Protein 5FFX (pdb70)

Nearest PDB structures (foldseek):
  5ffx-assembly1_A  TM=1.007E+00  e=2.444E-23  Staphylococcus aureus
  5fb2-assembly1_A  TM=9.183E-01  e=3.859E-21  Staphylococcus aureus
  5ffx-assembly2_D  TM=7.724E-01  e=1.873E-21  Staphylococcus aureus
  5f6f-assembly1_B  TM=6.856E-01  e=5.725E-21  Staphylococcus aureus
  4ld5-assembly1_A  TM=6.728E-01  e=1.180E-20  Staphylococcus aureus

B-factor: mean 27.62, std 12.51, range [7.82, 91.88]

Sequence (551 aa):
EFTYSSYLFRMISHEMMKQKADQQKLEQFDITNNEEQKHTLGYLYAHQQQDGLTQNDIAKALQRTGPTVSNLLRRNLERRRKKLIIYRYVVDAQDTRRKNNIIGLTTSGIKLVEAFTSIFDEMEQTLVSQLSEEENEQMMKANLTKKMMLSSLQFTYSYLFRMMISHEMMKQQKADQKLEQFDITNNEQKHTLGYLYAHQQDGLTQNNDIAKALLQRTGPTVSSNLLRNLERKKLIYRYVDAQDTRRRRKNIGLTTSSGIIKLVEAFTSSIFDEEMMEQTLVSQLSEEENEQMKANLTKMLSSLQEFTYSYLFRMMISHEMMKQQKKADQKLEQFDITNNEEQKHTLGYLYAHQQDGLTQNDIAKALQRTGPTVSSNLLRNLERKKLIYRRRYVDAQDTRRKNIIGLTTSGIIKLVEAFTSSSIFDEMMEQTLVSQLSEEENEQQQMKANLTKMLSSLQEFTYSSYLFRMISHEMMKQKADQKLEQFDITNNEEQKHTLGYLYAHQQQDGLTQNDIAKALQRTGPTVSNLLRRNLERKKKLIIYRYVVDAQDTRRKNIIGLTTSGIKLVEAFTSIFFDEMEQTLVSQLSEEENEQMMKANLTKMLSSLQ

Secondary structure (DSSP, 8-state):
---HHHHHHHHHHHHHHHHHHHHHTTT--HHHHHHHHHHHHHGGG---HHHHHHHHT--HHHHHHHHHHHHHTTSEEEEE-TT-TT-EEEEE-HHHHHHHHHTHHHHHHHHHHHHTTS-HHHHHHHHHHHHHHHHHH-/---HHHHHHHHHHHHHHHHHHHHGGGT--HHHHHHHHHHHHHGGG-B-HHHHHHHHT--HHHHHHHHHHHHHTTSEEEEEETTEEEEEEEEE-HHHHHHHHHHHHHHHHHHHHHHTTS-HHHHHHHHHHHHHHHHHT-/---HHHHHHHHHHHHHHHHHHHHHTTT--HHHHHHHHHHHHHGGG-B-HHHHHHHHT--HHHHHHHHHHHHHTTSEEEEEETTEEEEEEEEE-HHHHHHHHHTHHHHHHHHHHHHTTS-HHHHHHHHHHHHHHHHHH-/--HHHHHHHHHHHHHHHHHHHHGGGT--HHHHHHHHHHHHHGGG---HHHHHHHHT--HHHHHHHHHHHHHTTSEEEEEETTEEEEEEEEE-HHHHHHHHHHHHHHHHHHHHHHTTS-HHHHHHHHHHHHHHHHHT-

Solvent-accessible surface area: 32104 Å² total; per-residue (Å²): 194,63,64,0,42,74,0,2,138,48,0,53,94,28,26,54,87,34,34,45,89,35,4,89,145,68,90,0,54,68,60,18,77,110,0,0,26,46,0,104,61,96,45,161,129,19,18,32,61,122,61,0,14,174,47,40,161,115,84,43,92,41,0,26,97,15,0,156,60,0,62,213,79,160,13,3,100,59,95,86,35,84,158,50,101,114,28,118,11,2,2,6,26,98,55,0,56,128,34,18,91,40,12,90,36,11,96,86,84,14,21,106,67,0,40,73,39,22,60,135,116,68,12,110,75,3,33,62,19,0,58,85,0,11,7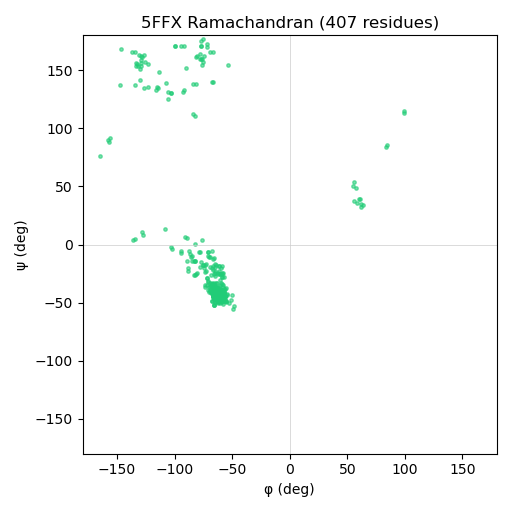1,38,12,137,150,62,0,44,69,0,2,139,38,0,28,109,19,27,106,107,61,22,51,98,72,4,130,115,31,104,14,75,42,21,17,46,112,0,0,25,67,0,94,53,63,45,132,99,24,11,18,61,112,56,0,9,170,41,30,163,119,88,41,105,52,1,26,86,12,0,118,43,0,66,174,86,154,13,3,102,58,98,75,29,83,164,46,104,101,122,117,16,1,1,11,33,93,52,0,51,134,32,5,83,40,6,61,70,43,36,84,109,28,20,111,74,7,41,83,65,12,60,122,57,55,13,103,104,4,26,60,23,0,51,103,0,11,64,39,9,144,142,101,40,0,22,74,0,6,141,36,0,27,104,20,37,101,105,56,28,59,98,51,7,130,117,28,102,15,74,52,24,16,46,90,0,0,26,69,0,93,52,67,46,135,99,16,11,12,52,110,42,0,12,161,48,32,160,118,90,39,107,45,0,27,86,9,4,124,41,0,65,175,84,155,13,3,101,97,98,77,28,85,165,63,101,100,83,95,15,1,1,11,32,93,51,0,53,133,32,6,83,43,7,60,60,39,38,84,102,31,20,113,78,8,43,84,53,12,59,122,72,56,13,108,67,2,56,62,15,0,52,100,1,23,78,29,8,120,184,100,62,0,43,73,1,1,137,47,0,26,88,29,22,138,88,38,18,59,84,35,4,90,136,64,84,0,61,70,37,18,52,89,0,0,26,45,0,105,70,99,43,166,133,20,17,33,61,111,50,0,12,157,48,32,159,118,86,41,94,49,0,49,102,17,0,144,59,0,64,184,81,158,14,3,100,66,95,85,43,110,99,84,82,104,26,121,12,1,0,6,26,99,55,0,54,126,34,20,99,38,7,78,37,4,106,88,82,18,32,60,68,4,52,85,42,21,59,137,118,75,13,110,90,4,47,54,14,0,58,99,0,11,72,41,12,120

Radius of gyration: 39.47 Å; Cα contacts (8 Å, |Δi|>4): 615; chains: 4; bounding box: 68×92×112 Å

CATH classification: 1.10.10.10

InterPro domains:
  IPR000835 MarR-type HTH domain [PF12802] (28-88)
  IPR000835 MarR-type HTH domain [PR00598] (48-64)
  IPR000835 MarR-type HTH domain [PR00598] (65-80)
  IPR000835 MarR-type HTH domain [PR00598] (84-100)
  IPR000835 MarR-type HTH domain [PR00598] (114-134)
  IPR000835 MarR-type HTH domain [PS50995] (2-136)
  IPR000835 MarR-type HTH domain [SM00347] (22-124)
  IPR036388 Winged helix-like DNA-binding domain superfamily [G3DSA:1.10.10.10] (1-139)
  IPR036390 Winged helix DNA-binding domain superfamily [SSF46785] (6-135)

Structure (mmCIF, N/CA/C/O backbone):
data_5FFX
#
_entry.id   5FFX
#
_cell.length_a   32.297
_cell.length_b   96.461
_cell.length_c   109.486
_cell.angle_alpha   90.00
_cell.angle_beta   90.66
_cell.angle_gamma   90.00
#
_symmetry.space_group_name_H-M   'P 1 21 1'
#
loop_
_entity.id
_entity.type
_entity.pdbx_description
1 polymer 'MarR family regulatory protein'
2 non-polymer 'SULFATE ION'
3 non-polymer GLYCEROL
4 water water
#
loop_
_atom_site.group_PDB
_atom_site.id
_atom_site.type_symbol
_atom_site.label_atom_id
_atom_site.label_alt_id
_atom_site.label_comp_id
_atom_site.label_asym_id
_atom_site.label_entity_id
_atom_site.label_seq_id
_atom_site.pdbx_PDB_ins_code
_atom_site.Cartn_x
_atom_site.Cartn_y
_atom_site.Cartn_z
_atom_site.occupancy
_atom_site.B_iso_or_equiv
_atom_site.auth_seq_id
_atom_site.auth_comp_id
_atom_site.auth_asym_id
_atom_site.auth_atom_id
_atom_site.pdbx_PDB_model_num
ATOM 1 N N . GLU A 1 24 ? 45.316 -17.636 104.946 1.00 53.92 2 GLU A N 1
ATOM 2 C CA . GLU A 1 24 ? 45.988 -18.772 105.572 1.00 51.87 2 GLU A CA 1
ATOM 3 C C . GLU A 1 24 ? 45.124 -20.023 105.444 1.00 51.80 2 GLU A C 1
ATOM 4 O O . GLU A 1 24 ? 45.459 -20.951 104.706 1.00 54.15 2 GLU A O 1
ATOM 10 N N . PHE A 1 25 ? 44.016 -20.039 106.177 1.00 41.30 3 PHE A N 1
ATOM 11 C CA . PHE A 1 25 ? 43.060 -21.136 106.126 1.00 35.75 3 PHE A CA 1
ATOM 12 C C . PHE A 1 25 ? 41.755 -20.657 105.532 1.00 28.66 3 PHE A C 1
ATOM 13 O O . PHE A 1 25 ? 41.372 -19.505 105.713 1.00 29.36 3 PHE A O 1
ATOM 21 N N . THR A 1 26 ? 41.058 -21.545 104.835 1.00 24.50 4 THR A N 1
ATOM 22 C CA . THR A 1 26 ? 39.721 -21.223 104.369 1.00 20.60 4 THR A CA 1
ATOM 23 C C . THR A 1 26 ? 38.719 -21.410 105.505 1.00 17.54 4 THR A C 1
ATOM 24 O O . THR A 1 26 ? 38.979 -22.137 106.489 1.00 18.73 4 THR A O 1
ATOM 28 N N . TYR A 1 27 ? 37.541 -20.821 105.358 1.00 16.49 5 TYR A N 1
ATOM 29 C CA . TYR A 1 27 ? 36.454 -21.104 106.291 1.00 16.41 5 TYR A CA 1
ATOM 30 C C . TYR A 1 27 ? 36.052 -22.574 106.235 1.00 17.88 5 TYR A C 1
ATOM 31 O O . TYR A 1 27 ? 35.752 -23.179 107.262 1.00 18.03 5 TYR A O 1
ATOM 40 N N A SER A 1 28 ? 36.043 -23.152 105.039 0.53 18.62 6 SER A N 1
ATOM 41 N N B SER A 1 28 ? 36.054 -23.164 105.045 0.47 18.85 6 SER A N 1
ATOM 42 C CA A SER A 1 28 ? 35.690 -24.557 104.928 0.53 19.00 6 SER A CA 1
ATOM 43 C CA B SER A 1 28 ? 35.667 -24.564 104.948 0.47 19.48 6 SER A CA 1
ATOM 44 C C A SER A 1 28 ? 36.584 -25.360 105.865 0.53 18.70 6 SER A C 1
ATOM 45 C C B SER A 1 28 ? 36.593 -25.425 105.810 0.47 18.99 6 SER A C 1
ATOM 46 O O A SER A 1 28 ? 36.095 -26.150 106.673 0.53 21.29 6 SER A O 1
ATOM 47 O O B SER A 1 28 ? 36.130 -26.320 106.520 0.47 22.16 6 SER A O 1
ATOM 52 N N . TYR A 1 29 ? 37.893 -25.138 105.767 1.00 20.08 7 TYR A N 1
ATOM 53 C CA . TYR A 1 29 ? 38.867 -25.858 106.598 1.00 19.98 7 TYR A CA 1
ATOM 54 C C . TYR A 1 29 ? 38.651 -25.569 108.083 1.00 19.90 7 TYR A C 1
ATOM 55 O O . TYR A 1 29 ? 38.589 -26.489 108.900 1.00 20.65 7 TYR A O 1
ATOM 64 N N . LEU A 1 30 ? 38.538 -24.293 108.443 1.00 18.52 8 LEU A N 1
ATOM 65 C CA . LEU A 1 30 ? 38.389 -23.907 109.841 1.00 21.37 8 LEU A CA 1
ATOM 66 C C . LEU A 1 30 ? 37.161 -24.537 110.479 1.00 21.43 8 LEU A C 1
ATOM 67 O O . LEU A 1 30 ? 37.256 -25.122 111.569 1.00 20.31 8 LEU A O 1
ATOM 72 N N . PHE A 1 31 ? 36.007 -24.437 109.816 1.00 17.88 9 PHE A N 1
ATOM 73 C CA . PHE A 1 31 ? 34.803 -25.021 110.394 1.00 18.53 9 PHE A CA 1
ATOM 74 C C . PHE A 1 31 ? 34.853 -26.554 110.454 1.00 21.09 9 PHE A C 1
ATOM 75 O O . PHE A 1 31 ? 34.357 -27.142 111.412 1.00 21.68 9 PHE A O 1
ATOM 83 N N . ARG A 1 32 ? 35.458 -27.191 109.454 1.00 19.83 10 ARG A N 1
ATOM 84 C CA . ARG A 1 32 ? 35.583 -28.656 109.486 1.00 21.69 10 ARG A CA 1
ATOM 85 C C . ARG A 1 32 ? 36.468 -29.104 110.649 1.00 21.87 10 ARG A C 1
ATOM 86 O O . ARG A 1 32 ? 36.154 -30.073 111.347 1.00 25.03 10 ARG A O 1
ATOM 94 N N . MET A 1 33 ? 37.583 -28.412 110.852 1.00 22.01 11 MET A N 1
ATOM 95 C CA . MET A 1 33 ? 38.530 -28.763 111.908 1.00 24.43 11 MET A CA 1
ATOM 96 C C . MET A 1 33 ? 37.939 -28.460 113.284 1.00 22.62 11 MET A C 1
ATOM 97 O O . MET A 1 33 ? 38.102 -29.234 114.227 1.00 25.19 11 MET A O 1
ATOM 102 N N . ILE A 1 34 ? 37.247 -27.335 113.406 1.00 21.59 12 ILE A N 1
ATOM 103 C CA . ILE A 1 34 ? 36.550 -27.015 114.648 1.00 20.15 12 ILE A CA 1
ATOM 104 C C . ILE A 1 34 ? 35.498 -28.078 114.986 1.00 21.43 12 ILE A C 1
ATOM 105 O O . ILE A 1 34 ? 35.431 -28.553 116.122 1.00 23.86 12 ILE A O 1
ATOM 110 N N . SER A 1 35 ? 34.706 -28.489 113.998 1.00 21.66 13 SER A N 1
ATOM 111 C CA . SER A 1 35 ? 33.737 -29.570 114.213 1.00 24.96 13 SER A CA 1
ATOM 112 C C . SER A 1 35 ? 34.413 -30.826 114.726 1.00 24.57 13 SER A C 1
ATOM 113 O O . SER A 1 35 ? 33.954 -31.455 115.693 1.00 26.29 13 SER A O 1
ATOM 116 N N . HIS A 1 36 ? 35.498 -31.213 114.064 1.00 25.02 14 HIS A N 1
ATOM 117 C CA . HIS A 1 36 ? 36.234 -32.398 114.472 1.00 25.71 14 HIS A CA 1
ATOM 118 C C . HIS A 1 36 ? 36.798 -32.278 115.883 1.00 24.49 14 HIS A C 1
ATOM 119 O O . HIS A 1 36 ? 36.691 -33.212 116.693 1.00 26.30 14 HIS A O 1
ATOM 126 N N . GLU A 1 37 ? 37.407 -31.133 116.182 1.00 24.84 15 GLU A N 1
ATOM 127 C CA . GLU A 1 37 ? 38.070 -30.933 117.471 1.00 23.75 15 GLU A CA 1
ATOM 128 C C . GLU A 1 37 ? 37.091 -30.760 118.637 1.00 22.96 15 GLU A C 1
ATOM 129 O O . GLU A 1 37 ? 37.392 -31.157 119.765 1.00 23.45 15 GLU A O 1
ATOM 135 N N A MET A 1 38 ? 35.937 -30.158 118.368 0.53 21.08 16 MET A N 1
ATOM 136 N N B MET A 1 38 ? 35.926 -30.172 118.381 0.47 22.38 16 MET A N 1
ATOM 137 C CA A MET A 1 38 ? 34.878 -30.084 119.366 0.53 20.27 16 MET A CA 1
ATOM 138 C CA B MET A 1 38 ? 34.909 -30.090 119.427 0.47 22.65 16 MET A CA 1
ATOM 139 C C A MET A 1 38 ? 34.482 -31.498 119.787 0.53 21.46 16 MET A C 1
ATOM 140 C C B MET A 1 38 ? 34.390 -31.485 119.793 0.47 22.29 16 MET A C 1
ATOM 141 O O A MET A 1 38 ? 34.380 -31.798 120.980 0.53 21.89 16 MET A O 1
ATOM 142 O O B MET A 1 38 ? 34.107 -31.758 120.963 0.47 22.03 16 MET A O 1
ATOM 151 N N . LYS A 1 39 ? 34.266 -32.361 118.796 1.00 20.91 17 LYS A N 1
ATOM 152 C CA . LYS A 1 39 ? 33.859 -33.748 119.063 1.00 20.64 17 LYS A CA 1
ATOM 153 C C . LYS A 1 39 ? 34.947 -34.460 119.856 1.00 21.43 17 LYS A C 1
ATOM 154 O O . LYS A 1 39 ? 34.658 -35.159 120.847 1.00 22.04 17 LYS A O 1
ATOM 156 N N . GLN A 1 40 ? 36.199 -34.296 119.430 1.00 22.24 18 GLN A N 1
ATOM 157 C CA . GLN A 1 40 ? 37.338 -34.880 120.159 1.00 23.25 18 GLN A CA 1
ATOM 158 C C . GLN A 1 40 ? 37.456 -34.403 121.606 1.00 22.71 18 GLN A C 1
ATOM 159 O O . GLN A 1 40 ? 37.694 -35.212 122.525 1.00 22.85 18 GLN A O 1
ATOM 165 N N . LYS A 1 41 ? 37.282 -33.101 121.822 1.00 21.05 19 LYS A N 1
ATOM 166 C CA . LYS A 1 41 ? 37.383 -32.523 123.161 1.00 21.47 19 LYS A CA 1
ATOM 167 C C . LYS A 1 41 ? 36.237 -33.013 124.048 1.00 18.45 19 LYS A C 1
ATOM 168 O O . LYS A 1 41 ? 36.452 -33.373 125.215 1.00 20.68 19 LYS A O 1
ATOM 174 N N . ALA A 1 42 ? 35.028 -33.084 123.501 1.00 19.11 20 ALA A N 1
ATOM 175 C CA . ALA A 1 42 ? 33.906 -33.611 124.278 1.00 17.94 20 ALA A CA 1
ATOM 176 C C . ALA A 1 42 ? 34.175 -35.063 124.676 1.00 19.16 20 ALA A C 1
ATOM 177 O O . ALA A 1 42 ? 33.842 -35.467 125.786 1.00 18.72 20 ALA A O 1
ATOM 179 N N . ASP A 1 43 ? 34.735 -35.840 123.747 1.00 18.71 21 ASP A N 1
ATOM 180 C CA . ASP A 1 43 ? 35.068 -37.232 124.047 1.00 20.20 21 ASP A CA 1
ATOM 181 C C . ASP A 1 43 ? 36.112 -37.336 125.151 1.00 19.45 21 ASP A C 1
ATOM 182 O O . ASP A 1 43 ? 36.017 -38.214 126.027 1.00 19.76 21 ASP A O 1
ATOM 187 N N A GLN A 1 44 ? 37.126 -36.475 125.086 0.50 19.53 22 GLN A N 1
ATOM 188 N N B GLN A 1 44 ? 37.114 -36.463 125.102 0.50 19.71 22 GLN A N 1
ATOM 189 C CA A GLN A 1 44 ? 38.180 -36.436 126.098 0.50 19.75 22 GLN A CA 1
ATOM 190 C CA B GLN A 1 44 ? 38.182 -36.461 126.099 0.50 20.18 22 GLN A CA 1
ATOM 191 C C A GLN A 1 44 ? 37.573 -36.145 127.466 0.50 17.31 22 GLN A C 1
ATOM 192 C C B GLN A 1 44 ? 37.650 -36.080 127.481 0.50 18.60 22 GLN A C 1
ATOM 193 O O A GLN A 1 44 ? 37.876 -36.811 128.464 0.50 18.52 22 GLN A O 1
ATOM 194 O O B GLN A 1 44 ? 38.076 -36.640 128.504 0.50 20.55 22 GLN A O 1
ATOM 205 N N . LYS A 1 45 ? 36.711 -35.142 127.514 1.00 17.63 23 LYS A N 1
ATOM 206 C CA . LYS A 1 45 ? 36.089 -34.750 128.768 1.00 18.25 23 LYS A CA 1
ATOM 207 C C . LYS A 1 45 ? 35.181 -35.851 129.301 1.00 16.78 23 LYS A C 1
ATOM 208 O O . LYS A 1 45 ? 35.092 -36.065 130.509 1.00 18.49 23 LYS A O 1
ATOM 214 N N . LEU A 1 46 ? 34.533 -36.579 128.399 1.00 17.15 24 LEU A N 1
ATOM 215 C CA . LEU A 1 46 ? 33.663 -37.680 128.819 1.00 16.91 24 LEU A CA 1
ATOM 216 C C . LEU A 1 46 ? 34.536 -38.804 129.391 1.00 17.83 24 LEU A C 1
ATOM 217 O O . LEU A 1 46 ? 34.184 -39.453 130.401 1.00 16.97 24 LEU A O 1
ATOM 222 N N . GLU A 1 47 ? 35.682 -39.033 128.763 1.00 17.49 25 GLU A N 1
ATOM 223 C CA . GLU A 1 47 ? 36.574 -40.067 129.262 1.00 17.62 25 GLU A CA 1
ATOM 224 C C . GLU A 1 47 ? 37.170 -39.741 130.629 1.00 17.99 25 GLU A C 1
ATOM 225 O O . GLU A 1 47 ? 37.623 -40.648 131.327 1.00 19.14 25 GLU A O 1
ATOM 231 N N . GLN A 1 48 ? 37.143 -38.475 131.049 1.00 17.31 26 GLN A N 1
ATOM 232 C CA . GLN A 1 48 ? 37.502 -38.141 132.439 1.00 19.51 26 GLN A CA 1
ATOM 233 C C . GLN A 1 48 ? 36.538 -38.727 133.491 1.00 19.34 26 GLN A C 1
ATOM 234 O O . GLN A 1 48 ? 36.908 -38.898 134.659 1.00 22.37 26 GLN A O 1
ATOM 240 N N . PHE A 1 49 ? 35.313 -39.032 133.072 1.00 16.91 27 PHE A N 1
ATOM 241 C CA . PHE A 1 49 ? 34.349 -39.765 133.886 1.00 16.26 27 PHE A CA 1
ATOM 242 C C . PHE A 1 49 ? 34.488 -41.274 133.677 1.00 17.28 27 PHE A C 1
ATOM 243 O O . PHE A 1 49 ? 33.664 -42.040 134.187 1.00 17.53 27 PHE A O 1
ATOM 251 N N . ASP A 1 50 ? 35.494 -41.689 132.906 1.00 16.12 28 ASP A N 1
ATOM 252 C CA . ASP A 1 50 ? 35.714 -43.120 132.573 1.00 16.28 28 ASP A CA 1
ATOM 253 C C . ASP A 1 50 ? 34.523 -43.703 131.831 1.00 15.96 28 ASP A C 1
ATOM 254 O O . ASP A 1 50 ? 34.119 -44.841 132.078 1.00 16.60 28 ASP A O 1
ATOM 259 N N . ILE A 1 51 ? 33.942 -42.909 130.937 1.00 15.34 29 ILE A N 1
ATOM 260 C CA . ILE A 1 51 ? 32.785 -43.305 130.155 1.00 14.19 29 ILE A CA 1
ATOM 261 C C . ILE A 1 51 ? 33.102 -43.166 128.660 1.00 16.09 29 ILE A C 1
ATOM 262 O O . ILE A 1 51 ? 33.688 -42.161 128.246 1.00 17.79 29 ILE A O 1
ATOM 267 N N . THR A 1 52 ? 32.723 -44.160 127.853 1.00 16.92 30 THR A N 1
ATOM 268 C CA . THR A 1 52 ? 32.853 -44.054 126.409 1.00 16.59 30 THR A CA 1
ATOM 269 C C . THR A 1 52 ? 31.578 -43.474 125.786 1.00 16.76 30 THR A C 1
ATOM 270 O O . THR A 1 52 ? 30.530 -43.420 126.416 1.00 16.13 30 THR A O 1
ATOM 274 N N A ASN A 1 53 ? 31.646 -43.085 124.520 0.51 18.35 31 ASN A N 1
ATOM 275 N N B ASN A 1 53 ? 31.685 -43.021 124.546 0.49 18.54 31 ASN A N 1
ATOM 276 C CA A ASN A 1 53 ? 30.434 -42.600 123.863 0.51 18.58 31 ASN A CA 1
ATOM 277 C CA B ASN A 1 53 ? 30.531 -42.403 123.914 0.49 19.29 31 ASN A CA 1
ATOM 278 C C A ASN A 1 53 ? 29.293 -43.628 123.861 0.51 16.88 31 ASN A C 1
ATOM 279 C C B ASN A 1 53 ? 29.331 -43.352 123.873 0.49 18.59 31 ASN A C 1
ATOM 280 O O A ASN A 1 53 ? 28.145 -43.300 124.180 0.51 16.57 31 ASN A O 1
ATOM 281 O O B ASN A 1 53 ? 28.189 -42.936 124.077 0.49 20.59 31 ASN A O 1
ATOM 290 N N A GLU A 1 54 ? 29.604 -44.871 123.504 0.51 17.84 32 GLU A N 1
ATOM 291 N N B GLU A 1 54 ? 29.587 -44.633 123.628 0.49 18.45 32 GLU A N 1
ATOM 292 C CA A GLU A 1 54 ? 28.588 -45.920 123.536 0.51 19.30 32 GLU A CA 1
ATOM 293 C CA B GLU A 1 54 ? 28.491 -45.594 123.563 0.49 15.22 32 GLU A CA 1
ATOM 294 C C A GLU A 1 54 ? 27.965 -46.069 124.922 0.51 20.10 32 GLU A C 1
ATOM 295 C C B GLU A 1 54 ? 27.929 -45.931 124.945 0.49 19.06 32 GLU A C 1
ATOM 296 O O A GLU A 1 54 ? 26.756 -46.274 125.054 0.51 20.59 32 GLU A O 1
ATOM 297 O O B GLU A 1 54 ? 26.728 -46.151 125.098 0.49 18.87 32 GLU A O 1
ATOM 308 N N . GLN A 1 55 ? 28.792 -45.954 125.954 1.00 17.89 33 GLN A N 1
ATOM 309 C CA . GLN A 1 55 ? 28.320 -46.115 127.316 1.00 15.91 33 GLN A CA 1
ATOM 310 C C . GLN A 1 55 ? 27.422 -44.939 127.692 1.00 14.80 33 GLN A C 1
ATOM 311 O O . GLN A 1 55 ? 26.388 -45.132 128.318 1.00 16.13 33 GLN A O 1
ATOM 317 N N . LYS A 1 56 ? 27.811 -43.728 127.274 1.00 15.45 34 LYS A N 1
ATOM 318 C CA . LYS A 1 56 ? 26.985 -42.549 127.540 1.00 14.54 34 LYS A CA 1
ATOM 319 C C . LYS A 1 56 ? 25.614 -42.683 126.904 1.00 15.91 34 LYS A C 1
ATOM 320 O O . LYS A 1 56 ? 24.603 -42.363 127.513 1.00 17.55 34 LYS A O 1
ATOM 326 N N . HIS A 1 57 ? 25.581 -43.176 125.671 1.00 17.79 35 HIS A N 1
ATOM 327 C CA . HIS A 1 57 ? 24.314 -43.347 124.979 1.00 17.78 35 HIS A CA 1
ATOM 328 C C . HIS A 1 57 ? 23.430 -44.386 125.660 1.00 17.98 35 HIS A C 1
ATOM 329 O O . HIS A 1 57 ? 22.202 -44.247 125.708 1.00 19.73 35 HIS A O 1
ATOM 336 N N . THR A 1 58 ? 24.068 -45.440 126.177 1.00 17.38 36 THR A N 1
ATOM 337 C CA . THR A 1 58 ? 23.335 -46.472 126.896 1.00 17.34 36 THR A CA 1
ATOM 338 C C . THR A 1 58 ? 22.741 -45.898 128.178 1.00 17.16 36 THR A C 1
ATOM 339 O O . THR A 1 58 ? 21.548 -46.063 128.440 1.00 16.73 36 THR A O 1
ATOM 343 N N . LEU A 1 59 ? 23.575 -45.239 128.993 1.00 14.86 37 LEU A N 1
ATOM 344 C CA . LEU A 1 59 ? 23.072 -44.642 130.223 1.00 14.78 37 LEU A CA 1
ATOM 345 C C . LEU A 1 59 ? 21.966 -43.625 129.953 1.00 14.85 37 LEU A C 1
ATOM 346 O O . LEU A 1 59 ? 20.963 -43.590 130.657 1.00 15.95 37 LEU A O 1
ATOM 351 N N . GLY A 1 60 ? 22.140 -42.824 128.901 1.00 16.08 38 GLY A N 1
ATOM 352 C CA . GLY A 1 60 ? 21.143 -41.827 128.540 1.00 16.70 38 GLY A CA 1
ATOM 353 C C . GLY A 1 60 ? 19.827 -42.430 128.073 1.00 17.67 38 GLY A C 1
ATOM 354 O O . GLY A 1 60 ? 18.747 -41.894 128.350 1.00 17.92 38 GLY A O 1
ATOM 355 N N . TYR A 1 61 ? 19.920 -43.544 127.351 1.00 17.44 39 TYR A N 1
ATOM 356 C CA . TYR A 1 61 ? 18.721 -44.253 126.915 1.00 16.77 39 TYR A CA 1
ATOM 357 C C . TYR A 1 61 ? 17.936 -44.753 128.132 1.00 16.28 39 TYR A C 1
ATOM 358 O O . TYR A 1 61 ? 16.717 -44.593 128.209 1.00 16.64 39 TYR A O 1
ATOM 367 N N . LEU A 1 62 ? 18.631 -45.346 129.103 1.00 15.79 40 LEU A N 1
ATOM 368 C CA . LEU A 1 62 ? 17.963 -45.817 130.315 1.00 15.51 40 LEU A CA 1
ATOM 369 C C . LEU A 1 62 ? 17.340 -44.645 131.073 1.00 15.88 40 LEU A C 1
ATOM 370 O O . LEU A 1 62 ? 16.215 -44.738 131.559 1.00 16.70 40 LEU A O 1
ATOM 375 N N . TYR A 1 63 ? 18.098 -43.552 131.195 1.00 14.95 41 TYR A N 1
ATOM 376 C CA . TYR A 1 63 ? 17.608 -42.376 131.924 1.00 16.36 41 TYR A CA 1
ATOM 377 C C . TYR A 1 63 ? 16.263 -41.909 131.372 1.00 19.38 41 TYR A C 1
ATOM 378 O O . TYR A 1 63 ? 15.331 -41.541 132.126 1.00 20.21 41 TYR A O 1
ATOM 387 N N . ALA A 1 64 ? 16.172 -41.884 130.045 1.00 17.28 42 ALA A N 1
ATOM 388 C CA . ALA A 1 64 ? 14.984 -41.360 129.384 1.00 18.94 42 ALA A CA 1
ATOM 389 C C . ALA A 1 64 ? 13.844 -42.366 129.268 1.00 19.49 42 ALA A C 1
ATOM 390 O O . ALA A 1 64 ? 12.695 -41.971 129.211 1.00 22.07 42 ALA A O 1
ATOM 392 N N . HIS A 1 65 ? 14.163 -43.664 129.250 1.00 17.92 43 HIS A N 1
ATOM 393 C CA . HIS A 1 65 ? 13.181 -44.648 128.799 1.00 18.22 43 HIS A CA 1
ATOM 394 C C . HIS A 1 65 ? 12.927 -45.810 129.744 1.00 18.87 43 HIS A C 1
ATOM 395 O O . HIS A 1 65 ? 12.214 -46.748 129.368 1.00 20.47 43 HIS A O 1
ATOM 402 N N . GLN A 1 66 ? 13.479 -45.771 130.955 1.00 18.99 44 GLN A N 1
ATOM 403 C CA . GLN A 1 66 ? 13.324 -46.927 131.867 1.00 17.77 44 GLN A CA 1
ATOM 404 C C . GLN A 1 66 ? 11.970 -47.041 132.611 1.00 18.06 44 GLN A C 1
ATOM 405 O O . GLN A 1 66 ? 11.786 -47.983 133.366 1.00 21.17 44 GLN A O 1
ATOM 411 N N A GLN A 1 67 ? 11.033 -46.109 132.410 0.52 18.43 45 GLN A N 1
ATOM 412 N N B GLN A 1 67 ? 11.039 -46.122 132.358 0.48 19.74 45 GLN A N 1
ATOM 413 C CA A GLN A 1 67 ? 9.839 -46.040 133.275 0.52 16.42 45 GLN A CA 1
ATOM 414 C CA B GLN A 1 67 ? 9.826 -45.981 133.175 0.48 19.65 45 GLN A CA 1
ATOM 415 C C A GLN A 1 67 ? 8.961 -47.283 133.284 0.52 15.29 45 GLN A C 1
ATOM 416 C C B GLN A 1 67 ? 8.880 -47.186 133.199 0.48 17.78 45 GLN A C 1
ATOM 417 O O A GLN A 1 67 ? 8.261 -47.534 134.276 0.52 14.79 45 GLN A O 1
ATOM 418 O O B GLN A 1 67 ? 8.058 -47.322 134.112 0.48 19.75 45 GLN A O 1
ATOM 429 N N . ASP A 1 68 ? 8.971 -48.044 132.192 1.00 16.78 46 ASP A N 1
ATOM 430 C CA . ASP A 1 68 ? 8.138 -49.232 132.134 1.00 20.20 46 ASP A CA 1
ATOM 431 C C . ASP A 1 68 ? 8.877 -50.550 132.274 1.00 23.20 46 ASP A C 1
ATOM 432 O O . ASP A 1 68 ? 8.237 -51.613 132.366 1.00 24.99 46 ASP A O 1
ATOM 437 N N . GLY A 1 69 ? 10.202 -50.499 132.315 1.00 22.67 47 GLY A N 1
ATOM 438 C CA . GLY A 1 69 ? 10.975 -51.732 132.374 1.00 22.43 47 GLY A CA 1
ATOM 439 C C . GLY A 1 69 ? 11.529 -52.138 131.008 1.00 22.25 47 GLY A C 1
ATOM 440 O O . GLY A 1 69 ? 10.786 -52.460 130.091 1.00 28.64 47 GLY A O 1
ATOM 441 N N . LEU A 1 70 ? 12.848 -52.101 130.874 1.00 19.10 48 LEU A N 1
ATOM 442 C CA . LEU A 1 70 ? 13.537 -52.364 129.607 1.00 18.72 48 LEU A CA 1
ATOM 443 C C . LEU A 1 70 ? 14.380 -53.616 129.722 1.00 16.93 48 LEU A C 1
ATOM 444 O O . LEU A 1 70 ? 15.114 -53.774 130.677 1.00 18.67 48 LEU A O 1
ATOM 449 N N . THR A 1 71 ? 14.321 -54.478 128.714 1.00 19.63 49 THR A N 1
ATOM 450 C CA . THR A 1 71 ? 15.216 -55.620 128.671 1.00 18.77 49 THR A CA 1
ATOM 451 C C . THR A 1 71 ? 16.453 -55.329 127.841 1.00 18.34 49 THR A C 1
ATOM 452 O O . THR A 1 71 ? 16.520 -54.324 127.144 1.00 18.59 49 THR A O 1
ATOM 456 N N . GLN A 1 72 ? 17.436 -56.228 127.884 1.00 19.19 50 GLN A N 1
ATOM 457 C CA . GLN A 1 72 ? 18.606 -56.076 127.027 1.00 18.86 50 GLN A CA 1
ATOM 458 C C . GLN A 1 72 ? 18.207 -55.998 125.560 1.00 21.38 50 GLN A C 1
ATOM 459 O O . GLN A 1 72 ? 18.800 -55.238 124.785 1.00 22.43 50 GLN A O 1
ATOM 465 N N . ASN A 1 73 ? 17.250 -56.831 125.163 1.00 21.73 51 ASN A N 1
ATOM 466 C CA . ASN A 1 73 ? 16.788 -56.827 123.777 1.00 23.68 51 ASN A CA 1
ATOM 467 C C . ASN A 1 73 ? 16.179 -55.482 123.396 1.00 23.91 51 ASN A C 1
ATOM 468 O O . ASN A 1 73 ? 16.416 -54.988 122.280 1.00 27.01 51 ASN A O 1
ATOM 473 N N . ASP A 1 74 ? 15.393 -54.890 124.305 1.00 22.89 52 ASP A N 1
ATOM 474 C CA . ASP A 1 74 ? 14.818 -53.561 124.054 1.00 24.23 52 ASP A CA 1
ATOM 475 C C . ASP A 1 74 ? 15.937 -52.556 123.793 1.00 21.02 52 ASP A C 1
ATOM 476 O O . ASP A 1 74 ? 15.848 -51.745 122.870 1.00 25.93 52 ASP A O 1
ATOM 481 N N . ILE A 1 75 ? 16.974 -52.599 124.629 1.00 21.05 53 ILE A N 1
ATOM 482 C CA . ILE A 1 75 ? 18.106 -51.675 124.531 1.00 19.40 53 ILE A CA 1
ATOM 483 C C . ILE A 1 75 ? 18.881 -51.890 123.220 1.00 21.03 53 ILE A C 1
ATOM 484 O O . ILE A 1 75 ? 19.178 -50.931 122.498 1.00 23.22 53 ILE A O 1
ATOM 489 N N . ALA A 1 76 ? 19.181 -53.149 122.890 1.00 20.67 54 ALA A N 1
ATOM 490 C CA . ALA A 1 76 ? 19.862 -53.458 121.628 1.00 21.52 54 ALA A CA 1
ATOM 491 C C . ALA A 1 76 ? 19.077 -52.942 120.421 1.00 25.41 54 ALA A C 1
ATOM 492 O O . ALA A 1 76 ? 19.650 -52.361 119.511 1.00 24.92 54 ALA A O 1
ATOM 494 N N . LYS A 1 77 ? 17.763 -53.135 120.427 1.00 26.87 55 LYS A N 1
ATOM 495 C CA . LYS A 1 77 ? 16.944 -52.671 119.314 1.00 28.91 55 LYS A CA 1
ATOM 496 C C . LYS A 1 77 ? 16.929 -51.151 119.221 1.00 29.38 55 LYS A C 1
ATOM 497 O O . LYS A 1 77 ? 16.995 -50.594 118.113 1.00 34.19 55 LYS A O 1
ATOM 503 N N . ALA A 1 78 ? 16.857 -50.484 120.379 1.00 28.88 56 ALA A N 1
ATOM 504 C CA . ALA A 1 78 ? 16.805 -49.018 120.401 1.00 29.84 56 ALA A CA 1
ATOM 505 C C . ALA A 1 78 ? 18.124 -48.382 119.944 1.00 30.32 56 ALA A C 1
ATOM 506 O O . ALA A 1 78 ? 18.129 -47.374 119.218 1.00 35.29 56 ALA A O 1
ATOM 508 N N . LEU A 1 79 ? 19.236 -48.968 120.375 1.00 27.51 57 LEU A N 1
ATOM 509 C CA . LEU A 1 79 ? 20.562 -48.455 120.061 1.00 27.48 57 LEU A CA 1
ATOM 510 C C . LEU A 1 79 ? 21.099 -48.981 118.739 1.00 28.73 57 LEU A C 1
ATOM 511 O O . LEU A 1 79 ? 22.154 -48.545 118.285 1.00 28.91 57 LEU A O 1
ATOM 516 N N . GLN A 1 80 ? 20.395 -49.941 118.146 1.00 29.36 58 GLN A N 1
ATOM 517 C CA . GLN A 1 80 ? 20.844 -50.578 116.901 1.00 28.61 58 GLN A CA 1
ATOM 518 C C . GLN A 1 80 ? 22.231 -51.210 117.047 1.00 29.49 58 GLN A C 1
ATOM 519 O O . GLN A 1 80 ? 23.117 -50.981 116.225 1.00 30.48 58 GLN A O 1
ATOM 525 N N . ARG A 1 81 ? 22.411 -51.990 118.111 1.00 24.24 59 ARG A N 1
ATOM 526 C CA . ARG A 1 81 ? 23.675 -52.663 118.386 1.00 22.83 59 ARG A CA 1
ATOM 527 C C . ARG A 1 81 ? 23.382 -54.148 118.566 1.00 23.70 59 ARG A C 1
ATOM 528 O O . ARG A 1 81 ? 22.225 -54.534 118.770 1.00 23.98 59 ARG A O 1
ATOM 536 N N . THR A 1 82 ? 24.415 -54.982 118.485 1.00 21.66 60 THR A N 1
ATOM 537 C CA . THR A 1 82 ? 24.205 -56.413 118.674 1.00 20.84 60 THR A CA 1
ATOM 538 C C . THR A 1 82 ? 23.976 -56.777 120.140 1.00 19.18 60 THR A C 1
ATOM 539 O O . THR A 1 82 ? 24.314 -56.008 121.064 1.00 19.64 60 THR A O 1
ATOM 543 N N . GLY A 1 83 ? 23.431 -57.967 120.361 1.00 20.36 61 GLY A N 1
ATOM 544 C CA . GLY A 1 83 ? 23.280 -58.476 121.709 1.00 21.48 61 GLY A CA 1
ATOM 545 C C . GLY A 1 83 ? 24.591 -58.523 122.468 1.00 20.51 61 GLY A C 1
ATOM 546 O O . GLY A 1 83 ? 24.642 -58.112 123.635 1.00 20.52 61 GLY A O 1
ATOM 547 N N . PRO A 1 84 ? 25.663 -59.035 121.833 1.00 19.83 62 PRO A N 1
ATOM 548 C CA . PRO A 1 84 ? 26.941 -59.080 122.555 1.00 20.63 62 PRO A CA 1
ATOM 549 C C . PRO A 1 84 ? 27.452 -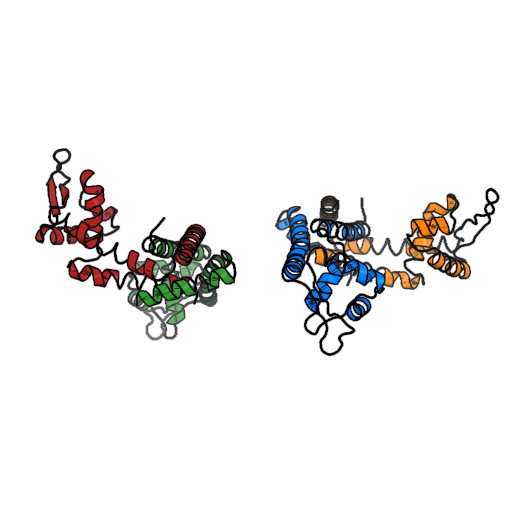57.698 122.939 1.00 20.24 62 PRO A C 1
ATOM 550 O O . PRO A 1 84 ? 27.969 -57.531 124.040 1.00 19.72 62 PRO A O 1
ATOM 554 N N . THR A 1 85 ? 27.306 -56.721 122.055 1.00 20.01 63 THR A N 1
ATOM 555 C CA . THR A 1 85 ? 27.738 -55.373 122.404 1.00 19.20 63 THR A CA 1
ATOM 556 C C . THR A 1 85 ? 27.012 -54.852 123.618 1.00 17.65 63 THR A C 1
ATOM 557 O O . THR A 1 85 ? 27.645 -54.327 124.546 1.00 18.91 63 THR A O 1
ATOM 561 N N . VAL A 1 86 ? 25.695 -55.013 123.629 1.00 16.71 64 VAL A N 1
ATOM 562 C CA . VAL A 1 86 ? 24.882 -54.532 124.742 1.00 16.57 64 VAL A CA 1
ATOM 563 C C . VAL A 1 86 ? 25.194 -55.301 126.027 1.00 17.95 64 VAL A C 1
ATOM 564 O O . VAL A 1 86 ? 25.305 -54.722 127.103 1.00 16.83 64 VAL A O 1
ATOM 568 N N . SER A 1 87 ? 25.367 -56.609 125.926 1.00 17.11 65 SER A N 1
ATOM 569 C CA . SER A 1 87 ? 25.695 -57.400 127.107 1.00 15.78 65 SER A CA 1
ATOM 570 C C . SER A 1 87 ? 27.021 -56.935 127.732 1.00 16.27 65 SER A C 1
ATOM 571 O O . SER A 1 87 ? 27.133 -56.756 128.953 1.00 16.68 65 SER A O 1
ATOM 574 N N . ASN A 1 88 ? 28.014 -56.690 126.888 1.00 16.59 66 ASN A N 1
ATOM 575 C CA . ASN A 1 88 ? 29.312 -56.226 127.359 1.00 19.43 66 ASN A CA 1
ATOM 576 C C . ASN A 1 88 ? 29.216 -54.833 127.975 1.00 17.76 66 ASN A C 1
ATOM 577 O O . ASN A 1 88 ? 29.762 -54.594 129.040 1.00 18.37 66 ASN A O 1
ATOM 582 N N . LEU A 1 89 ? 28.478 -53.937 127.326 1.00 16.81 67 LEU A N 1
ATOM 583 C CA . LEU A 1 89 ? 28.277 -52.587 127.871 1.00 17.32 67 LEU A CA 1
ATOM 584 C C . LEU A 1 89 ? 27.647 -52.650 129.250 1.00 16.23 67 LEU A C 1
ATOM 585 O O . LEU A 1 89 ? 28.077 -51.964 130.201 1.00 16.05 67 LEU A O 1
ATOM 590 N N . LEU A 1 90 ? 26.604 -53.451 129.391 1.00 15.21 68 LEU A N 1
ATOM 591 C CA . LEU A 1 90 ? 25.866 -53.480 130.646 1.00 14.89 68 LEU A CA 1
ATOM 592 C C . LEU A 1 90 ? 26.690 -54.119 131.765 1.00 15.32 68 LEU A C 1
ATOM 593 O O . LEU A 1 90 ? 26.647 -53.682 132.905 1.00 15.41 68 LEU A O 1
ATOM 598 N N A ARG A 1 91 ? 27.441 -55.165 131.445 0.56 14.45 69 ARG A N 1
ATOM 599 N N B ARG A 1 91 ? 27.452 -55.153 131.422 0.44 15.25 69 ARG A N 1
ATOM 600 C CA A ARG A 1 91 ? 28.294 -55.762 132.467 0.56 15.07 69 ARG A CA 1
ATOM 601 C CA B ARG A 1 91 ? 28.328 -55.806 132.393 0.44 16.58 69 ARG A CA 1
ATOM 602 C C A ARG A 1 91 ? 29.277 -54.726 132.978 0.56 14.89 69 ARG A C 1
ATOM 603 C C B ARG A 1 91 ? 29.354 -54.818 132.943 0.44 17.46 69 ARG A C 1
ATOM 604 O O A ARG A 1 91 ? 29.475 -54.594 134.180 0.56 15.59 69 ARG A O 1
ATOM 605 O O B ARG A 1 91 ? 29.659 -54.809 134.132 0.44 17.20 69 ARG A O 1
ATOM 620 N N . ASN A 1 92 ? 29.892 -53.991 132.055 1.00 16.00 70 ASN A N 1
ATOM 621 C CA . ASN A 1 92 ? 30.888 -52.985 132.431 1.00 15.73 70 ASN A CA 1
ATOM 622 C C . ASN A 1 92 ? 30.265 -51.948 133.382 1.00 14.66 70 ASN A C 1
ATOM 623 O O . ASN A 1 92 ? 30.814 -51.646 134.453 1.00 17.14 70 ASN A O 1
ATOM 628 N N . LEU A 1 93 ? 29.100 -51.448 133.006 1.00 14.83 71 LEU A N 1
ATOM 629 C CA . LEU A 1 93 ? 28.432 -50.412 133.784 1.00 13.60 71 LEU A CA 1
ATOM 630 C C . LEU A 1 93 ? 27.948 -50.920 135.132 1.00 13.45 71 LEU A C 1
ATOM 631 O O . LEU A 1 93 ? 27.910 -50.179 136.116 1.00 15.82 71 LEU A O 1
ATOM 636 N N . GLU A 1 94 ? 27.536 -52.182 135.171 1.00 13.73 72 GLU A N 1
ATOM 637 C CA . GLU A 1 94 ? 27.044 -52.773 136.392 1.00 14.79 72 GLU A CA 1
ATOM 638 C C . GLU A 1 94 ? 28.169 -52.963 137.438 1.00 14.68 72 GLU A C 1
ATOM 639 O O . GLU A 1 94 ? 27.926 -52.822 138.652 1.00 16.59 72 GLU A O 1
ATOM 645 N N A ARG A 1 95 ? 29.389 -53.225 136.961 0.26 14.33 73 ARG A N 1
ATOM 646 N N B ARG A 1 95 ? 29.391 -53.238 136.979 0.36 14.60 73 ARG A N 1
ATOM 647 N N C ARG A 1 95 ? 29.394 -53.224 136.980 0.38 14.10 73 ARG A N 1
ATOM 648 C CA A ARG A 1 95 ? 30.551 -53.372 137.841 0.26 15.70 73 ARG A CA 1
ATOM 649 C CA B ARG A 1 95 ? 30.518 -53.378 137.905 0.36 15.99 73 ARG A CA 1
ATOM 650 C CA C ARG A 1 95 ? 30.504 -53.379 137.918 0.38 16.34 73 ARG A CA 1
ATOM 651 C C A ARG A 1 95 ? 30.814 -52.081 138.605 0.26 14.26 73 ARG A C 1
ATOM 652 C C B ARG A 1 95 ? 30.714 -52.078 138.669 0.36 14.97 73 ARG A C 1
ATOM 653 C C C ARG A 1 95 ? 30.705 -52.078 138.678 0.38 14.63 73 ARG A C 1
ATOM 654 O O A ARG A 1 95 ? 31.380 -52.103 139.698 0.26 15.49 73 ARG A O 1
ATOM 655 O O B ARG A 1 95 ? 31.125 -52.089 139.835 0.36 17.38 73 ARG A O 1
ATOM 656 O O C ARG A 1 95 ? 31.100 -52.089 139.852 0.38 17.77 73 ARG A O 1
ATOM 678 N N . LYS A 1 96 ? 30.419 -50.959 138.008 1.00 14.17 74 LYS A N 1
ATOM 679 C CA . LYS A 1 96 ? 30.537 -49.646 138.650 1.00 13.78 74 LYS A CA 1
ATOM 680 C C . LYS A 1 96 ? 29.260 -49.195 139.352 1.00 14.02 74 LYS A C 1
ATOM 681 O O . LYS A 1 96 ? 29.196 -48.056 139.850 1.00 15.40 74 LYS A O 1
ATOM 687 N N . LYS A 1 97 ? 28.255 -50.070 139.415 1.00 13.49 75 LYS A N 1
ATOM 688 C CA . LYS A 1 97 ? 26.996 -49.803 140.102 1.00 12.92 75 LYS A CA 1
ATOM 689 C C . LYS A 1 97 ? 26.247 -48.636 139.491 1.00 12.94 75 LYS A C 1
ATOM 690 O O . LYS A 1 97 ? 25.489 -47.955 140.199 1.00 14.49 75 LYS A O 1
ATOM 696 N N . LEU A 1 98 ? 26.397 -48.480 138.173 1.00 11.72 76 LEU A N 1
ATOM 697 C CA . LEU A 1 98 ? 25.646 -47.445 137.442 1.00 12.05 76 LEU A CA 1
ATOM 698 C C . LEU A 1 98 ? 24.336 -47.941 136.881 1.00 12.48 76 LEU A C 1
ATOM 699 O O . LEU A 1 98 ? 23.472 -47.148 136.544 1.00 13.34 76 LEU A O 1
ATOM 704 N N A ILE A 1 99 ? 24.196 -49.258 136.772 0.48 13.66 77 ILE A N 1
ATOM 705 N N B ILE A 1 99 ? 24.208 -49.264 136.740 0.52 13.36 77 ILE A N 1
ATOM 706 C CA A ILE A 1 99 ? 22.920 -49.846 136.438 0.48 14.95 77 ILE A CA 1
ATOM 707 C CA B ILE A 1 99 ? 22.966 -49.903 136.324 0.52 14.42 77 ILE A CA 1
ATOM 708 C C A ILE A 1 99 ? 22.645 -51.005 137.376 0.48 12.81 77 ILE A C 1
ATOM 709 C C B ILE A 1 99 ? 22.675 -51.062 137.269 0.52 12.79 77 ILE A C 1
ATOM 710 O O A ILE A 1 99 ? 23.529 -51.459 138.120 0.48 13.34 77 ILE A O 1
ATOM 711 O O B ILE A 1 99 ? 23.599 -51.566 137.924 0.52 13.88 77 ILE A O 1
ATOM 720 N N . TYR A 1 100 ? 21.409 -51.470 137.340 1.00 13.01 78 TYR A N 1
ATOM 721 C CA . TYR A 1 100 ? 21.002 -52.625 138.143 1.00 14.03 78 TYR A CA 1
ATOM 722 C C . TYR A 1 100 ? 19.988 -53.445 137.349 1.00 12.99 78 TYR A C 1
ATOM 723 O O . TYR A 1 100 ? 19.457 -52.992 136.332 1.00 15.02 78 TYR A O 1
ATOM 732 N N . ARG A 1 101 ? 19.680 -54.648 137.824 1.00 14.30 79 ARG A N 1
ATOM 733 C CA . ARG A 1 101 ? 18.707 -55.490 137.129 1.00 14.90 79 ARG A CA 1
ATOM 734 C C . ARG A 1 101 ? 17.684 -56.054 138.115 1.00 15.46 79 ARG A C 1
ATOM 735 O O . ARG A 1 101 ? 17.999 -56.259 139.297 1.00 20.06 79 ARG A O 1
ATOM 743 N N . TYR A 1 102 ? 16.490 -56.360 137.614 1.00 15.27 80 TYR A N 1
ATOM 744 C CA . TYR A 1 102 ? 15.432 -56.944 138.439 1.00 16.15 80 TYR A CA 1
ATOM 745 C C . TYR A 1 102 ? 14.544 -57.844 137.552 1.00 20.14 80 TYR A C 1
ATOM 746 O O . TYR A 1 102 ? 14.275 -57.512 136.406 1.00 21.31 80 TYR A O 1
ATOM 755 N N A VAL A 1 103 ? 14.140 -58.997 138.086 0.52 19.90 81 VAL A N 1
ATOM 756 N N B VAL A 1 103 ? 14.088 -58.975 138.089 0.48 21.06 81 VAL A N 1
ATOM 757 C CA A VAL A 1 103 ? 13.359 -59.957 137.307 0.52 22.73 81 VAL A CA 1
ATOM 758 C CA B VAL A 1 103 ? 13.378 -59.970 137.271 0.48 25.64 81 VAL A CA 1
ATOM 759 C C A VAL A 1 103 ? 12.000 -59.357 136.987 0.52 25.28 81 VAL A C 1
ATOM 760 C C B VAL A 1 103 ? 11.895 -59.668 137.066 0.48 29.51 81 VAL A C 1
ATOM 761 O O A VAL A 1 103 ? 11.442 -58.606 137.790 0.52 24.82 81 VAL A O 1
ATOM 762 O O B VAL A 1 103 ? 11.145 -59.467 138.027 0.48 28.87 81 VAL A O 1
ATOM 769 N N . ASP A 1 104 ? 11.477 -59.662 135.803 1.00 31.08 82 ASP A N 1
ATOM 770 C CA . ASP A 1 104 ? 10.146 -59.197 135.429 1.00 39.08 82 ASP A CA 1
ATOM 771 C C . ASP A 1 104 ? 9.100 -60.224 135.837 1.00 41.24 82 ASP A C 1
ATOM 772 O O . ASP A 1 104 ? 9.037 -61.303 135.271 1.00 45.34 82 ASP A O 1
ATOM 777 N N . ALA A 1 105 ? 8.286 -59.876 136.827 1.00 42.26 83 ALA A N 1
ATOM 778 C CA . ALA A 1 105 ? 7.383 -60.834 137.463 1.00 47.29 83 ALA A CA 1
ATOM 779 C C . ALA A 1 105 ? 6.323 -61.474 136.551 1.00 52.05 83 ALA A C 1
ATOM 780 O O . ALA A 1 105 ? 5.764 -62.517 136.899 1.00 53.57 83 ALA A O 1
ATOM 782 N N . GLN A 1 106 ? 6.039 -60.867 135.398 1.00 55.10 84 GLN A N 1
ATOM 783 C CA . GLN A 1 106 ? 5.127 -61.494 134.432 1.00 57.82 84 GLN A CA 1
ATOM 784 C C . GLN A 1 106 ? 5.843 -62.013 133.193 1.00 59.14 84 GLN A C 1
ATOM 785 O O . GLN A 1 106 ? 5.207 -62.329 132.185 1.00 62.08 84 GLN A O 1
ATOM 791 N N . ASP A 1 107 ? 7.165 -62.092 133.275 1.00 53.77 85 ASP A N 1
ATOM 792 C CA . ASP A 1 107 ? 7.973 -62.708 132.233 1.00 54.63 85 ASP A CA 1
ATOM 793 C C . ASP A 1 107 ? 9.350 -62.965 132.826 1.00 51.99 85 ASP A C 1
ATOM 794 O O . ASP A 1 107 ? 10.302 -62.236 132.552 1.00 52.09 85 ASP A O 1
ATOM 796 N N . THR A 1 108 ? 9.434 -64.000 133.659 1.00 51.35 86 THR A N 1
ATOM 797 C CA . THR A 1 108 ? 10.618 -64.251 134.478 1.00 48.31 86 THR A CA 1
ATOM 798 C C . THR A 1 108 ? 11.824 -64.691 133.662 1.00 51.82 86 THR A C 1
ATOM 799 O O . THR A 1 108 ? 12.940 -64.765 134.177 1.00 54.66 86 THR A O 1
ATOM 803 N N . ARG A 1 109 ? 11.599 -64.991 132.390 1.00 50.29 87 ARG A N 1
ATOM 804 C CA . ARG A 1 109 ? 12.706 -65.319 131.504 1.00 50.49 87 ARG A CA 1
ATOM 805 C C . ARG A 1 109 ? 13.431 -64.035 131.124 1.00 51.15 87 ARG A C 1
ATOM 806 O O . ARG A 1 109 ? 14.374 -64.054 130.333 1.00 54.43 87 ARG A O 1
ATOM 808 N N . ARG A 1 110 ? 12.998 -62.915 131.698 1.00 43.90 88 ARG A N 1
ATOM 809 C CA . ARG A 1 110 ? 13.539 -61.625 131.294 1.00 41.18 88 ARG A CA 1
ATOM 810 C C . ARG A 1 110 ? 13.880 -60.766 132.487 1.00 34.95 88 ARG A C 1
ATOM 811 O O . ARG A 1 110 ? 13.125 -60.703 133.459 1.00 38.15 88 ARG A O 1
ATOM 813 N N . LYS A 1 111 ? 15.029 -60.112 132.414 1.00 29.54 89 LYS A N 1
ATOM 814 C CA . LYS A 1 111 ? 15.376 -59.141 133.424 1.00 22.50 89 LYS A CA 1
ATOM 815 C C . LYS A 1 111 ? 15.182 -57.754 132.882 1.00 18.36 89 LYS A C 1
ATOM 816 O O . LYS A 1 111 ? 15.501 -57.460 131.735 1.00 22.19 89 LYS A O 1
ATOM 822 N N A ASN A 1 112 ? 14.665 -56.857 133.701 0.59 16.60 90 ASN A N 1
ATOM 823 N N B ASN A 1 112 ? 14.621 -56.923 133.750 0.41 16.83 90 ASN A N 1
ATOM 824 C CA A ASN A 1 112 ? 14.704 -55.455 133.307 0.59 16.05 90 ASN A CA 1
ATOM 825 C CA B ASN A 1 112 ? 14.549 -55.490 133.564 0.41 16.54 90 ASN A CA 1
ATOM 826 C C A ASN A 1 112 ? 15.972 -54.762 133.842 0.59 16.88 90 ASN A C 1
ATOM 827 C C B ASN A 1 112 ? 15.884 -54.849 133.896 0.41 17.54 90 ASN A C 1
ATOM 828 O O A ASN A 1 112 ? 16.510 -55.122 134.903 0.59 16.46 90 ASN A O 1
ATOM 829 O O B ASN A 1 112 ? 16.615 -55.299 134.784 0.41 17.53 90 ASN A O 1
ATOM 838 N N A ILE A 1 113 ? 16.441 -53.780 133.073 0.59 15.47 91 ILE A N 1
ATOM 839 N N B ILE A 1 113 ? 16.187 -53.775 133.184 0.41 18.25 91 ILE A N 1
ATOM 840 C CA A ILE A 1 113 ? 17.687 -53.067 133.326 0.59 15.96 91 ILE A CA 1
ATOM 841 C CA B ILE A 1 113 ? 17.429 -53.062 133.380 0.41 18.07 91 ILE A CA 1
ATOM 842 C C A ILE A 1 113 ? 17.389 -51.616 133.683 0.59 13.71 91 ILE A C 1
ATOM 843 C C B ILE A 1 113 ? 17.119 -51.650 133.838 0.41 16.33 91 ILE A C 1
ATOM 844 O O A ILE A 1 113 ? 16.826 -50.878 132.871 0.59 16.98 91 ILE A O 1
ATOM 845 O O B ILE A 1 113 ? 16.265 -50.971 133.269 0.41 18.16 91 ILE A O 1
ATOM 854 N N . GLY A 1 114 ? 17.802 -51.200 134.879 1.00 16.16 92 GLY A N 1
ATOM 855 C CA . GLY A 1 114 ? 17.545 -49.848 135.345 1.00 15.51 92 GLY A CA 1
ATOM 856 C C . GLY A 1 114 ? 18.819 -49.058 135.580 1.00 16.20 92 GLY A C 1
ATOM 857 O O . GLY A 1 114 ? 19.904 -49.606 135.714 1.00 16.33 92 GLY A O 1
ATOM 858 N N . LEU A 1 115 ? 18.685 -47.737 135.594 1.00 15.03 93 LEU A N 1
ATOM 859 C CA . LEU A 1 115 ? 19.780 -46.850 135.929 1.00 14.32 93 LEU A CA 1
ATOM 860 C C . LEU A 1 115 ? 19.709 -46.593 137.440 1.00 12.14 93 LEU A C 1
ATOM 861 O O . LEU A 1 115 ? 18.638 -46.308 137.987 1.00 14.94 93 LEU A O 1
ATOM 866 N N . THR A 1 116 ? 20.846 -46.703 138.127 1.00 14.19 94 THR A N 1
ATOM 867 C CA . THR A 1 116 ? 20.879 -46.476 139.585 1.00 14.09 94 THR A CA 1
ATOM 868 C C . THR A 1 116 ? 20.842 -44.988 139.957 1.00 12.90 94 THR A C 1
ATOM 869 O O . THR A 1 116 ? 20.980 -44.108 139.095 1.00 13.13 94 THR A O 1
ATOM 873 N N . THR A 1 117 ? 20.679 -44.715 141.236 1.00 13.53 95 THR A N 1
ATOM 874 C CA . THR A 1 117 ? 20.737 -43.345 141.719 1.00 13.86 95 THR A CA 1
ATOM 875 C C . THR A 1 117 ? 22.069 -42.703 141.320 1.00 12.85 95 THR A C 1
ATOM 876 O O . THR A 1 117 ? 22.106 -41.531 140.857 1.00 13.53 95 THR A O 1
ATOM 880 N N . SER A 1 118 ? 23.171 -43.430 141.487 1.00 12.68 96 SER A N 1
ATOM 881 C CA . SER A 1 118 ? 24.483 -42.906 141.104 1.00 13.21 96 SER A CA 1
ATOM 882 C C . SER A 1 118 ? 24.624 -42.792 139.568 1.00 13.01 96 SER A C 1
ATOM 883 O O . SER A 1 118 ? 25.210 -41.844 139.053 1.00 13.46 96 SER A O 1
ATOM 886 N N . GLY A 1 119 ? 24.038 -43.718 138.817 1.00 13.17 97 GLY A N 1
ATOM 887 C CA . GLY A 1 119 ? 24.022 -43.597 137.373 1.00 13.82 97 GLY A CA 1
ATOM 888 C C . GLY A 1 119 ? 23.285 -42.353 136.890 1.00 11.51 97 GLY A C 1
ATOM 889 O O . GLY A 1 119 ? 23.744 -41.689 135.955 1.00 12.92 97 GLY A O 1
ATOM 890 N N . ILE A 1 120 ? 22.170 -42.029 137.534 1.00 11.53 98 ILE A N 1
ATOM 891 C CA . ILE A 1 120 ? 21.418 -40.806 137.205 1.00 12.24 98 ILE A CA 1
ATOM 892 C C . ILE A 1 120 ? 22.272 -39.582 137.512 1.00 12.91 98 ILE A C 1
ATOM 893 O O . ILE A 1 120 ? 22.354 -38.662 136.702 1.00 13.51 98 ILE A O 1
ATOM 898 N N . LYS A 1 121 ? 22.939 -39.582 138.652 1.00 12.29 99 LYS A N 1
ATOM 899 C CA . LYS A 1 121 ? 23.779 -38.438 138.983 1.00 13.24 99 LYS A CA 1
ATOM 900 C C . LYS A 1 121 ? 24.904 -38.287 137.976 1.00 12.70 99 LYS A C 1
ATOM 901 O O . LYS A 1 121 ? 25.281 -37.171 137.587 1.00 14.96 99 LYS A O 1
ATOM 907 N N . LEU A 1 122 ? 25.466 -39.400 137.534 1.00 12.48 100 LEU A N 1
ATOM 908 C CA . LEU A 1 122 ? 26.550 -39.317 136.566 1.00 12.81 100 LEU A CA 1
ATOM 909 C C . LEU A 1 122 ? 26.031 -38.775 135.235 1.00 14.57 100 LEU A C 1
ATOM 910 O O . LEU A 1 122 ? 26.684 -37.926 134.613 1.00 14.85 100 LEU A O 1
ATOM 915 N N . VAL A 1 123 ? 24.882 -39.264 134.774 1.00 14.92 101 VAL A N 1
ATOM 916 C CA . VAL A 1 123 ? 24.299 -38.737 133.535 1.00 14.02 101 VAL A CA 1
ATOM 917 C C . VAL A 1 123 ? 24.058 -37.216 133.673 1.00 15.14 101 VAL A C 1
ATOM 918 O O . VAL A 1 123 ? 24.358 -36.436 132.749 1.00 16.77 101 VAL A O 1
ATOM 922 N N . GLU A 1 124 ? 23.536 -36.792 134.828 1.00 15.47 102 GLU A N 1
ATOM 923 C CA . GLU A 1 124 ? 23.320 -35.341 135.042 1.00 15.57 102 GLU A CA 1
ATOM 924 C C . GLU A 1 124 ? 24.650 -34.583 134.950 1.00 15.63 102 GLU A C 1
ATOM 925 O O . GLU A 1 124 ? 24.710 -33.474 134.409 1.00 19.51 102 GLU A O 1
ATOM 931 N N . ALA A 1 125 ? 25.721 -35.170 135.477 1.00 15.11 103 ALA A N 1
ATOM 932 C CA . ALA A 1 125 ? 27.027 -34.537 135.467 1.00 14.77 103 ALA A CA 1
ATOM 933 C C . ALA A 1 125 ? 27.608 -34.362 134.053 1.00 16.88 103 ALA A C 1
ATOM 934 O O . ALA A 1 125 ? 28.398 -33.446 133.810 1.00 18.36 103 ALA A O 1
ATOM 936 N N . PHE A 1 126 ? 27.188 -35.202 133.101 1.00 19.34 104 PHE A N 1
ATOM 937 C CA . PHE A 1 126 ? 27.671 -35.063 131.712 1.00 21.74 104 PHE A CA 1
ATOM 938 C C . PHE A 1 126 ? 27.361 -33.696 131.098 1.00 24.98 104 PHE A C 1
ATOM 939 O O . PHE A 1 126 ? 28.042 -33.276 130.173 1.00 22.81 104 PHE A O 1
ATOM 947 N N . THR A 1 127 ? 26.318 -33.020 131.577 1.00 27.70 105 THR A N 1
ATOM 948 C CA . THR A 1 127 ? 25.999 -31.708 131.026 1.00 27.94 105 THR A CA 1
ATOM 949 C C . THR A 1 127 ? 27.144 -30.704 131.247 1.00 29.46 105 THR A C 1
ATOM 950 O O . THR A 1 127 ? 27.268 -29.732 130.501 1.00 32.06 105 THR A O 1
ATOM 954 N N . SER A 1 128 ? 27.992 -30.952 132.238 1.00 29.65 106 SER A N 1
ATOM 955 C CA . SER A 1 128 ? 29.120 -30.067 132.524 1.00 32.11 106 SER A CA 1
ATOM 956 C C . SER A 1 128 ? 30.048 -29.998 131.329 1.00 30.23 106 SER A C 1
ATOM 957 O O . SER A 1 128 ? 30.773 -29.023 131.141 1.00 33.94 106 SER A O 1
ATOM 960 N N . ILE A 1 129 ? 30.033 -31.031 130.502 1.00 26.66 107 ILE A N 1
ATOM 961 C CA . ILE A 1 129 ? 30.968 -31.058 129.403 1.00 25.79 107 ILE A CA 1
ATOM 962 C C . ILE A 1 129 ? 30.667 -29.937 128.432 1.00 24.31 107 ILE A C 1
ATOM 963 O O . ILE A 1 129 ? 31.562 -29.162 128.095 1.00 26.50 107 ILE A O 1
ATOM 968 N N . PHE A 1 130 ? 29.417 -29.845 127.982 1.00 23.57 108 PHE A N 1
ATOM 969 C CA . PHE A 1 130 ? 29.032 -28.817 127.008 1.00 25.15 108 PHE A CA 1
ATOM 970 C C . PHE A 1 130 ? 29.254 -27.447 127.627 1.00 23.75 108 PHE A C 1
ATOM 971 O O . PHE A 1 130 ? 29.728 -26.503 126.961 1.00 22.01 108 PHE A O 1
ATOM 979 N N . ASP A 1 131 ? 28.904 -27.324 128.902 1.00 27.41 109 ASP A N 1
ATOM 980 C CA . ASP A 1 131 ? 29.000 -26.025 129.578 1.00 26.72 109 ASP A CA 1
ATOM 981 C C . ASP A 1 131 ? 30.438 -25.551 129.714 1.00 26.98 109 ASP A C 1
ATOM 982 O O . ASP A 1 131 ? 30.757 -24.375 129.458 1.00 27.16 109 ASP A O 1
ATOM 987 N N . GLU A 1 132 ? 31.310 -26.454 130.143 1.00 26.04 110 GLU A N 1
ATOM 988 C CA . GLU A 1 132 ? 32.714 -26.124 130.317 1.00 26.26 110 GLU A CA 1
ATOM 989 C C . GLU A 1 132 ? 33.362 -25.796 128.977 1.00 25.13 110 GLU A C 1
ATOM 990 O O . GLU A 1 132 ? 34.190 -24.882 128.876 1.00 24.37 110 GLU A O 1
ATOM 996 N N . MET A 1 133 ? 32.979 -26.512 127.932 1.00 24.54 111 MET A N 1
ATOM 997 C CA . MET A 1 133 ? 33.545 -26.235 126.615 1.00 23.10 111 MET A CA 1
ATOM 998 C C . MET A 1 133 ? 33.158 -24.860 126.129 1.00 20.10 111 MET A C 1
ATOM 999 O O . MET A 1 133 ? 33.995 -24.132 125.584 1.00 22.27 111 MET A O 1
ATOM 1004 N N . GLU A 1 134 ? 31.892 -24.506 126.324 1.00 20.74 112 GLU A N 1
ATOM 1005 C CA . GLU A 1 134 ? 31.417 -23.193 125.899 1.00 22.99 112 GLU A CA 1
ATOM 1006 C C . GLU A 1 134 ? 32.127 -22.103 126.688 1.00 23.66 112 GLU A C 1
ATOM 1007 O O . GLU A 1 134 ? 32.557 -21.096 126.118 1.00 23.54 112 GLU A O 1
ATOM 1013 N N . GLN A 1 135 ? 32.283 -22.294 127.993 1.00 25.10 113 GLN A N 1
ATOM 1014 C CA . GLN A 1 135 ? 32.941 -21.250 128.783 1.00 28.78 113 GLN A CA 1
ATOM 1015 C C . GLN A 1 135 ? 34.422 -21.106 128.425 1.00 27.20 113 GLN A C 1
ATOM 1016 O O . GLN A 1 135 ? 34.969 -20.002 128.431 1.00 27.51 113 GLN A O 1
ATOM 1022 N N . THR A 1 136 ? 35.062 -22.214 128.077 1.00 24.59 114 THR A N 1
ATOM 1023 C CA . THR A 1 136 ? 36.442 -22.183 127.628 1.00 29.03 114 THR A CA 1
ATOM 1024 C C . THR A 1 136 ? 36.599 -21.389 126.319 1.00 25.55 114 THR A C 1
ATOM 1025 O O . THR A 1 136 ? 37.549 -20.599 126.183 1.00 28.86 114 THR A O 1
ATOM 1029 N N . LEU A 1 137 ? 35.664 -21.559 125.376 1.00 22.09 115 LEU A N 1
ATOM 1030 C CA . LEU A 1 137 ? 35.683 -20.754 124.146 1.00 21.50 115 LEU A CA 1
ATOM 1031 C C . LEU A 1 137 ? 35.418 -19.286 124.433 1.00 21.55 115 LEU A C 1
ATOM 1032 O O . LEU A 1 137 ? 36.140 -18.428 123.935 1.00 23.69 115 LEU A O 1
ATOM 1037 N N . VAL A 1 138 ? 34.381 -19.001 125.217 1.00 20.96 116 VAL A N 1
ATOM 1038 C CA . VAL A 1 138 ? 34.029 -17.617 125.533 1.00 20.27 116 VAL A CA 1
ATOM 1039 C C . VAL A 1 138 ? 35.199 -16.896 126.208 1.00 20.25 116 VAL A C 1
ATOM 1040 O O . VAL A 1 138 ? 35.454 -15.711 125.944 1.00 21.74 116 VAL A O 1
ATOM 1044 N N . SER A 1 139 ? 35.944 -17.616 127.036 1.00 23.17 117 SER A N 1
ATOM 1045 C CA . SER A 1 139 ? 37.026 -17.012 127.793 1.00 24.27 117 SER A CA 1
ATOM 1046 C C . SER A 1 139 ? 38.204 -16.603 126.923 1.00 25.41 117 SER A C 1
ATOM 1047 O O . SER A 1 139 ? 39.114 -15.925 127.405 1.00 26.27 117 SER A O 1
ATOM 1050 N N . GLN A 1 140 ? 38.204 -17.030 125.660 1.00 24.11 118 GLN A N 1
ATOM 1051 C CA . GLN A 1 140 ? 39.278 -16.688 124.731 1.00 28.30 118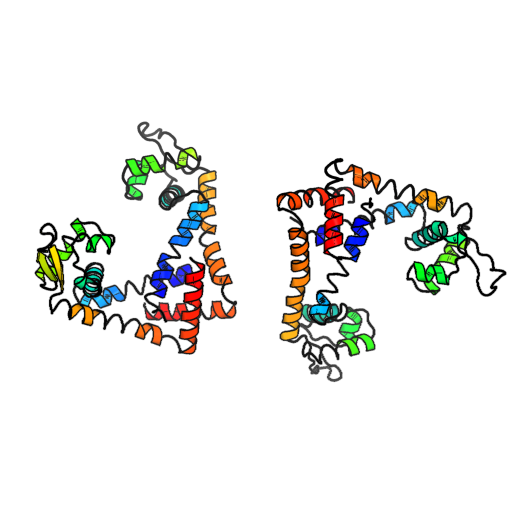 GLN A CA 1
ATOM 1052 C C . GLN A 1 140 ? 39.210 -15.242 124.262 1.00 21.88 118 GLN A C 1
ATOM 1053 O O . GLN A 1 140 ? 40.201 -14.720 123.730 1.00 24.96 118 GLN A O 1
ATOM 1059 N N . LEU A 1 141 ? 38.043 -14.617 124.435 1.00 20.90 119 LEU A N 1
ATOM 1060 C CA . LEU A 1 141 ? 37.765 -13.297 123.854 1.00 20.64 119 LEU A CA 1
ATOM 1061 C C . LEU A 1 141 ? 37.161 -12.365 124.893 1.00 20.11 119 LEU A C 1
ATOM 1062 O O . LEU A 1 141 ? 36.584 -12.811 125.885 1.00 22.05 119 LEU A O 1
ATOM 1067 N N . SER A 1 142 ? 37.317 -11.063 124.684 1.00 18.92 120 SER A N 1
ATOM 1068 C CA . SER A 1 142 ? 36.590 -10.102 125.507 1.00 19.82 120 SER A CA 1
ATOM 1069 C C . SER A 1 142 ? 35.082 -10.170 125.245 1.00 19.09 120 SER A C 1
ATOM 1070 O O . SER A 1 142 ? 34.626 -10.764 124.253 1.00 19.69 120 SER A O 1
ATOM 1073 N N . GLU A 1 143 ? 34.283 -9.577 126.125 1.00 19.33 121 GLU A N 1
ATOM 1074 C CA . GLU A 1 143 ? 32.834 -9.603 125.918 1.00 18.87 121 GLU A CA 1
ATOM 1075 C C . GLU A 1 143 ? 32.476 -8.940 124.584 1.00 21.42 121 GLU A C 1
ATOM 1076 O O . GLU A 1 143 ? 31.650 -9.460 123.822 1.00 21.92 121 GLU A O 1
ATOM 1082 N N . GLU A 1 144 ? 33.098 -7.807 124.263 1.00 21.71 122 GLU A N 1
ATOM 1083 C CA . GLU A 1 144 ? 32.768 -7.200 122.975 1.00 23.74 122 GLU A CA 1
ATOM 1084 C C . GLU A 1 144 ? 33.156 -8.094 121.800 1.00 20.56 122 GLU A C 1
ATOM 1085 O O . GLU A 1 144 ? 32.400 -8.213 120.824 1.00 22.62 122 GLU A O 1
ATOM 1091 N N . GLU A 1 145 ? 34.334 -8.708 121.879 1.00 19.10 123 GLU A N 1
ATOM 1092 C CA . GLU A 1 145 ? 34.806 -9.561 120.791 1.00 19.33 123 GLU A CA 1
ATOM 1093 C C . GLU A 1 145 ? 33.869 -10.747 120.621 1.00 20.24 123 GLU A C 1
ATOM 1094 O O . GLU A 1 145 ? 33.619 -11.180 119.496 1.00 20.64 123 GLU A O 1
ATOM 1100 N N . ASN A 1 146 ? 33.374 -11.285 121.729 1.00 18.92 124 ASN A N 1
ATOM 1101 C CA . ASN A 1 146 ? 32.430 -12.401 121.656 1.00 18.84 124 ASN A CA 1
ATOM 1102 C C . ASN A 1 146 ? 31.143 -11.965 120.983 1.00 20.31 124 ASN A C 1
ATOM 1103 O O . ASN A 1 146 ? 30.589 -12.680 120.161 1.00 21.75 124 ASN A O 1
ATOM 1108 N N . GLU A 1 147 ? 30.634 -10.795 121.354 1.00 21.31 125 GLU A N 1
ATOM 1109 C CA . GLU A 1 147 ? 29.406 -10.323 120.724 1.00 21.06 125 GLU A CA 1
ATOM 1110 C C . GLU A 1 147 ? 29.630 -10.092 119.233 1.00 22.78 125 GLU A C 1
ATOM 1111 O O . GLU A 1 147 ? 28.775 -10.453 118.410 1.00 22.43 125 GLU A O 1
ATOM 1117 N N . GLN A 1 148 ? 30.786 -9.538 118.866 1.00 22.01 126 GLN A N 1
ATOM 1118 C CA . GLN A 1 148 ? 31.102 -9.331 117.436 1.00 21.60 126 GLN A CA 1
ATOM 1119 C C . GLN A 1 148 ? 31.194 -10.655 116.700 1.00 20.89 126 GLN A C 1
ATOM 1120 O O . GLN A 1 148 ? 30.656 -10.812 115.596 1.00 22.06 126 GLN A O 1
ATOM 1126 N N A MET A 1 149 ? 31.870 -11.617 117.312 0.54 18.46 127 MET A N 1
ATOM 1127 N N B MET A 1 149 ? 31.896 -11.597 117.323 0.46 20.66 127 MET A N 1
ATOM 1128 C CA A MET A 1 149 ? 32.048 -12.899 116.661 0.54 18.51 127 MET A CA 1
ATOM 1129 C CA B MET A 1 149 ? 32.076 -12.930 116.774 0.46 22.47 127 MET A CA 1
ATOM 1130 C C A MET A 1 149 ? 30.724 -13.634 116.505 0.54 19.67 127 MET A C 1
ATOM 1131 C C B MET A 1 149 ? 30.727 -13.576 116.508 0.46 21.47 127 MET A C 1
ATOM 1132 O O A MET A 1 149 ? 30.473 -14.234 115.462 0.54 21.04 127 MET A O 1
ATOM 1133 O O B MET A 1 149 ? 30.459 -14.038 115.398 0.46 22.96 127 MET A O 1
ATOM 1142 N N . LYS A 1 150 ? 29.870 -13.603 117.527 1.00 20.25 128 LYS A N 1
ATOM 1143 C CA . LYS A 1 150 ? 28.575 -14.276 117.395 1.00 20.87 128 LYS A CA 1
ATOM 1144 C C . LYS A 1 150 ? 27.663 -13.584 116.376 1.00 22.62 128 LYS A C 1
ATOM 1145 O O . LYS A 1 150 ? 26.951 -14.249 115.637 1.00 23.18 128 LYS A O 1
ATOM 1151 N N . ALA A 1 151 ? 27.705 -12.259 116.324 1.00 22.17 129 ALA A N 1
ATOM 1152 C CA . ALA A 1 151 ? 26.923 -11.519 115.339 1.00 23.31 129 ALA A CA 1
ATOM 1153 C C . ALA A 1 151 ? 27.395 -11.893 113.936 1.00 21.29 129 ALA A C 1
ATOM 1154 O O . ALA A 1 151 ? 26.583 -12.081 113.021 1.00 22.45 129 ALA A O 1
ATOM 1156 N N . ASN A 1 152 ? 28.712 -11.985 113.751 1.00 21.77 130 ASN A N 1
ATOM 1157 C CA . ASN A 1 152 ? 29.255 -12.289 112.434 1.00 20.57 130 ASN A CA 1
ATOM 1158 C C . ASN A 1 152 ? 29.046 -13.750 112.057 1.00 21.97 130 ASN A C 1
ATOM 1159 O O . ASN A 1 152 ? 28.746 -14.051 110.900 1.00 21.24 130 ASN A O 1
ATOM 1164 N N . LEU A 1 153 ? 29.150 -14.655 113.032 1.00 18.97 131 LEU A N 1
ATOM 1165 C CA . LEU A 1 153 ? 28.795 -16.061 112.777 1.00 19.10 131 LEU A CA 1
ATOM 1166 C C . LEU A 1 153 ? 27.342 -16.189 112.369 1.00 20.89 131 LEU A C 1
ATOM 1167 O O . LEU A 1 153 ? 27.002 -17.001 111.499 1.00 21.07 131 LEU A O 1
ATOM 1172 N N . THR A 1 154 ? 26.480 -15.400 113.004 1.00 20.40 132 THR A N 1
ATOM 1173 C CA . THR A 1 154 ? 25.054 -15.445 112.699 1.00 22.96 132 THR A CA 1
ATOM 1174 C C . THR A 1 154 ? 24.811 -15.007 111.248 1.00 23.40 132 THR A C 1
ATOM 1175 O O . THR A 1 154 ? 23.991 -15.603 110.534 1.00 24.36 132 THR A O 1
ATOM 1179 N N A LYS A 1 155 ? 25.532 -13.983 110.805 0.48 22.66 133 LYS A N 1
ATOM 1180 N N B LYS A 1 155 ? 25.523 -13.971 110.810 0.52 22.73 133 LYS A N 1
ATOM 1181 C CA A LYS A 1 155 ? 25.395 -13.514 109.425 0.48 24.32 133 LYS A CA 1
ATOM 1182 C CA B LYS A 1 155 ? 25.457 -13.548 109.408 0.52 25.04 133 LYS A CA 1
ATOM 1183 C C A LYS A 1 155 ? 25.913 -14.550 108.426 0.48 22.71 133 LYS A C 1
ATOM 1184 C C B LYS A 1 155 ? 25.867 -14.698 108.496 0.52 22.84 133 LYS A C 1
ATOM 1185 O O A LYS A 1 155 ? 25.384 -14.681 107.319 0.48 21.44 133 LYS A O 1
ATOM 1186 O O B LYS A 1 155 ? 25.171 -15.020 107.527 0.52 23.08 133 LYS A O 1
ATOM 1197 N N A MET A 1 156 ? 26.944 -15.290 108.818 0.48 20.55 134 MET A N 1
ATOM 1198 N N B MET A 1 156 ? 27.004 -15.312 108.809 0.52 17.48 134 MET A N 1
ATOM 1199 C CA A MET A 1 156 ? 27.453 -16.355 107.963 0.48 20.78 134 MET A CA 1
ATOM 1200 C CA B MET A 1 156 ? 27.530 -16.395 107.987 0.52 17.45 134 MET A CA 1
ATOM 1201 C C A MET A 1 156 ? 26.428 -17.475 107.871 0.48 18.69 134 MET A C 1
ATOM 1202 C C B MET A 1 156 ? 26.525 -17.541 107.895 0.52 19.07 134 MET A C 1
ATOM 1203 O O A MET A 1 156 ? 26.113 -17.967 106.777 0.48 19.52 134 MET A O 1
ATOM 1204 O O B MET A 1 156 ? 26.302 -18.098 106.814 0.52 20.99 134 MET A O 1
ATOM 1213 N N . LEU A 1 157 ? 25.908 -17.879 109.025 1.00 19.69 135 LEU A N 1
ATOM 1214 C CA . LEU A 1 157 ? 24.909 -18.944 109.077 1.00 21.11 135 LEU A CA 1
ATOM 1215 C C . LEU A 1 157 ? 23.691 -18.596 108.211 1.00 23.64 135 LEU A C 1
ATOM 1216 O O . LEU A 1 157 ? 23.209 -19.413 107.420 1.00 24.61 135 LEU A O 1
ATOM 1221 N N . SER A 1 158 ? 23.206 -17.369 108.345 1.00 24.01 136 SER A N 1
ATOM 1222 C CA . SER A 1 158 ? 22.048 -16.928 107.579 1.00 24.10 136 SER A CA 1
ATOM 1223 C C . SER A 1 158 ? 22.298 -17.070 106.059 1.00 24.73 136 SER A C 1
ATOM 1224 O O . SER A 1 158 ? 21.395 -17.464 105.288 1.00 26.09 136 SER A O 1
ATOM 1227 N N . SER A 1 159 ? 23.525 -16.771 105.626 1.00 23.16 137 SER A N 1
ATOM 1228 C CA . SER A 1 159 ? 23.860 -16.787 104.196 1.00 24.27 137 SER A CA 1
ATOM 1229 C C . SER A 1 159 ? 23.863 -18.199 103.642 1.00 23.95 137 SER A C 1
ATOM 1230 O O . SER A 1 159 ? 23.744 -18.408 102.420 1.00 26.95 137 SER A O 1
ATOM 1233 N N . LEU A 1 160 ? 23.974 -19.170 104.545 1.00 25.01 138 LEU A N 1
ATOM 1234 C CA . LEU A 1 160 ? 24.037 -20.576 104.147 1.00 25.30 138 LEU A CA 1
ATOM 1235 C C . LEU A 1 160 ? 22.678 -21.256 104.167 1.00 31.82 138 LEU A C 1
ATOM 1236 O O . LEU A 1 160 ? 22.551 -22.402 103.730 1.00 35.72 138 LEU A O 1
ATOM 1241 N N . GLN A 1 161 ? 21.668 -20.555 104.673 1.00 33.87 139 GLN A N 1
ATOM 1242 C CA . GLN A 1 161 ? 20.336 -21.125 104.837 1.00 40.09 139 GLN A CA 1
ATOM 1243 C C . GLN A 1 161 ? 19.467 -20.824 103.627 1.00 47.84 139 GLN A C 1
ATOM 1244 O O . GLN A 1 161 ? 19.677 -21.385 102.549 1.00 54.44 139 GLN A O 1
ATOM 1250 N N . PHE B 1 25 ? 6.652 -20.555 152.160 1.00 50.41 3 PHE D N 1
ATOM 1251 C CA . PHE B 1 25 ? 7.065 -19.191 152.475 1.00 47.79 3 PHE D CA 1
ATOM 1252 C C . PHE B 1 25 ? 8.466 -18.881 151.960 1.00 40.32 3 PHE D C 1
ATOM 1253 O O . PHE B 1 25 ? 9.317 -19.759 151.862 1.00 41.99 3 PHE D O 1
ATOM 1261 N N . THR B 1 26 ? 8.708 -17.613 151.667 1.00 35.16 4 THR D N 1
ATOM 1262 C CA . THR B 1 26 ? 10.046 -17.155 151.358 1.00 32.36 4 THR D CA 1
ATOM 1263 C C . THR B 1 26 ? 10.852 -17.050 152.647 1.00 28.24 4 THR D C 1
ATOM 1264 O O . THR B 1 26 ? 10.282 -16.948 153.745 1.00 29.21 4 THR D O 1
ATOM 1268 N N . TYR B 1 27 ? 12.170 -17.061 152.508 1.00 27.37 5 TYR D N 1
ATOM 1269 C CA . TYR B 1 27 ? 13.042 -16.713 153.623 1.00 24.53 5 TYR D CA 1
ATOM 1270 C C . TYR B 1 27 ? 12.792 -15.304 154.152 1.00 27.39 5 TYR D C 1
ATOM 1271 O O . TYR B 1 27 ? 12.744 -15.109 155.357 1.00 25.97 5 TYR D O 1
ATOM 1280 N N . SER B 1 28 ? 12.636 -14.325 153.259 1.00 28.12 6 SER D N 1
ATOM 1281 C CA . SER B 1 28 ? 12.325 -12.966 153.707 1.00 31.19 6 SER D CA 1
ATOM 1282 C C . SER B 1 28 ? 11.136 -12.962 154.665 1.00 29.76 6 SER D C 1
ATOM 1283 O O . SER B 1 28 ? 11.203 -12.343 155.718 1.00 29.13 6 SER D O 1
ATOM 1286 N N . TYR B 1 29 ? 10.053 -13.650 154.292 1.00 27.06 7 TYR D N 1
ATOM 1287 C CA . TYR B 1 29 ? 8.844 -13.732 155.125 1.00 26.66 7 TYR D CA 1
ATOM 1288 C C . TYR B 1 29 ? 9.131 -14.376 156.476 1.00 25.01 7 TYR D C 1
ATOM 1289 O O . TYR B 1 29 ? 8.775 -13.844 157.531 1.00 26.06 7 TYR D O 1
ATOM 1298 N N . LEU B 1 30 ? 9.777 -15.534 156.447 1.00 24.05 8 LEU D N 1
ATOM 1299 C CA . LEU B 1 30 ? 10.078 -16.248 157.680 1.00 23.12 8 LEU D CA 1
ATOM 1300 C C . LEU B 1 30 ? 10.997 -15.458 158.609 1.00 23.97 8 LEU D C 1
ATOM 1301 O O . LEU B 1 30 ? 10.754 -15.390 159.818 1.00 22.29 8 LEU D O 1
ATOM 1306 N N . PHE B 1 31 ? 12.050 -14.866 158.053 1.00 22.38 9 PHE D N 1
ATOM 1307 C CA . PHE B 1 31 ? 12.987 -14.099 158.864 1.00 22.87 9 PHE D CA 1
ATOM 1308 C C . PHE B 1 31 ? 12.296 -12.857 159.445 1.00 24.91 9 PHE D C 1
ATOM 1309 O O . PHE B 1 31 ? 12.482 -12.512 160.618 1.00 26.38 9 PHE D O 1
ATOM 1317 N N . ARG B 1 32 ? 11.544 -12.149 158.609 1.00 23.74 10 ARG D N 1
ATOM 1318 C CA . ARG B 1 32 ? 10.869 -10.945 159.072 1.00 27.09 10 ARG D CA 1
ATOM 1319 C C . ARG B 1 32 ? 9.879 -11.283 160.183 1.00 27.25 10 ARG D C 1
ATOM 1320 O O . ARG B 1 32 ? 9.778 -10.569 161.187 1.00 25.22 10 ARG D O 1
ATOM 1328 N N A MET B 1 33 ? 9.124 -12.359 159.983 0.49 25.47 11 MET D N 1
ATOM 1329 N N B MET B 1 33 ? 9.133 -12.366 160.006 0.51 24.80 11 MET D N 1
ATOM 1330 C CA A MET B 1 33 ? 8.126 -12.787 160.960 0.49 27.03 11 MET D CA 1
ATOM 1331 C CA B MET B 1 33 ? 8.127 -12.744 160.994 0.51 26.18 11 MET D CA 1
ATOM 1332 C C A MET B 1 33 ? 8.790 -13.190 162.272 0.49 22.57 11 MET D C 1
ATOM 1333 C C B MET B 1 33 ? 8.749 -13.251 162.291 0.51 21.81 11 MET D C 1
ATOM 1334 O O A MET B 1 33 ? 8.355 -12.774 163.347 0.49 24.68 11 MET D O 1
ATOM 1335 O O B MET B 1 33 ? 8.241 -12.969 163.378 0.51 23.07 11 MET D O 1
ATOM 1344 N N . ILE B 1 34 ? 9.847 -13.992 162.186 1.00 21.50 12 ILE D N 1
ATOM 1345 C CA . ILE B 1 34 ? 10.561 -14.443 163.374 1.00 20.65 12 ILE D CA 1
ATOM 1346 C C . ILE B 1 34 ? 11.101 -13.235 164.143 1.00 23.30 12 ILE D C 1
ATOM 1347 O O . ILE B 1 34 ? 10.938 -13.146 165.353 1.00 22.38 12 ILE D O 1
ATOM 1352 N N . SER B 1 35 ? 11.720 -12.293 163.437 1.00 20.98 13 SER D N 1
ATOM 1353 C CA . SER B 1 35 ? 12.181 -11.085 164.111 1.00 21.79 13 SER D CA 1
ATOM 1354 C C . SER B 1 35 ? 11.027 -10.304 164.755 1.00 23.27 13 SER D C 1
ATOM 1355 O O . SER B 1 35 ? 11.167 -9.775 165.870 1.00 23.99 13 SER D O 1
ATOM 1358 N N . HIS B 1 36 ? 9.898 -10.207 164.048 1.00 24.49 14 HIS D N 1
ATOM 1359 C CA . HIS B 1 36 ? 8.746 -9.483 164.577 1.00 26.25 14 HIS D CA 1
ATOM 1360 C C . HIS B 1 36 ? 8.210 -10.150 165.840 1.00 23.43 14 HIS D C 1
ATOM 1361 O O . HIS B 1 36 ? 7.947 -9.489 166.848 1.00 26.75 14 HIS D O 1
ATOM 1368 N N . GLU B 1 37 ? 8.063 -11.467 165.802 1.00 23.53 15 GLU D N 1
ATOM 1369 C CA . GLU B 1 37 ? 7.523 -12.180 166.961 1.00 24.08 15 GLU D CA 1
ATOM 1370 C C . GLU B 1 37 ? 8.512 -12.241 168.116 1.00 22.81 15 GLU D C 1
ATOM 1371 O O . GLU B 1 37 ? 8.108 -12.204 169.283 1.00 25.97 15 GLU D O 1
ATOM 1377 N N A MET B 1 38 ? 9.806 -12.307 167.815 0.48 23.12 16 MET D N 1
ATOM 1378 N N B MET B 1 38 ? 9.800 -12.348 167.798 0.52 21.42 16 MET D N 1
ATOM 1379 C CA A MET B 1 38 ? 10.806 -12.259 168.887 0.48 23.37 16 MET D CA 1
ATOM 1380 C CA B MET B 1 38 ? 10.829 -12.243 168.833 0.52 19.60 16 MET D CA 1
ATOM 1381 C C A MET B 1 38 ? 10.847 -10.889 169.560 0.48 23.92 16 MET D C 1
ATOM 1382 C C B MET B 1 38 ? 10.650 -10.925 169.568 0.52 20.84 16 MET D C 1
ATOM 1383 O O A MET B 1 38 ? 11.169 -10.784 170.744 0.48 23.70 16 MET D O 1
ATOM 1384 O O B MET B 1 38 ? 10.615 -10.893 170.798 0.52 19.23 16 MET D O 1
ATOM 1393 N N . LYS B 1 39 ? 10.530 -9.842 168.799 1.00 22.37 17 LYS D N 1
ATOM 1394 C CA . LYS B 1 39 ? 10.392 -8.496 169.369 1.00 25.17 17 LYS D CA 1
ATOM 1395 C C . LYS B 1 39 ? 9.164 -8.401 170.270 1.00 22.99 17 LYS D C 1
ATOM 1396 O O . LYS B 1 39 ? 9.236 -7.863 171.394 1.00 27.40 17 LYS D O 1
ATOM 1402 N N A GLN B 1 40 ? 8.044 -8.926 169.788 0.51 24.03 18 GLN D N 1
ATOM 1403 N N B GLN B 1 40 ? 8.032 -8.929 169.815 0.49 23.58 18 GLN D N 1
ATOM 1404 C CA A GLN B 1 40 ? 6.805 -8.922 170.559 0.51 24.93 18 GLN D CA 1
ATOM 1405 C CA B GLN B 1 40 ? 6.811 -8.846 170.626 0.49 23.52 18 GLN D CA 1
ATOM 1406 C C A GLN B 1 40 ? 7.025 -9.636 171.892 0.51 24.56 18 GLN D C 1
ATOM 1407 C C B GLN B 1 40 ? 6.930 -9.681 171.908 0.49 23.51 18 GLN D C 1
ATOM 1408 O O A GLN B 1 40 ? 6.718 -9.116 172.961 0.51 24.51 18 GLN D O 1
ATOM 1409 O O B GLN B 1 40 ? 6.436 -9.290 172.965 0.49 24.29 18 GLN D O 1
ATOM 1420 N N . LYS B 1 41 ? 7.583 -10.833 171.814 1.00 22.81 19 LYS D N 1
ATOM 1421 C CA . LYS B 1 41 ? 7.812 -11.666 172.988 1.00 22.42 19 LYS D CA 1
ATOM 1422 C C . LYS B 1 41 ? 8.774 -10.989 173.952 1.00 21.31 19 LYS D C 1
ATOM 1423 O O . LYS B 1 41 ? 8.552 -10.955 175.170 1.00 23.69 19 LYS D O 1
ATOM 1429 N N . ALA B 1 42 ? 9.855 -10.447 173.416 1.00 20.91 20 ALA D N 1
ATOM 1430 C CA . ALA B 1 42 ? 10.838 -9.791 174.276 1.00 22.09 20 ALA D CA 1
ATOM 1431 C C . ALA B 1 42 ? 10.195 -8.590 174.974 1.00 23.18 20 ALA D C 1
ATOM 1432 O O . ALA B 1 42 ? 10.413 -8.362 176.171 1.00 23.34 20 ALA D O 1
ATOM 1434 N N . ASP B 1 43 ? 9.405 -7.820 174.226 1.00 23.66 21 ASP D N 1
ATOM 1435 C CA . ASP B 1 43 ? 8.690 -6.683 174.810 1.00 23.54 21 ASP D CA 1
ATOM 1436 C C . ASP B 1 43 ? 7.792 -7.125 175.947 1.00 24.56 21 ASP D C 1
ATOM 1437 O O . ASP B 1 4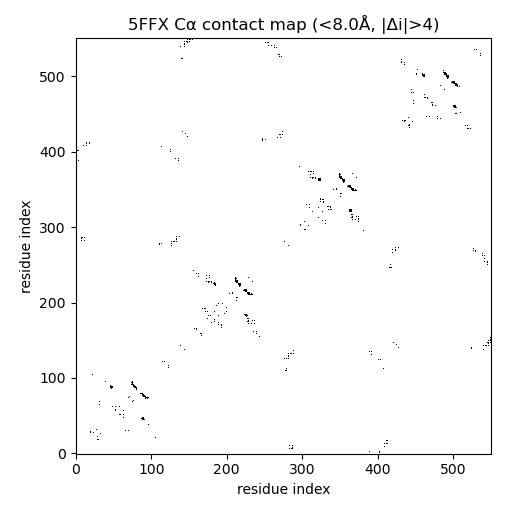3 ? 7.689 -6.453 176.980 1.00 23.82 21 ASP D O 1
ATOM 1442 N N . GLN B 1 44 ? 7.101 -8.236 175.743 1.00 22.43 22 GLN D N 1
ATOM 1443 C CA . GLN B 1 44 ? 6.219 -8.756 176.768 1.00 23.12 22 GLN D CA 1
ATOM 1444 C C . GLN B 1 44 ? 7.011 -9.129 178.014 1.00 21.70 22 GLN D C 1
ATOM 1445 O O . GLN B 1 44 ? 6.588 -8.828 179.133 1.00 22.83 22 GLN D O 1
ATOM 1451 N N . LYS B 1 45 ? 8.158 -9.773 177.821 1.00 22.65 23 LYS D N 1
ATOM 1452 C CA . LYS B 1 45 ? 8.976 -10.241 178.940 1.00 20.94 23 LYS D CA 1
ATOM 1453 C C . LYS B 1 45 ? 9.587 -9.074 179.698 1.00 19.27 23 LYS D C 1
ATOM 1454 O O . LYS B 1 45 ? 9.897 -9.186 180.879 1.00 22.85 23 LYS D O 1
ATOM 1460 N N . LEU B 1 46 ? 9.764 -7.954 179.008 1.00 19.13 24 LEU D N 1
ATOM 1461 C CA . LEU B 1 46 ? 10.347 -6.778 179.620 1.00 20.02 24 LEU D CA 1
ATOM 1462 C C . LEU B 1 46 ? 9.365 -6.074 180.558 1.00 18.35 24 LEU D C 1
ATOM 1463 O O . LEU B 1 46 ? 9.771 -5.309 181.451 1.00 19.19 24 LEU D O 1
ATOM 1468 N N . GLU B 1 47 ? 8.070 -6.328 180.381 1.00 18.53 25 GLU D N 1
ATOM 1469 C CA . GLU B 1 47 ? 7.058 -5.632 181.186 1.00 18.25 25 GLU D CA 1
ATOM 1470 C C . GLU B 1 47 ? 7.230 -5.852 182.676 1.00 17.27 25 GLU D C 1
ATOM 1471 O O . GLU B 1 47 ? 6.988 -4.928 183.470 1.00 19.29 25 GLU D O 1
ATOM 1477 N N . GLN B 1 48 ? 7.691 -7.041 183.069 1.00 17.09 26 GLN D N 1
ATOM 1478 C CA . GLN B 1 48 ? 7.878 -7.341 184.484 1.00 18.53 26 GLN D CA 1
ATOM 1479 C C . GLN B 1 48 ? 8.940 -6.456 185.108 1.00 18.10 26 GLN D C 1
ATOM 1480 O O . GLN B 1 48 ? 8.996 -6.330 186.337 1.00 19.05 26 GLN D O 1
ATOM 1486 N N . PHE B 1 49 ? 9.770 -5.836 184.262 1.00 14.87 27 PHE D N 1
ATOM 1487 C CA . PHE B 1 49 ? 10.874 -4.992 184.721 1.00 13.97 27 PHE D CA 1
ATOM 1488 C C . PHE B 1 49 ? 10.542 -3.495 184.601 1.00 14.57 27 PHE D C 1
ATOM 1489 O O . PHE B 1 49 ? 11.359 -2.658 184.990 1.00 15.50 27 PHE D O 1
ATOM 1497 N N . ASP B 1 50 ? 9.375 -3.175 184.052 1.00 15.62 28 ASP D N 1
ATOM 1498 C CA . ASP B 1 50 ? 8.901 -1.782 183.976 1.00 15.13 28 ASP D CA 1
ATOM 1499 C C . ASP B 1 50 ? 9.868 -0.875 183.209 1.00 15.50 28 ASP D C 1
ATOM 1500 O O . ASP B 1 50 ? 10.043 0.296 183.576 1.00 17.43 28 ASP D O 1
ATOM 1505 N N . ILE B 1 51 ? 10.507 -1.398 182.161 1.00 14.99 29 ILE D N 1
ATOM 1506 C CA . ILE B 1 51 ? 11.417 -0.580 181.349 1.00 15.36 29 ILE D CA 1
ATOM 1507 C C . ILE B 1 51 ? 11.093 -0.720 179.880 1.00 16.91 29 ILE D C 1
ATOM 1508 O O . ILE B 1 51 ? 10.566 -1.750 179.437 1.00 19.16 29 ILE D O 1
ATOM 1513 N N . THR B 1 52 ? 11.389 0.333 179.127 1.00 18.61 30 THR D N 1
ATOM 1514 C CA . THR B 1 52 ? 11.269 0.307 177.676 1.00 19.44 30 THR D CA 1
ATOM 1515 C C . THR B 1 52 ? 12.480 -0.375 177.041 1.00 18.92 30 THR D C 1
ATOM 1516 O O . THR B 1 52 ? 13.512 -0.594 177.701 1.00 18.86 30 THR D O 1
ATOM 1520 N N A ASN B 1 53 ? 12.359 -0.741 175.772 0.51 21.57 31 ASN D N 1
ATOM 1521 N N B ASN B 1 53 ? 12.375 -0.709 175.757 0.49 21.76 31 ASN D N 1
ATOM 1522 C CA A ASN B 1 53 ? 13.512 -1.282 175.065 0.51 21.56 31 ASN D CA 1
ATOM 1523 C CA B ASN B 1 53 ? 13.514 -1.303 175.056 0.49 21.74 31 ASN D CA 1
ATOM 1524 C C A ASN B 1 53 ? 14.708 -0.328 175.132 0.51 20.78 31 ASN D C 1
ATOM 1525 C C B ASN B 1 53 ? 14.722 -0.352 174.952 0.49 22.70 31 ASN D C 1
ATOM 1526 O O A ASN B 1 53 ? 15.834 -0.741 175.418 0.51 18.06 31 ASN D O 1
ATOM 1527 O O B ASN B 1 53 ? 15.873 -0.796 174.953 0.49 24.91 31 ASN D O 1
ATOM 1536 N N . GLU B 1 54 ? 14.470 0.954 174.872 1.00 22.45 32 GLU D N 1
ATOM 1537 C CA . GLU B 1 54 ? 15.571 1.915 174.881 1.00 20.82 32 GLU D CA 1
ATOM 1538 C C . GLU B 1 54 ? 16.255 1.983 176.255 1.00 17.97 32 GLU D C 1
ATOM 1539 O O . GLU B 1 54 ? 17.478 2.115 176.350 1.00 19.68 32 GLU D O 1
ATOM 1542 N N . GLN B 1 55 ? 15.453 1.918 177.311 1.00 19.10 33 GLN D N 1
ATOM 1543 C CA . GLN B 1 55 ? 15.996 1.878 178.669 1.00 17.77 33 GLN D CA 1
ATOM 1544 C C . GLN B 1 55 ? 16.812 0.607 178.908 1.00 17.87 33 GLN D C 1
ATOM 1545 O O . GLN B 1 55 ? 17.874 0.661 179.544 1.00 16.77 33 GLN D O 1
ATOM 1551 N N . LYS B 1 56 ? 16.305 -0.523 178.416 1.00 16.91 34 LYS D N 1
ATOM 1552 C CA . LYS B 1 56 ? 17.035 -1.785 178.514 1.00 16.70 34 LYS D CA 1
ATOM 1553 C C . LYS B 1 56 ? 18.409 -1.668 177.829 1.00 16.71 34 LYS D C 1
ATOM 1554 O O . LYS B 1 56 ? 19.435 -2.054 178.382 1.00 17.62 34 LYS D O 1
ATOM 1560 N N . HIS B 1 57 ? 18.433 -1.105 176.627 1.00 16.82 35 HIS D N 1
ATOM 1561 C CA . HIS B 1 57 ? 19.692 -0.940 175.890 1.00 16.91 35 HIS D CA 1
ATOM 1562 C C . HIS B 1 57 ? 20.656 -0.013 176.646 1.00 17.36 35 HIS D C 1
ATOM 1563 O O . HIS B 1 57 ? 21.857 -0.267 176.701 1.00 19.03 35 HIS D O 1
ATOM 1570 N N . THR B 1 58 ? 20.124 1.073 177.208 1.00 17.57 36 THR D N 1
ATOM 1571 C CA . THR B 1 58 ? 20.944 2.012 177.965 1.00 16.16 36 THR D CA 1
ATOM 1572 C C . THR B 1 58 ? 21.556 1.333 179.195 1.00 17.76 36 THR D C 1
ATOM 1573 O O . THR B 1 58 ? 22.766 1.473 179.452 1.00 17.83 36 THR D O 1
ATOM 1577 N N . LEU B 1 59 ? 20.729 0.604 179.955 1.00 15.12 37 LEU D N 1
ATOM 1578 C CA . LEU B 1 59 ? 21.232 -0.089 181.147 1.00 14.59 37 LEU D CA 1
ATOM 1579 C C . LEU B 1 59 ? 22.310 -1.116 180.762 1.00 15.50 37 LEU D C 1
ATOM 1580 O O . LEU B 1 59 ? 23.338 -1.227 181.429 1.00 15.28 37 LEU D O 1
ATOM 1585 N N . GLY B 1 60 ? 22.065 -1.889 179.706 1.00 15.52 38 GLY D N 1
ATOM 1586 C CA . GLY B 1 60 ? 23.054 -2.867 179.284 1.00 15.80 38 GLY D CA 1
ATOM 1587 C C . GLY B 1 60 ? 24.353 -2.243 178.806 1.00 17.21 38 GLY D C 1
ATOM 1588 O O . GLY B 1 60 ? 25.442 -2.781 179.030 1.00 18.50 38 GLY D O 1
ATOM 1589 N N . TYR B 1 61 ? 24.249 -1.106 178.125 1.00 16.51 39 TYR D N 1
ATOM 1590 C CA . TYR B 1 61 ? 25.443 -0.406 177.666 1.00 16.09 39 TYR D CA 1
ATOM 1591 C C . TYR B 1 61 ? 26.294 0.079 178.851 1.00 16.42 39 TYR D C 1
ATOM 1592 O O . TYR B 1 61 ? 27.523 -0.066 178.865 1.00 17.12 39 TYR D O 1
ATOM 1601 N N . LEU B 1 62 ? 25.631 0.645 179.850 1.00 16.54 40 LEU D N 1
ATOM 1602 C CA . LEU B 1 62 ? 26.330 1.070 181.066 1.00 15.01 40 LEU D CA 1
ATOM 1603 C C . LEU B 1 62 ? 26.978 -0.130 181.748 1.00 18.25 40 LEU D C 1
ATOM 1604 O O . LEU B 1 62 ? 28.091 -0.047 182.266 1.00 18.19 40 LEU D O 1
ATOM 1609 N N . TYR B 1 63 ? 26.248 -1.234 181.805 1.00 16.66 41 TYR D N 1
ATOM 1610 C CA . TYR B 1 63 ? 26.785 -2.431 182.449 1.00 15.55 41 TYR D CA 1
ATOM 1611 C C . TYR B 1 63 ? 28.092 -2.851 181.786 1.00 17.80 41 TYR D C 1
ATOM 1612 O O . TYR B 1 63 ? 29.056 -3.224 182.476 1.00 18.93 41 TYR D O 1
ATOM 1621 N N . ALA B 1 64 ? 28.131 -2.787 180.456 1.00 17.13 42 ALA D N 1
ATOM 1622 C CA . ALA B 1 64 ? 29.298 -3.247 179.718 1.00 17.14 42 ALA D CA 1
ATOM 1623 C C . ALA B 1 64 ? 30.441 -2.234 179.685 1.00 17.57 42 ALA D C 1
ATOM 1624 O O . ALA B 1 64 ? 31.599 -2.615 179.514 1.00 21.08 42 ALA D O 1
ATOM 1626 N N . HIS B 1 65 ? 30.125 -0.945 179.840 1.00 17.43 43 HIS D N 1
ATOM 1627 C CA . HIS B 1 65 ? 31.133 0.074 179.505 1.00 18.83 43 HIS D CA 1
ATOM 1628 C C . HIS B 1 65 ? 31.287 1.236 180.490 1.00 16.58 43 HIS D C 1
ATOM 1629 O O . HIS B 1 65 ? 32.078 2.142 180.225 1.00 17.78 43 HIS D O 1
ATOM 1636 N N . GLN B 1 66 ? 30.570 1.225 181.607 1.00 17.56 44 GLN D N 1
ATOM 1637 C CA . GLN B 1 66 ? 30.648 2.361 182.543 1.00 16.93 44 GLN D CA 1
ATOM 1638 C C . GLN B 1 66 ? 32.070 2.631 183.027 1.00 17.39 44 GLN D C 1
ATOM 1639 O O . GLN B 1 66 ? 32.402 3.778 183.394 1.00 18.94 44 GLN D O 1
ATOM 1645 N N . GLN B 1 67 ? 32.910 1.598 183.066 1.00 18.12 45 GLN D N 1
ATOM 1646 C CA . GLN B 1 67 ? 34.300 1.779 183.485 1.00 19.77 45 GLN D CA 1
ATOM 1647 C C . GLN B 1 67 ? 35.073 2.759 182.603 1.00 17.01 45 GLN D C 1
ATOM 1648 O O . GLN B 1 67 ? 36.103 3.296 183.013 1.00 17.68 45 GLN D O 1
ATOM 1654 N N . ASP B 1 68 ? 34.576 2.991 181.398 1.00 16.55 46 ASP D N 1
ATOM 1655 C CA . ASP B 1 68 ? 35.247 3.866 180.436 1.00 18.87 46 ASP D CA 1
ATOM 1656 C C . ASP B 1 68 ? 34.959 5.348 180.659 1.00 19.14 46 ASP D C 1
ATOM 1657 O O . ASP B 1 68 ? 35.632 6.210 180.069 1.00 23.67 46 ASP D O 1
ATOM 1662 N N . GLY B 1 69 ? 33.953 5.646 181.472 1.00 18.56 47 GLY D N 1
ATOM 1663 C CA . GLY B 1 69 ? 33.592 7.037 181.748 1.00 20.09 47 GLY D CA 1
ATOM 1664 C C . GLY B 1 69 ? 32.672 7.559 180.659 1.00 19.57 47 GLY D C 1
ATOM 1665 O O . GLY B 1 69 ? 33.111 8.167 179.672 1.00 22.91 47 GLY D O 1
ATOM 1666 N N . LEU B 1 70 ? 31.386 7.298 180.834 1.00 18.01 48 LEU D N 1
ATOM 1667 C CA . LEU B 1 70 ? 30.404 7.543 179.779 1.00 18.58 48 LEU D CA 1
ATOM 1668 C C . LEU B 1 70 ? 29.573 8.762 180.086 1.00 17.71 48 LEU D C 1
ATOM 1669 O O . LEU B 1 70 ? 29.010 8.881 181.184 1.00 18.22 48 LEU D O 1
ATOM 1674 N N . THR B 1 71 ? 29.452 9.645 179.093 1.00 18.93 49 THR D N 1
ATOM 1675 C CA . THR B 1 71 ? 28.569 10.797 179.227 1.00 17.82 49 THR D CA 1
ATOM 1676 C C . THR B 1 71 ? 27.243 10.551 178.513 1.00 18.91 49 THR D C 1
ATOM 1677 O O . THR B 1 71 ? 27.090 9.567 177.779 1.00 18.33 49 THR D O 1
ATOM 1681 N N . GLN B 1 72 ? 26.279 11.446 178.722 1.00 18.36 50 GLN D N 1
ATOM 1682 C CA . GLN B 1 72 ? 25.037 11.413 177.957 1.00 21.66 50 GLN D CA 1
ATOM 1683 C C . GLN B 1 72 ? 25.284 11.343 176.447 1.00 23.27 50 GLN D C 1
ATOM 1684 O O . GLN B 1 72 ? 24.618 10.591 175.739 1.00 21.63 50 GLN D O 1
ATOM 1690 N N A ASN B 1 73 ? 26.224 12.137 175.946 0.50 23.97 51 ASN D N 1
ATOM 1691 N N B ASN B 1 73 ? 26.223 12.144 175.954 0.50 23.48 51 ASN D N 1
ATOM 1692 C CA A ASN B 1 73 ? 26.515 12.115 174.513 0.50 25.18 51 ASN D CA 1
ATOM 1693 C CA B ASN B 1 73 ? 26.535 12.133 174.526 0.50 24.13 51 ASN D CA 1
ATOM 1694 C C A ASN B 1 73 ? 27.054 10.762 174.059 0.50 25.42 51 ASN D C 1
ATOM 1695 C C B ASN B 1 73 ? 27.079 10.786 174.053 0.50 25.13 51 ASN D C 1
ATOM 1696 O O A ASN B 1 73 ? 26.723 10.286 172.968 0.50 26.15 51 ASN D O 1
ATOM 1697 O O B ASN B 1 73 ? 26.773 10.337 172.944 0.50 26.36 51 ASN D O 1
ATOM 1706 N N . ASP B 1 74 ? 27.880 10.135 174.891 1.00 23.23 52 ASP D N 1
ATOM 1707 C CA . ASP B 1 74 ? 28.425 8.822 174.538 1.00 24.66 52 ASP D CA 1
ATOM 1708 C C . ASP B 1 74 ? 27.265 7.835 174.391 1.00 23.68 52 ASP D C 1
ATOM 1709 O O . ASP B 1 74 ? 27.231 7.032 173.448 1.00 26.44 52 ASP D O 1
ATOM 1714 N N . ILE B 1 75 ? 26.323 7.892 175.330 1.00 22.42 53 ILE D N 1
ATOM 1715 C CA . ILE B 1 75 ? 25.150 7.026 175.295 1.00 21.44 53 ILE D CA 1
ATOM 1716 C C . ILE B 1 75 ? 24.265 7.308 174.071 1.00 21.90 53 ILE D C 1
ATOM 1717 O O . ILE B 1 75 ? 23.833 6.383 173.386 1.00 22.97 53 ILE D O 1
ATOM 1722 N N . ALA B 1 76 ? 24.003 8.580 173.781 1.00 21.01 54 ALA D N 1
ATOM 1723 C CA . ALA B 1 76 ? 23.184 8.931 172.619 1.00 23.60 54 ALA D CA 1
ATOM 1724 C C . ALA B 1 76 ? 23.811 8.420 171.326 1.00 23.92 54 ALA D C 1
ATOM 1725 O O . ALA B 1 76 ? 23.101 7.966 170.414 1.00 23.70 54 ALA D O 1
ATOM 1727 N N . LYS B 1 77 ? 25.131 8.535 171.225 1.00 25.34 55 LYS D N 1
ATOM 1728 C CA . LYS B 1 77 ? 25.846 8.071 170.037 1.00 28.42 55 LYS D CA 1
ATOM 1729 C C . LYS B 1 77 ? 25.761 6.547 169.919 1.00 31.86 55 LYS D C 1
ATOM 1730 O O . LYS B 1 77 ? 25.608 6.008 168.821 1.00 32.48 55 LYS D O 1
ATOM 1736 N N . ALA B 1 78 ? 25.870 5.854 171.053 1.00 30.56 56 ALA D N 1
ATOM 1737 C CA . ALA B 1 78 ? 25.796 4.395 171.049 1.00 31.72 56 ALA D CA 1
ATOM 1738 C C . ALA B 1 78 ? 24.397 3.902 170.675 1.00 31.43 56 ALA D C 1
ATOM 1739 O O . ALA B 1 78 ? 24.252 2.931 169.920 1.00 38.21 56 ALA D O 1
ATOM 1741 N N A LEU B 1 79 ? 23.377 4.582 171.191 0.39 30.05 57 LEU D N 1
ATOM 1742 N N B LEU B 1 79 ? 23.375 4.576 171.203 0.61 29.19 57 LEU D N 1
ATOM 1743 C CA A LEU B 1 79 ? 21.984 4.214 170.949 0.39 30.08 57 LEU D CA 1
ATOM 1744 C CA B LEU B 1 79 ? 21.976 4.225 170.955 0.61 28.55 57 LEU D CA 1
ATOM 1745 C C A LEU B 1 79 ? 21.464 4.723 169.615 0.39 28.58 57 LEU D C 1
ATOM 1746 C C B LEU B 1 79 ? 21.489 4.691 169.593 0.61 28.59 57 LEU D C 1
ATOM 1747 O O A LEU B 1 79 ? 20.412 4.287 169.153 0.39 29.55 57 LEU D O 1
ATOM 1748 O O B LEU B 1 79 ? 20.478 4.203 169.096 0.61 30.49 57 LEU D O 1
ATOM 1757 N N . GLN B 1 80 ? 22.191 5.657 169.008 1.00 26.99 58 GLN D N 1
ATOM 1758 C CA . GLN B 1 80 ? 21.728 6.297 167.779 1.00 30.75 58 GLN D CA 1
ATOM 1759 C C . GLN B 1 80 ? 20.348 6.917 168.013 1.00 30.54 58 GLN D C 1
ATOM 1760 O O . GLN B 1 80 ? 19.417 6.724 167.220 1.00 32.29 58 GLN D O 1
ATOM 1766 N N . ARG B 1 81 ? 20.239 7.671 169.109 1.00 27.12 59 ARG D N 1
ATOM 1767 C CA . ARG B 1 81 ? 19.020 8.417 169.444 1.00 28.77 59 ARG D CA 1
ATOM 1768 C C . ARG B 1 81 ? 19.398 9.862 169.745 1.00 25.15 59 ARG D C 1
ATOM 1769 O O . ARG B 1 81 ? 20.557 10.155 169.987 1.00 27.53 59 ARG D O 1
ATOM 1777 N N . THR B 1 82 ? 18.428 10.773 169.722 1.00 27.91 60 THR D N 1
ATOM 1778 C CA . THR B 1 82 ? 18.745 12.192 169.870 1.00 31.04 60 THR D CA 1
ATOM 1779 C C . THR B 1 82 ? 19.066 12.551 171.320 1.00 25.91 60 THR D C 1
ATOM 1780 O O . THR B 1 82 ? 18.605 11.893 172.254 1.00 25.14 60 THR D O 1
ATOM 1784 N N . GLY B 1 83 ? 19.843 13.614 171.493 1.00 27.04 61 GLY D N 1
ATOM 1785 C CA . GLY B 1 83 ? 20.214 14.104 172.809 1.00 25.78 61 GLY D CA 1
ATOM 1786 C C . GLY B 1 83 ? 19.043 14.251 173.766 1.00 23.43 61 GLY D C 1
ATOM 1787 O O . GLY B 1 83 ? 19.073 13.728 174.879 1.00 24.58 61 GLY D O 1
ATOM 1788 N N . PRO B 1 84 ? 17.988 14.964 173.343 1.00 23.89 62 PRO D N 1
ATOM 1789 C CA . PRO B 1 84 ? 16.907 15.207 174.304 1.00 21.77 62 PRO D CA 1
ATOM 1790 C C . PRO B 1 84 ? 16.199 13.925 174.727 1.00 21.28 62 PRO D C 1
ATOM 1791 O O . PRO B 1 84 ? 15.804 13.765 175.889 1.00 22.15 62 PRO D O 1
ATOM 1795 N N . THR B 1 85 ? 16.029 13.007 173.788 1.00 22.56 63 THR D N 1
ATOM 1796 C CA . THR B 1 85 ? 15.427 11.721 174.126 1.00 23.25 63 THR D CA 1
ATOM 1797 C C . THR B 1 85 ? 16.242 10.998 175.182 1.00 22.19 63 THR D C 1
ATOM 1798 O O . THR B 1 85 ? 15.693 10.435 176.138 1.00 23.68 63 THR D O 1
ATOM 1802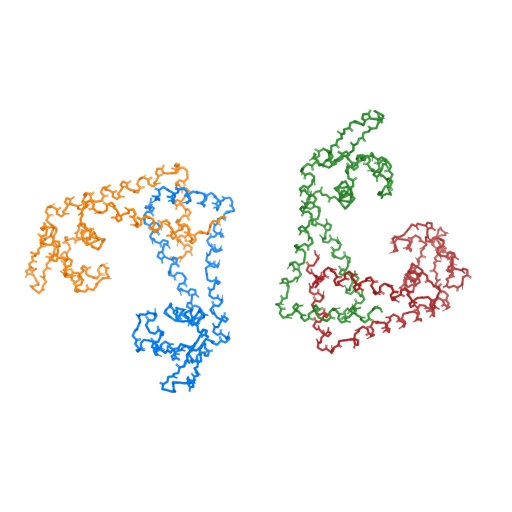 N N . VAL B 1 86 ? 17.554 11.011 175.003 1.00 21.29 64 VAL D N 1
ATOM 1803 C CA . VAL B 1 86 ? 18.441 10.305 175.919 1.00 22.54 64 VAL D CA 1
ATOM 1804 C C . VAL B 1 86 ? 18.501 10.994 177.280 1.00 20.16 64 VAL D C 1
ATOM 1805 O O . VAL B 1 86 ? 18.487 10.349 178.305 1.00 19.83 64 VAL D O 1
ATOM 1809 N N A SER B 1 87 ? 18.547 12.316 177.257 0.57 18.31 65 SER D N 1
ATOM 1810 N N B SER B 1 87 ? 18.550 12.325 177.286 0.43 18.21 65 SER D N 1
ATOM 1811 C CA A SER B 1 87 ? 18.514 13.092 178.478 0.57 18.95 65 SER D CA 1
ATOM 1812 C CA B SER B 1 87 ? 18.520 13.066 178.547 0.43 17.98 65 SER D CA 1
ATOM 1813 C C A SER B 1 87 ? 17.289 12.731 179.318 0.57 17.95 65 SER D C 1
ATOM 1814 C C B SER B 1 87 ? 17.272 12.716 179.347 0.43 17.09 65 SER D C 1
ATOM 1815 O O A SER B 1 87 ? 17.380 12.530 180.537 0.57 18.16 65 SER D O 1
ATOM 1816 O O B SER B 1 87 ? 17.326 12.526 180.569 0.43 16.34 65 SER D O 1
ATOM 1821 N N . ASN B 1 88 ? 16.139 12.640 178.659 1.00 17.23 66 ASN D N 1
ATOM 1822 C CA . ASN B 1 88 ? 14.890 12.358 179.335 1.00 15.87 66 ASN D CA 1
ATOM 1823 C C . ASN B 1 88 ? 14.890 10.931 179.891 1.00 18.59 66 ASN D C 1
ATOM 1824 O O . ASN B 1 88 ? 14.450 10.681 181.016 1.00 17.32 66 ASN D O 1
ATOM 1829 N N . LEU B 1 89 ? 15.388 10.002 179.089 1.00 17.13 67 LEU D N 1
ATOM 1830 C CA . LEU B 1 89 ? 15.456 8.610 179.517 1.00 17.03 67 LEU D CA 1
ATOM 1831 C C . LEU B 1 89 ? 16.351 8.468 180.753 1.00 15.62 67 LEU D C 1
ATOM 1832 O O . LEU B 1 89 ? 16.003 7.743 181.692 1.00 17.50 67 LEU D O 1
ATOM 1837 N N . LEU B 1 90 ? 17.488 9.168 180.766 1.00 16.77 68 LEU D N 1
ATOM 1838 C CA . LEU B 1 90 ? 18.394 9.134 181.919 1.00 16.99 68 LEU D CA 1
ATOM 1839 C C . LEU B 1 90 ? 17.745 9.726 183.165 1.00 17.18 68 LEU D C 1
ATOM 1840 O O . LEU B 1 90 ? 17.965 9.233 184.272 1.00 17.34 68 LEU D O 1
ATOM 1845 N N . ARG B 1 91 ? 16.949 10.790 183.003 1.00 15.93 69 ARG D N 1
ATOM 1846 C CA . ARG B 1 91 ? 16.223 11.314 184.161 1.00 16.62 69 ARG D CA 1
ATOM 1847 C C . ARG B 1 91 ? 15.268 10.287 184.748 1.00 15.86 69 ARG D C 1
ATOM 1848 O O . ARG B 1 91 ? 15.097 10.192 185.962 1.00 15.61 69 ARG D O 1
ATOM 1856 N N . ASN B 1 92 ? 14.617 9.543 183.864 1.00 16.28 70 ASN D N 1
ATOM 1857 C CA . ASN B 1 92 ? 13.652 8.513 184.261 1.00 14.68 70 ASN D CA 1
ATOM 1858 C C . ASN B 1 92 ? 14.357 7.431 185.065 1.00 15.84 70 ASN D C 1
ATOM 1859 O O . ASN B 1 92 ? 13.897 7.058 186.137 1.00 14.32 70 ASN D O 1
ATOM 1864 N N . LEU B 1 93 ? 15.483 6.945 184.549 1.00 14.42 71 LEU D N 1
ATOM 1865 C CA . LEU B 1 93 ? 16.242 5.911 185.265 1.00 13.90 71 LEU D CA 1
ATOM 1866 C C . LEU B 1 93 ? 16.833 6.410 186.569 1.00 15.94 71 LEU D C 1
ATOM 1867 O O . LEU B 1 93 ? 16.933 5.662 187.559 1.00 15.25 71 LEU D O 1
ATOM 1872 N N . GLU B 1 94 ? 17.204 7.683 186.596 1.00 14.51 72 GLU D N 1
ATOM 1873 C CA . GLU B 1 94 ? 17.735 8.291 187.813 1.00 13.93 72 GLU D CA 1
ATOM 1874 C C . GLU B 1 94 ? 16.647 8.469 188.907 1.00 12.73 72 GLU D C 1
ATOM 1875 O O . GLU B 1 94 ? 16.930 8.270 190.104 1.00 16.18 72 GLU D O 1
ATOM 1881 N N . ARG B 1 95 ? 15.404 8.795 188.526 1.00 14.61 73 ARG D N 1
ATOM 1882 C CA . ARG B 1 95 ? 14.320 8.862 189.521 1.00 13.58 73 ARG D CA 1
ATOM 1883 C C . ARG B 1 95 ? 14.113 7.510 190.211 1.00 13.27 73 ARG D C 1
ATOM 1884 O O . ARG B 1 95 ? 13.773 7.464 191.383 1.00 15.55 73 ARG D O 1
ATOM 1892 N N . LYS B 1 96 ? 14.317 6.432 189.438 1.00 14.23 74 LYS D N 1
ATOM 1893 C CA . LYS B 1 96 ? 14.240 5.079 189.986 1.00 14.56 74 LYS D CA 1
ATOM 1894 C C . LYS B 1 96 ? 15.480 4.678 190.765 1.00 14.30 74 LYS D C 1
ATOM 1895 O O . LYS B 1 96 ? 15.494 3.601 191.394 1.00 17.35 74 LYS D O 1
ATOM 1901 N N . LYS B 1 97 ? 16.515 5.516 190.747 1.00 13.52 75 LYS D N 1
ATOM 1902 C CA . LYS B 1 97 ? 17.789 5.217 191.404 1.00 13.94 75 LYS D CA 1
ATOM 1903 C C . LYS B 1 97 ? 18.464 3.974 190.832 1.00 12.92 75 LYS D C 1
ATOM 1904 O O . LYS B 1 97 ? 19.155 3.253 191.565 1.00 14.13 75 LYS D O 1
ATOM 1910 N N . LEU B 1 98 ? 18.308 3.769 189.522 1.00 13.78 76 LEU D N 1
ATOM 1911 C CA . LEU B 1 98 ? 19.046 2.707 188.803 1.00 12.95 76 LEU D CA 1
ATOM 1912 C C . LEU B 1 98 ? 20.389 3.181 188.286 1.00 12.79 76 LEU D C 1
ATOM 1913 O O . LEU B 1 98 ? 21.273 2.372 187.961 1.00 13.72 76 LEU D O 1
ATOM 1918 N N . ILE B 1 99 ? 20.540 4.507 188.168 1.00 13.96 77 ILE D N 1
ATOM 1919 C CA . ILE B 1 99 ? 21.787 5.109 187.735 1.00 13.85 77 ILE D CA 1
ATOM 1920 C C . ILE B 1 99 ? 22.082 6.327 188.601 1.00 14.34 77 ILE D C 1
ATOM 1921 O O . ILE B 1 99 ? 21.185 6.829 189.280 1.00 15.85 77 ILE D O 1
ATOM 1926 N N . TYR B 1 100 ? 23.321 6.809 188.533 1.00 15.25 78 TYR D N 1
ATOM 1927 C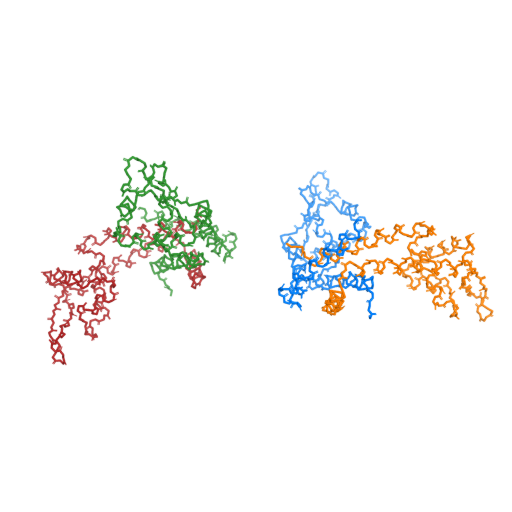 CA . TYR B 1 100 ? 23.723 8.049 189.194 1.00 15.49 78 TYR D CA 1
ATOM 1928 C C . TYR B 1 100 ? 24.777 8.716 188.310 1.00 14.38 78 TYR D C 1
ATOM 1929 O O . TYR B 1 100 ? 25.312 8.115 187.369 1.00 15.32 78 TYR D O 1
ATOM 1938 N N . ARG B 1 101 ? 25.106 9.970 188.613 1.00 16.86 79 ARG D N 1
ATOM 1939 C CA . ARG B 1 101 ? 26.080 10.690 187.827 1.00 16.10 79 ARG D CA 1
ATOM 1940 C C . ARG B 1 101 ? 27.136 11.302 188.723 1.00 16.37 79 ARG D C 1
ATOM 1941 O O . ARG B 1 101 ? 26.892 11.571 189.912 1.00 20.37 79 ARG D O 1
ATOM 1949 N N . TYR B 1 102 ? 28.305 11.542 188.145 1.00 15.46 80 TYR D N 1
ATOM 1950 C CA . TYR B 1 102 ? 29.386 12.195 188.872 1.00 16.30 80 TYR D CA 1
ATOM 1951 C C . TYR B 1 102 ? 30.221 13.038 187.925 1.00 16.67 80 TYR D C 1
ATOM 1952 O O . TYR B 1 102 ? 30.556 12.617 186.828 1.00 17.78 80 TYR D O 1
ATOM 1961 N N . VAL B 1 103 ? 30.576 14.240 188.361 1.00 17.83 81 VAL D N 1
ATOM 1962 C CA . VAL B 1 103 ? 31.372 15.111 187.516 1.00 19.59 81 VAL D CA 1
ATOM 1963 C C . VAL B 1 103 ? 32.765 14.507 187.332 1.00 19.29 81 VAL D C 1
ATOM 1964 O O . VAL B 1 103 ? 33.351 13.943 188.270 1.00 23.25 81 VAL D O 1
ATOM 1968 N N . ASP B 1 104 ? 33.291 14.604 186.122 1.00 17.63 82 ASP D N 1
ATOM 1969 C CA . ASP B 1 104 ? 34.641 14.129 185.829 1.00 19.43 82 ASP D CA 1
ATOM 1970 C C . ASP B 1 104 ? 35.661 15.199 186.247 1.00 18.87 82 ASP D C 1
ATOM 1971 O O . ASP B 1 104 ? 35.716 16.253 185.637 1.00 21.62 82 ASP D O 1
ATOM 1976 N N . ALA B 1 105 ? 36.448 14.945 187.288 1.00 20.07 83 ALA D N 1
ATOM 1977 C CA . ALA B 1 105 ? 37.394 15.955 187.783 1.00 23.33 83 ALA D CA 1
ATOM 1978 C C . ALA B 1 105 ? 38.425 16.375 186.748 1.00 24.84 83 ALA D C 1
ATOM 1979 O O . ALA B 1 105 ? 38.970 17.492 186.820 1.00 28.83 83 ALA D O 1
ATOM 1981 N N . GLN B 1 106 ? 38.700 15.494 185.785 1.00 23.76 84 GLN D N 1
ATOM 1982 C CA . GLN B 1 106 ? 39.677 15.780 184.737 1.00 25.57 84 GLN D CA 1
ATOM 1983 C C . GLN B 1 106 ? 39.066 16.561 183.587 1.00 26.27 84 GLN D C 1
ATOM 1984 O O . GLN B 1 106 ? 39.788 17.097 182.740 1.00 29.33 84 GLN D O 1
ATOM 1990 N N . ASP B 1 107 ? 37.740 16.614 183.547 1.00 24.72 85 ASP D N 1
ATOM 1991 C CA . ASP B 1 107 ? 37.047 17.454 182.572 1.00 23.23 85 ASP D CA 1
ATOM 1992 C C . ASP B 1 107 ? 35.663 17.782 183.093 1.00 24.02 85 ASP D C 1
ATOM 1993 O O . ASP B 1 107 ? 34.711 17.019 182.883 1.00 26.45 85 ASP D O 1
ATOM 1998 N N . THR B 1 108 ? 35.542 18.905 183.800 1.00 26.10 86 THR D N 1
ATOM 1999 C CA . THR B 1 108 ? 34.325 19.162 184.562 1.00 27.28 86 THR D CA 1
ATOM 2000 C C . THR B 1 108 ? 33.104 19.488 183.702 1.00 30.97 86 THR D C 1
ATOM 2001 O O . THR B 1 108 ? 31.994 19.598 184.221 1.00 34.25 86 THR D O 1
ATOM 2005 N N . ARG B 1 109 ? 33.310 19.629 182.394 1.00 32.50 87 ARG D N 1
ATOM 2006 C CA . ARG B 1 109 ? 32.201 19.787 181.454 1.00 33.48 87 ARG D CA 1
ATOM 2007 C C . ARG B 1 109 ? 31.530 18.446 181.184 1.00 32.73 87 ARG D C 1
ATOM 2008 O O . ARG B 1 109 ? 30.500 18.379 180.517 1.00 36.68 87 ARG D O 1
ATOM 2010 N N A ARG B 1 110 ? 32.128 17.379 181.702 0.18 32.69 88 ARG D N 1
ATOM 2011 N N B ARG B 1 110 ? 32.129 17.379 181.702 0.18 32.68 88 ARG D N 1
ATOM 2012 N N C ARG B 1 110 ? 32.125 17.370 181.698 0.64 31.66 88 ARG D N 1
ATOM 2013 C CA A ARG B 1 110 ? 31.583 16.040 181.530 0.18 31.06 88 ARG D CA 1
ATOM 2014 C CA B ARG B 1 110 ? 31.585 16.040 181.533 0.18 31.03 88 ARG D CA 1
ATOM 2015 C CA C ARG B 1 110 ? 31.597 16.018 181.511 0.64 29.30 88 ARG D CA 1
ATOM 2016 C C A ARG B 1 110 ? 31.052 15.491 182.848 0.18 27.19 88 ARG D C 1
ATOM 2017 C C B ARG B 1 110 ? 31.049 15.497 182.851 0.18 27.17 88 ARG D C 1
ATOM 2018 C C C ARG B 1 110 ? 31.075 15.453 182.831 0.64 25.44 88 ARG D C 1
ATOM 2019 O O A ARG B 1 110 ? 31.695 15.621 183.892 0.18 27.35 88 ARG D O 1
ATOM 2020 O O B ARG B 1 110 ? 31.686 15.636 183.897 0.18 27.38 88 ARG D O 1
ATOM 2021 O O C ARG B 1 110 ? 31.760 15.534 183.865 0.64 25.28 88 ARG D O 1
ATOM 2043 N N . LYS B 1 111 ? 29.872 14.884 182.796 1.00 24.82 89 LYS D N 1
ATOM 2044 C CA . LYS B 1 111 ? 29.367 14.117 183.926 1.00 21.12 89 LYS D CA 1
ATOM 2045 C C . LYS B 1 111 ? 29.336 12.681 183.472 1.00 19.19 89 LYS D C 1
ATOM 2046 O O . LYS B 1 111 ? 28.773 12.357 182.429 1.00 27.02 89 LYS D O 1
ATOM 2052 N N . ASN B 1 112 ? 29.949 11.815 184.255 1.00 16.74 90 ASN D N 1
ATOM 2053 C CA . ASN B 1 112 ? 29.941 10.402 183.915 1.00 15.86 90 ASN D CA 1
ATOM 2054 C C . ASN B 1 112 ? 28.729 9.738 184.561 1.00 14.82 90 ASN D C 1
ATOM 2055 O O . ASN B 1 112 ? 28.202 10.214 185.571 1.00 17.78 90 ASN D O 1
ATOM 2060 N N . ILE B 1 113 ? 28.249 8.666 183.931 1.00 16.25 91 ILE D N 1
ATOM 2061 C CA . ILE B 1 113 ? 27.060 7.959 184.386 1.00 15.76 91 ILE D CA 1
ATOM 2062 C C . ILE B 1 113 ? 27.432 6.563 184.832 1.00 16.86 91 ILE D C 1
ATOM 2063 O O . ILE B 1 113 ? 28.169 5.870 184.125 1.00 18.31 91 ILE D O 1
ATOM 2068 N N . GLY B 1 114 ? 26.910 6.158 185.986 1.00 16.24 92 GLY D N 1
ATOM 2069 C CA . GLY B 1 114 ? 27.157 4.825 186.514 1.00 15.59 92 GLY D CA 1
ATOM 2070 C C . GLY B 1 114 ? 25.870 4.120 186.892 1.00 14.60 92 GLY D C 1
ATOM 2071 O O . GLY B 1 114 ? 24.823 4.736 187.110 1.00 15.89 92 GLY D O 1
ATOM 2072 N N . LEU B 1 115 ? 25.926 2.793 186.954 1.00 15.09 93 LEU D N 1
ATOM 2073 C CA . LEU B 1 115 ? 24.822 2.019 187.517 1.00 15.22 93 LEU D CA 1
ATOM 2074 C C . LEU B 1 115 ? 24.923 1.941 189.030 1.00 14.23 93 LEU D C 1
ATOM 2075 O O . LEU B 1 115 ? 26.005 1.716 189.569 1.00 15.28 93 LEU D O 1
ATOM 2080 N N . THR B 1 116 ? 23.787 2.083 189.706 1.00 13.29 94 THR D N 1
ATOM 2081 C CA . THR B 1 116 ? 23.738 1.801 191.133 1.00 13.51 94 THR D CA 1
ATOM 2082 C C . THR B 1 116 ? 23.714 0.294 191.319 1.00 13.79 94 THR D C 1
ATOM 2083 O O . THR B 1 116 ? 23.604 -0.462 190.339 1.00 13.77 94 THR D O 1
ATOM 2087 N N . THR B 1 117 ? 23.773 -0.149 192.570 1.00 13.05 95 THR D N 1
ATOM 2088 C CA . THR B 1 117 ? 23.695 -1.599 192.829 1.00 13.42 95 THR D CA 1
ATOM 2089 C C . THR B 1 117 ? 22.377 -2.174 192.304 1.00 13.14 95 THR D C 1
ATOM 2090 O O . THR B 1 117 ? 22.374 -3.276 191.731 1.00 13.78 95 THR D O 1
ATOM 2094 N N A SER B 1 118 ? 21.261 -1.465 192.460 0.91 12.06 96 SER D N 1
ATOM 2095 N N B SER B 1 118 ? 21.282 -1.437 192.460 0.09 12.83 96 SER D N 1
ATOM 2096 C CA A SER B 1 118 ? 19.998 -1.947 191.894 0.91 12.77 96 SER D CA 1
ATOM 2097 C CA B SER B 1 118 ? 20.003 -1.857 191.892 0.09 12.41 96 SER D CA 1
ATOM 2098 C C A SER B 1 118 ? 20.049 -1.989 190.371 0.91 12.85 96 SER D C 1
ATOM 2099 C C B SER B 1 118 ? 20.091 -1.999 190.378 0.09 12.79 96 SER D C 1
ATOM 2100 O O A SER B 1 118 ? 19.471 -2.881 189.768 0.91 13.43 96 SER D O 1
ATOM 2101 O O B SER B 1 118 ? 19.599 -2.971 189.811 0.09 12.60 96 SER D O 1
ATOM 2106 N N . GLY B 1 119 ? 20.710 -1.020 189.724 1.00 12.78 97 GLY D N 1
ATOM 2107 C CA . GLY B 1 119 ? 20.863 -1.053 188.273 1.00 13.43 97 GLY D CA 1
ATOM 2108 C C . GLY B 1 119 ? 21.605 -2.316 187.821 1.00 13.33 97 GLY D C 1
ATOM 2109 O O . GLY B 1 119 ? 21.208 -2.962 186.834 1.00 13.33 97 GLY D O 1
ATOM 2110 N N A ILE B 1 120 ? 22.680 -2.660 188.527 0.77 12.84 98 ILE D N 1
ATOM 2111 N N B ILE B 1 120 ? 22.665 -2.684 188.532 0.23 12.77 98 ILE D N 1
ATOM 2112 C CA A ILE B 1 120 ? 23.430 -3.883 188.232 0.77 13.19 98 ILE D CA 1
ATOM 2113 C CA B ILE B 1 120 ? 23.408 -3.887 188.171 0.23 12.64 98 ILE D CA 1
ATOM 2114 C C A ILE B 1 120 ? 22.507 -5.095 188.363 0.77 13.09 98 ILE D C 1
ATOM 2115 C C B ILE B 1 120 ? 22.574 -5.147 188.400 0.23 13.09 98 ILE D C 1
ATOM 2116 O O A ILE B 1 120 ? 22.461 -5.956 187.471 0.77 13.44 98 ILE D O 1
ATOM 2117 O O B ILE B 1 120 ? 22.630 -6.075 187.594 0.23 12.63 98 ILE D O 1
ATOM 2126 N N . LYS B 1 121 ? 21.810 -5.185 189.491 1.00 12.62 99 LYS D N 1
ATOM 2127 C CA . LYS B 1 121 ? 20.937 -6.329 189.765 1.00 12.20 99 LYS D CA 1
ATOM 2128 C C . LYS B 1 121 ? 19.841 -6.410 188.717 1.00 12.64 99 LYS D C 1
ATOM 2129 O O . LYS B 1 121 ? 19.478 -7.497 188.259 1.00 13.10 99 LYS D O 1
ATOM 2135 N N . LEU B 1 122 ? 19.315 -5.274 188.287 1.00 11.67 100 LEU D N 1
ATOM 2136 C CA . LEU B 1 122 ? 18.234 -5.299 187.302 1.00 13.11 100 LEU D CA 1
ATOM 2137 C C . LEU B 1 122 ? 18.768 -5.833 185.960 1.00 12.65 100 LEU D C 1
ATOM 2138 O O . LEU B 1 122 ? 18.077 -6.619 185.290 1.00 12.83 100 LEU D O 1
ATOM 2143 N N . VAL B 1 123 ? 19.948 -5.381 185.526 1.00 12.69 101 VAL D N 1
ATOM 2144 C CA . VAL B 1 123 ? 20.547 -5.870 184.276 1.00 13.62 101 VAL D CA 1
ATOM 2145 C C . VAL B 1 123 ? 20.773 -7.371 184.380 1.00 14.25 101 VAL D C 1
ATOM 2146 O O . VAL B 1 123 ? 20.444 -8.126 183.454 1.00 14.94 101 VAL D O 1
ATOM 2150 N N . GLU B 1 124 ? 21.274 -7.832 185.526 1.00 13.05 102 GLU D N 1
ATOM 2151 C CA . GLU B 1 124 ? 21.488 -9.291 185.657 1.00 14.60 102 GLU D CA 1
ATOM 2152 C C . GLU B 1 124 ? 20.156 -10.026 185.604 1.00 14.64 102 GLU D C 1
ATOM 2153 O O . GLU B 1 124 ? 20.061 -11.123 185.004 1.00 16.05 102 GLU D O 1
ATOM 2159 N N . ALA B 1 125 ? 19.115 -9.454 186.192 1.00 13.28 103 ALA D N 1
ATOM 2160 C CA . ALA B 1 125 ? 17.796 -10.085 186.161 1.00 13.58 103 ALA D CA 1
ATOM 2161 C C . ALA B 1 125 ? 17.227 -10.181 184.751 1.00 14.27 103 ALA D C 1
ATOM 2162 O O . ALA B 1 125 ? 16.729 -11.235 184.331 1.00 15.13 103 ALA D O 1
ATOM 2164 N N . PHE B 1 126 ? 17.239 -9.093 183.997 1.00 13.96 104 PHE D N 1
ATOM 2165 C CA . PHE B 1 126 ? 16.661 -9.195 182.666 1.00 15.82 104 PHE D CA 1
ATOM 2166 C C . PHE B 1 126 ? 17.526 -10.008 181.710 1.00 14.71 104 PHE D C 1
ATOM 2167 O O . PHE B 1 126 ? 16.993 -10.673 180.810 1.00 16.06 104 PHE D O 1
ATOM 2175 N N . THR B 1 127 ? 18.836 -10.005 181.935 1.00 16.42 105 THR D N 1
ATOM 2176 C CA . THR B 1 127 ? 19.732 -10.851 181.141 1.00 15.90 105 THR D CA 1
ATOM 2177 C C . THR B 1 127 ? 19.378 -12.319 181.351 1.00 16.73 105 THR D C 1
ATOM 2178 O O . THR B 1 127 ? 19.368 -13.100 180.385 1.00 18.31 105 THR D O 1
ATOM 2182 N N A SER B 1 128 ? 19.050 -12.687 182.586 0.44 17.83 106 SER D N 1
ATOM 2183 N N B SER B 1 128 ? 19.046 -12.700 182.578 0.56 16.76 106 SER D N 1
ATOM 2184 C CA A SER B 1 128 ? 18.634 -14.062 182.877 0.44 18.89 106 SER D CA 1
ATOM 2185 C CA B SER B 1 128 ? 18.666 -14.095 182.821 0.56 15.92 106 SER D CA 1
ATOM 2186 C C A SER B 1 128 ? 17.387 -14.448 182.089 0.44 18.64 106 SER D C 1
ATOM 2187 C C B SER B 1 128 ? 17.385 -14.453 182.060 0.56 17.17 106 SER D C 1
ATOM 2188 O O A SER B 1 128 ? 17.304 -15.538 181.522 0.44 19.36 106 SER D O 1
ATOM 2189 O O B SER B 1 128 ? 17.276 -15.528 181.468 0.56 17.60 106 SER D O 1
ATOM 2194 N N . ILE B 1 129 ? 16.411 -13.550 182.055 1.00 16.15 107 ILE D N 1
ATOM 2195 C CA . ILE B 1 129 ? 15.153 -13.806 181.350 1.00 16.48 107 ILE D CA 1
ATOM 2196 C C . ILE B 1 129 ? 15.404 -13.917 179.849 1.00 16.98 107 ILE D C 1
ATOM 2197 O O . ILE B 1 129 ? 14.845 -14.787 179.182 1.00 17.72 107 ILE D O 1
ATOM 2202 N N . PHE B 1 130 ? 16.238 -13.047 179.285 1.00 17.27 108 PHE D N 1
ATOM 2203 C CA . PHE B 1 130 ? 16.508 -13.139 177.850 1.00 17.52 108 PHE D CA 1
ATOM 2204 C C . PHE B 1 130 ? 17.352 -14.337 177.473 1.00 17.39 108 PHE D C 1
ATOM 2205 O O . PHE B 1 130 ? 17.132 -14.937 176.426 1.00 17.86 108 PHE D O 1
ATOM 2213 N N . ASP B 1 131 ? 18.249 -14.740 178.364 1.00 17.09 109 ASP D N 1
ATOM 2214 C CA . ASP B 1 131 ? 18.997 -15.985 178.152 1.00 18.04 109 ASP D CA 1
ATOM 2215 C C . ASP B 1 131 ? 18.028 -17.176 178.122 1.00 18.39 109 ASP D C 1
ATOM 2216 O O . ASP B 1 131 ? 18.182 -18.107 177.295 1.00 18.24 109 ASP D O 1
ATOM 2221 N N . GLU B 1 132 ? 17.059 -17.178 179.036 1.00 15.93 110 GLU D N 1
ATOM 2222 C CA A GLU B 1 132 ? 16.046 -18.238 179.082 0.49 17.55 110 GLU D CA 1
ATOM 2223 C CA B GLU B 1 132 ? 16.049 -18.240 179.078 0.51 17.62 110 GLU D CA 1
ATOM 2224 C C . GLU B 1 132 ? 15.212 -18.271 177.809 1.00 17.39 110 GLU D C 1
ATOM 2225 O O . GLU B 1 132 ? 14.892 -19.341 177.288 1.00 18.80 110 GLU D O 1
ATOM 2236 N N A MET B 1 133 ? 14.869 -17.106 177.280 0.71 16.93 111 MET D N 1
ATOM 2237 N N B MET B 1 133 ? 14.860 -17.094 177.298 0.29 17.57 111 MET D N 1
ATOM 2238 C CA A MET B 1 133 ? 14.105 -17.053 176.037 0.71 16.91 111 MET D CA 1
ATOM 2239 C CA B MET B 1 133 ? 14.143 -17.003 176.028 0.29 18.49 111 MET D CA 1
ATOM 2240 C C A MET B 1 133 ? 14.908 -17.664 174.876 0.71 16.00 111 MET D C 1
ATOM 2241 C C B MET B 1 133 ? 14.920 -17.718 174.936 0.29 16.90 111 MET D C 1
ATOM 2242 O O A MET B 1 133 ? 14.363 -18.340 173.989 0.71 17.15 111 MET D O 1
ATOM 2243 O O B MET B 1 133 ? 14.367 -18.501 174.163 0.29 17.11 111 MET D O 1
ATOM 2252 N N . GLU B 1 134 ? 16.214 -17.432 174.865 1.00 15.80 112 GLU D N 1
ATOM 2253 C CA . GLU B 1 134 ? 17.065 -18.027 173.846 1.00 16.28 112 GLU D CA 1
ATOM 2254 C C . GLU B 1 134 ? 17.088 -19.544 173.995 1.00 18.06 112 GLU D C 1
ATOM 2255 O O . GLU B 1 134 ? 16.976 -20.286 173.000 1.00 17.09 112 GLU D O 1
ATOM 2261 N N . GLN B 1 135 ? 17.204 -20.008 175.224 1.00 17.24 113 GLN D N 1
ATOM 2262 C CA . GLN B 1 135 ? 17.251 -21.464 175.426 1.00 17.09 113 GLN D CA 1
ATOM 2263 C C . GLN B 1 135 ? 15.901 -22.116 175.077 1.00 17.06 113 GLN D C 1
ATOM 2264 O O . GLN B 1 135 ? 15.844 -23.221 174.516 1.00 17.51 113 GLN D O 1
ATOM 2270 N N . THR B 1 136 ? 14.814 -21.416 175.334 1.00 17.42 114 THR D N 1
ATOM 2271 C CA . THR B 1 136 ? 13.487 -21.913 174.934 1.00 18.87 114 THR D CA 1
ATOM 2272 C C . THR B 1 136 ? 13.394 -22.090 173.410 1.00 18.45 114 THR D C 1
ATOM 2273 O O . THR B 1 136 ? 12.854 -23.086 172.898 1.00 18.75 114 THR D O 1
ATOM 2277 N N . LEU B 1 137 ? 13.953 -21.146 172.657 1.00 17.76 115 LEU D N 1
ATOM 2278 C CA . LEU B 1 137 ? 14.006 -21.271 171.214 1.00 16.94 115 LEU D CA 1
ATOM 2279 C C . LEU B 1 137 ? 14.861 -22.480 170.759 1.00 15.88 115 LEU D C 1
ATOM 2280 O O . LEU B 1 137 ? 14.429 -23.302 169.921 1.00 17.64 115 LEU D O 1
ATOM 2285 N N . VAL B 1 138 ? 16.046 -22.631 171.359 1.00 15.43 116 VAL D N 1
ATOM 2286 C CA . VAL B 1 138 ? 16.899 -23.788 171.069 1.00 16.15 116 VAL D CA 1
ATOM 2287 C C . VAL B 1 138 ? 16.127 -25.099 171.318 1.00 17.54 116 VAL D C 1
ATOM 2288 O O . VAL B 1 138 ? 16.271 -26.085 170.572 1.00 18.73 116 VAL D O 1
ATOM 2292 N N . SER B 1 139 ? 15.297 -25.114 172.345 1.00 17.45 117 SER D N 1
ATOM 2293 C CA . SER B 1 139 ? 14.583 -26.337 172.728 1.00 18.51 117 SER D CA 1
ATOM 2294 C C . SER B 1 139 ? 13.549 -26.783 171.678 1.00 18.75 117 SER D C 1
ATOM 2295 O O . SER B 1 139 ? 13.024 -27.918 171.754 1.00 23.59 117 SER D O 1
ATOM 2298 N N . GLN B 1 140 ? 13.233 -25.924 170.709 1.00 19.46 118 GLN D N 1
ATOM 2299 C CA . GLN B 1 140 ? 12.230 -26.281 169.697 1.00 20.20 118 GLN D CA 1
ATOM 2300 C C . GLN B 1 140 ? 12.767 -27.259 168.657 1.00 19.86 118 GLN D C 1
ATOM 2301 O O . GLN B 1 140 ? 11.988 -27.876 167.919 1.00 24.71 118 GLN D O 1
ATOM 2307 N N . LEU B 1 141 ? 14.091 -27.366 168.575 1.00 19.67 119 LEU D N 1
ATOM 2308 C CA . LEU B 1 141 ? 14.746 -28.193 167.561 1.00 20.54 119 LEU D CA 1
ATOM 2309 C C . LEU B 1 141 ? 15.656 -29.227 168.206 1.00 21.10 119 LEU D C 1
ATOM 2310 O O . LEU B 1 141 ? 16.159 -29.017 169.298 1.00 21.07 119 LEU D O 1
ATOM 2315 N N . SER B 1 142 ? 15.910 -30.334 167.512 1.00 20.70 120 SER D N 1
ATOM 2316 C CA . SER B 1 142 ? 16.859 -31.306 168.041 1.00 22.59 120 SER D CA 1
ATOM 2317 C C . SER B 1 142 ? 18.299 -30.806 167.969 1.00 23.24 120 SER D C 1
ATOM 2318 O O . SER B 1 142 ? 18.579 -29.795 167.333 1.00 22.00 120 SER D O 1
ATOM 2321 N N . GLU B 1 143 ? 19.220 -31.519 168.608 1.00 24.76 121 GLU D N 1
ATOM 2322 C CA . GLU B 1 143 ? 20.627 -31.132 168.535 1.00 25.44 121 GLU D CA 1
ATOM 2323 C C . GLU B 1 143 ? 21.140 -31.012 167.081 1.00 22.68 121 GLU D C 1
ATOM 2324 O O . GLU B 1 143 ? 21.741 -30.003 166.714 1.00 24.06 121 GLU D O 1
ATOM 2330 N N . GLU B 1 144 ? 20.884 -32.026 166.252 1.00 24.43 122 GLU D N 1
ATOM 2331 C CA . GLU B 1 144 ? 21.305 -31.997 164.861 1.00 28.79 122 GLU D CA 1
ATOM 2332 C C . GLU B 1 144 ? 20.633 -30.849 164.106 1.00 26.79 122 GLU D C 1
ATOM 2333 O O . GLU B 1 144 ? 21.280 -30.161 163.309 1.00 26.02 122 GLU D O 1
ATOM 2335 N N . GLU B 1 145 ? 19.346 -30.628 164.371 1.00 23.00 123 GLU D N 1
ATOM 2336 C CA . GLU B 1 145 ? 18.617 -29.568 163.666 1.00 21.45 123 GLU D CA 1
ATOM 2337 C C . GLU B 1 145 ? 19.169 -28.199 164.041 1.00 21.61 123 GLU D C 1
ATOM 2338 O O . GLU B 1 145 ? 19.268 -27.318 163.189 1.00 21.61 123 GLU D O 1
ATOM 2344 N N . ASN B 1 146 ? 19.513 -28.018 165.309 1.00 21.03 124 ASN D N 1
ATOM 2345 C CA . ASN B 1 146 ? 20.116 -26.762 165.751 1.00 19.47 124 ASN D CA 1
ATOM 2346 C C . ASN B 1 146 ? 21.475 -26.525 165.099 1.00 20.17 124 ASN D C 1
ATOM 2347 O O . ASN B 1 146 ? 21.798 -25.411 164.707 1.00 21.01 124 ASN D O 1
ATOM 2352 N N . GLU B 1 147 ? 22.300 -27.561 165.009 1.00 20.37 125 GLU D N 1
ATOM 2353 C CA . GLU B 1 147 ? 23.625 -27.409 164.406 1.00 23.01 125 GLU D CA 1
ATOM 2354 C C . GLU B 1 147 ? 23.488 -26.973 162.950 1.00 21.01 125 GLU D C 1
ATOM 2355 O O . GLU B 1 147 ? 24.200 -26.083 162.472 1.00 22.78 125 GLU D O 1
ATOM 2361 N N . GLN B 1 148 ? 22.562 -27.618 162.247 1.00 21.42 126 GLN D N 1
ATOM 2362 C CA . GLN B 1 148 ? 22.301 -27.332 160.851 1.00 21.57 126 GLN D CA 1
ATOM 2363 C C . GLN B 1 148 ? 21.758 -25.913 160.695 1.00 20.99 126 GLN D C 1
ATOM 2364 O O . GLN B 1 148 ? 22.189 -25.156 159.801 1.00 22.84 126 GLN D O 1
ATOM 2370 N N . MET B 1 149 ? 20.837 -25.541 161.576 1.00 18.48 127 MET D N 1
ATOM 2371 C CA . MET B 1 149 ? 20.190 -24.233 161.491 1.00 19.69 127 MET D CA 1
ATOM 2372 C C . MET B 1 149 ? 21.206 -23.127 161.743 1.00 20.53 127 MET D C 1
ATOM 2373 O O . MET B 1 149 ? 21.250 -22.154 161.002 1.00 20.38 127 MET D O 1
ATOM 2378 N N . LYS B 1 150 ? 22.020 -23.261 162.786 1.00 19.35 128 LYS D N 1
ATOM 2379 C CA . LYS B 1 150 ? 23.027 -22.236 163.070 1.00 20.60 128 LYS D CA 1
ATOM 2380 C C . LYS B 1 150 ? 24.014 -22.118 161.918 1.00 22.21 128 LYS D C 1
ATOM 2381 O O . LYS B 1 150 ? 24.406 -21.017 161.528 1.00 23.13 128 LYS D O 1
ATOM 2387 N N . ALA B 1 151 ? 24.419 -23.256 161.362 1.00 21.27 129 ALA D N 1
ATOM 2388 C CA . ALA B 1 151 ? 25.378 -23.249 160.269 1.00 23.73 129 ALA D CA 1
ATOM 2389 C C . ALA B 1 151 ? 24.811 -22.549 159.043 1.00 23.43 129 ALA D C 1
ATOM 2390 O O . ALA B 1 151 ? 25.487 -21.734 158.403 1.00 25.10 129 ALA D O 1
ATOM 2392 N N . ASN B 1 152 ? 23.564 -22.873 158.715 1.00 24.32 130 ASN D N 1
ATOM 2393 C CA . ASN B 1 152 ? 22.936 -22.306 157.528 1.00 24.19 130 ASN D CA 1
ATOM 2394 C C . ASN B 1 152 ? 22.657 -20.822 157.695 1.00 24.27 130 ASN D C 1
ATOM 2395 O O . ASN B 1 152 ? 22.825 -20.046 156.749 1.00 23.54 130 ASN D O 1
ATOM 2400 N N . LEU B 1 153 ? 22.219 -20.425 158.885 1.00 21.70 131 LEU D N 1
ATOM 2401 C CA . LEU B 1 153 ? 21.937 -19.012 159.115 1.00 20.48 131 LEU D CA 1
ATOM 2402 C C . LEU B 1 153 ? 23.235 -18.222 159.019 1.00 21.80 131 LEU D C 1
ATOM 2403 O O . LEU B 1 153 ? 23.248 -17.091 158.520 1.00 24.94 131 LEU D O 1
ATOM 2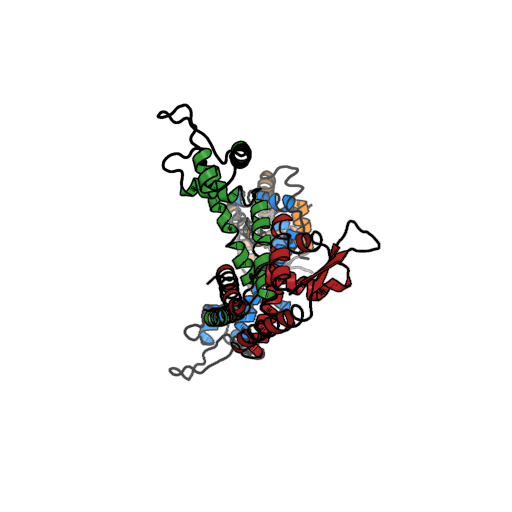408 N N . THR B 1 154 ? 24.324 -18.798 159.523 1.00 22.66 132 THR D N 1
ATOM 2409 C CA . THR B 1 154 ? 25.612 -18.135 159.470 1.00 26.33 132 THR D CA 1
ATOM 2410 C C . THR B 1 154 ? 26.046 -17.942 158.015 1.00 29.71 132 THR D C 1
ATOM 2411 O O . THR B 1 154 ? 26.526 -16.867 157.629 1.00 31.37 132 THR D O 1
ATOM 2415 N N . LYS B 1 155 ? 25.854 -18.976 157.199 1.00 30.06 133 LYS D N 1
ATOM 2416 C CA . LYS B 1 155 ? 26.213 -18.906 155.789 1.00 32.91 133 LYS D CA 1
ATOM 2417 C C . LYS B 1 155 ? 25.368 -17.848 155.085 1.00 31.08 133 LYS D C 1
ATOM 2418 O O . LYS B 1 155 ? 25.882 -17.042 154.292 1.00 35.69 133 LYS D O 1
ATOM 2424 N N . MET B 1 156 ? 24.073 -17.835 155.374 1.00 28.93 134 MET D N 1
ATOM 2425 C CA . MET B 1 156 ? 23.197 -16.858 154.728 1.00 25.94 134 MET D CA 1
ATOM 2426 C C . MET B 1 156 ? 23.552 -15.445 155.150 1.00 28.94 134 MET D C 1
ATOM 2427 O O . MET B 1 156 ? 23.592 -14.531 154.317 1.00 27.43 134 MET D O 1
ATOM 2432 N N . LEU B 1 157 ? 23.831 -15.263 156.435 1.00 27.09 135 LEU D N 1
ATOM 2433 C CA . LEU B 1 157 ? 24.242 -13.950 156.916 1.00 27.35 135 LEU D CA 1
ATOM 2434 C C . LEU B 1 157 ? 25.479 -13.478 156.145 1.00 32.96 135 LEU D C 1
ATOM 2435 O O . LEU B 1 157 ? 25.550 -12.330 155.705 1.00 32.66 135 LEU D O 1
ATOM 2440 N N . SER B 1 158 ? 26.446 -14.370 155.960 1.00 35.29 136 SER D N 1
ATOM 2441 C CA . SER B 1 158 ? 27.643 -14.032 155.203 1.00 41.85 136 SER D CA 1
ATOM 2442 C C . SER B 1 158 ? 27.329 -13.689 153.747 1.00 42.65 136 SER D C 1
ATOM 2443 O O . SER B 1 158 ? 27.956 -12.794 153.162 1.00 44.81 136 SER D O 1
ATOM 2446 N N . SER B 1 159 ? 26.354 -14.389 153.168 1.00 39.11 137 SER D N 1
ATOM 2447 C CA . SER B 1 159 ? 26.000 -14.184 151.759 1.00 39.73 137 SER D CA 1
ATOM 2448 C C . SER B 1 159 ? 25.439 -12.784 151.516 1.00 39.68 137 SER D C 1
ATOM 2449 O O . SER B 1 159 ? 25.530 -12.241 150.403 1.00 41.62 137 SER D O 1
ATOM 2452 N N . LEU B 1 160 ? 24.893 -12.192 152.569 1.00 39.48 138 LEU D N 1
ATOM 2453 C CA . LEU B 1 160 ? 24.231 -10.897 152.488 1.00 39.41 138 LEU D CA 1
ATOM 2454 C C . LEU B 1 160 ? 25.198 -9.721 152.632 1.00 46.43 138 LEU D C 1
ATOM 2455 O O . LEU B 1 160 ? 24.820 -8.577 152.399 1.00 45.24 138 LEU D O 1
ATOM 2460 N N . GLN B 1 161 ? 26.435 -10.003 153.028 1.00 49.39 139 GLN D N 1
ATOM 2461 C CA . GLN B 1 161 ? 27.422 -8.955 153.271 1.00 59.00 139 GLN D CA 1
ATOM 2462 C C . GLN B 1 161 ? 28.036 -8.433 151.975 1.00 64.17 139 GLN D C 1
ATOM 2463 O O . GLN B 1 161 ? 27.363 -7.774 151.178 1.00 66.86 139 GLN D O 1
ATOM 2469 N N . GLU C 1 24 ? 21.489 -14.918 123.234 1.00 61.68 2 GLU B N 1
ATOM 2470 C CA . GLU C 1 24 ? 22.567 -15.261 122.314 1.00 60.00 2 GLU B CA 1
ATOM 2471 C C . GLU C 1 24 ? 22.770 -16.773 122.259 1.00 58.61 2 GLU B C 1
ATOM 2472 O O . GLU C 1 24 ? 22.591 -17.473 123.262 1.00 59.13 2 GLU B O 1
ATOM 2474 N N . PHE C 1 25 ? 23.135 -17.270 121.081 1.00 52.62 3 PHE B N 1
ATOM 2475 C CA . PHE C 1 25 ? 23.438 -18.684 120.897 1.00 49.02 3 PHE B CA 1
ATOM 2476 C C . PHE C 1 25 ? 24.823 -19.019 121.437 1.00 42.60 3 PHE B C 1
ATOM 2477 O O . PHE C 1 25 ? 25.681 -18.146 121.568 1.00 42.15 3 PHE B O 1
ATOM 2485 N N . THR C 1 26 ? 25.053 -20.295 121.722 1.00 37.27 4 THR B N 1
ATOM 2486 C CA . THR C 1 26 ? 26.391 -20.749 122.075 1.00 32.43 4 THR B CA 1
ATOM 2487 C C . THR C 1 26 ? 27.245 -20.894 120.822 1.00 31.13 4 THR B C 1
ATOM 2488 O O . THR C 1 26 ? 26.719 -21.012 119.706 1.00 27.00 4 THR B O 1
ATOM 2492 N N . TYR C 1 27 ? 28.560 -20.882 121.010 1.00 28.33 5 TYR B N 1
ATOM 2493 C CA . TYR C 1 27 ? 29.463 -21.239 119.932 1.00 25.63 5 TYR B CA 1
ATOM 2494 C C . TYR C 1 27 ? 29.215 -22.658 119.458 1.00 25.90 5 TYR B C 1
ATOM 2495 O O . TYR C 1 27 ? 29.264 -22.922 118.269 1.00 25.71 5 TYR B O 1
ATOM 2504 N N . SER C 1 28 ? 28.963 -23.577 120.385 1.00 27.41 6 SER B N 1
ATOM 2505 C CA . SER C 1 28 ? 28.686 -24.953 119.994 1.00 31.13 6 SER B CA 1
ATOM 2506 C C . SER C 1 28 ? 27.568 -25.007 118.960 1.00 27.89 6 SER B C 1
ATOM 2507 O O . SER C 1 28 ? 27.707 -25.641 117.917 1.00 26.91 6 SER B O 1
ATOM 2510 N N . TYR C 1 29 ? 26.465 -24.326 119.259 1.00 26.88 7 TYR B N 1
ATOM 2511 C CA . TYR C 1 29 ? 25.306 -24.249 118.360 1.00 25.07 7 TYR B CA 1
ATOM 2512 C C . TYR C 1 29 ? 25.658 -23.611 117.025 1.00 22.35 7 TYR B C 1
ATOM 2513 O O . TYR C 1 29 ? 25.309 -24.126 115.958 1.00 25.09 7 TYR B O 1
ATOM 2522 N N . LEU C 1 30 ? 26.354 -22.487 117.074 1.00 22.26 8 LEU B N 1
ATOM 2523 C CA . LEU C 1 30 ? 26.654 -21.769 115.847 1.00 21.84 8 LEU B CA 1
ATOM 2524 C C . LEU C 1 30 ? 27.603 -22.564 114.938 1.00 22.45 8 LEU B C 1
ATOM 2525 O O . LEU C 1 30 ? 27.404 -22.622 113.716 1.00 23.02 8 LEU B O 1
ATOM 2530 N N . PHE C 1 31 ? 28.631 -23.167 115.537 1.00 21.27 9 PHE B N 1
ATOM 2531 C CA . PHE C 1 31 ? 29.602 -23.926 114.769 1.00 20.71 9 PHE B CA 1
ATOM 2532 C C . PHE C 1 31 ? 28.917 -25.161 114.191 1.00 23.32 9 PHE B C 1
ATOM 2533 O O . PHE C 1 31 ? 29.124 -25.506 113.037 1.00 22.70 9 PHE B O 1
ATOM 2541 N N . ARG C 1 32 ? 28.115 -25.838 115.003 1.00 22.47 10 ARG B N 1
ATOM 2542 C CA . ARG C 1 32 ? 27.455 -27.042 114.529 1.00 26.78 10 ARG B CA 1
ATOM 2543 C C . ARG C 1 32 ? 26.516 -26.732 113.357 1.00 24.49 10 ARG B C 1
ATOM 2544 O O . ARG C 1 32 ? 26.453 -27.483 112.368 1.00 23.92 10 ARG B O 1
ATOM 2552 N N . MET C 1 33 ? 25.760 -25.643 113.477 1.00 23.54 11 MET B N 1
ATOM 2553 C CA A MET C 1 33 ? 24.792 -25.258 112.451 0.54 23.58 11 MET B CA 1
ATOM 2554 C CA B MET C 1 33 ? 24.794 -25.281 112.444 0.46 24.36 11 MET B CA 1
ATOM 2555 C C . MET C 1 33 ? 25.477 -24.786 111.180 1.00 21.69 11 MET B C 1
ATOM 2556 O O . MET C 1 33 ? 25.023 -25.081 110.065 1.00 23.03 11 MET B O 1
ATOM 2565 N N . ILE C 1 34 ? 26.562 -24.039 111.333 1.00 20.89 12 ILE B N 1
ATOM 2566 C CA . ILE C 1 34 ? 27.326 -23.602 110.171 1.00 20.18 12 ILE B CA 1
ATOM 2567 C C . ILE C 1 34 ? 27.878 -24.816 109.416 1.00 21.91 12 ILE B C 1
ATOM 2568 O O . ILE C 1 34 ? 27.740 -24.912 108.202 1.00 22.35 12 ILE B O 1
ATOM 2573 N N . SER C 1 35 ? 28.446 -25.773 110.146 1.00 20.46 13 SER B N 1
ATOM 2574 C CA . SER C 1 35 ? 28.941 -26.974 109.505 1.00 20.51 13 SER B CA 1
ATOM 2575 C C . SER C 1 35 ? 27.798 -27.748 108.845 1.00 22.54 13 SER B C 1
ATOM 2576 O O . SER C 1 35 ? 27.957 -28.250 107.723 1.00 25.32 13 SER B O 1
ATOM 2579 N N . HIS C 1 36 ? 26.656 -27.851 109.531 1.00 21.86 14 HIS B N 1
ATOM 2580 C CA . HIS C 1 36 ? 25.513 -28.564 108.968 1.00 24.15 14 HIS B CA 1
ATOM 2581 C C . HIS C 1 36 ? 25.034 -27.887 107.684 1.00 23.89 14 HIS B C 1
ATOM 2582 O O . HIS C 1 36 ? 24.767 -28.549 106.676 1.00 24.78 14 HIS B O 1
ATOM 2589 N N . GLU C 1 37 ? 24.947 -26.559 107.695 1.00 21.65 15 GLU B N 1
ATOM 2590 C CA . GLU C 1 37 ? 24.402 -25.865 106.520 1.00 21.53 15 GLU B CA 1
ATOM 2591 C C . GLU C 1 37 ? 25.416 -25.825 105.375 1.00 20.36 15 GLU B C 1
ATOM 2592 O O . GLU C 1 37 ? 25.036 -25.865 104.200 1.00 21.67 15 GLU B O 1
ATOM 2598 N N A MET C 1 38 ? 26.698 -25.731 105.720 0.61 20.62 16 MET B N 1
ATOM 2599 N N B MET C 1 38 ? 26.703 -25.770 105.705 0.39 21.67 16 MET B N 1
ATOM 2600 C CA A MET C 1 38 ? 27.760 -25.869 104.724 0.61 19.04 16 MET B CA 1
ATOM 2601 C CA B MET C 1 38 ? 27.733 -25.861 104.669 0.39 21.60 16 MET B CA 1
ATOM 2602 C C A MET C 1 38 ? 27.628 -27.208 104.010 0.61 20.74 16 MET B C 1
ATOM 2603 C C B MET C 1 38 ? 27.754 -27.240 104.019 0.39 21.59 16 MET B C 1
ATOM 2604 O O A MET C 1 38 ? 27.721 -27.270 102.788 0.61 22.69 16 MET B O 1
ATOM 2605 O O B MET C 1 38 ? 28.093 -27.368 102.845 0.39 22.69 16 MET B O 1
ATOM 2614 N N . LYS C 1 39 ? 27.406 -28.269 104.791 1.00 21.66 17 LYS B N 1
ATOM 2615 C CA . LYS C 1 39 ? 27.309 -29.622 104.249 1.00 23.50 17 LYS B CA 1
ATOM 2616 C C . LYS C 1 39 ? 26.116 -29.706 103.306 1.00 22.55 17 LYS B C 1
ATOM 2617 O O . LYS C 1 39 ? 26.206 -30.289 102.210 1.00 25.03 17 LYS B O 1
ATOM 2623 N N A GLN C 1 40 ? 25.003 -29.114 103.720 0.47 23.60 18 GLN B N 1
ATOM 2624 N N B GLN C 1 40 ? 24.978 -29.145 103.701 0.53 23.15 18 GLN B N 1
ATOM 2625 C CA A GLN C 1 40 ? 23.792 -29.113 102.905 0.47 25.56 18 GLN B CA 1
ATOM 2626 C CA B GLN C 1 40 ? 23.798 -29.241 102.835 0.53 23.06 18 GLN B CA 1
ATOM 2627 C C A GLN C 1 40 ? 24.041 -28.383 101.593 0.47 24.66 18 GLN B C 1
ATOM 2628 C C B GLN C 1 40 ? 24.013 -28.468 101.537 0.53 21.74 18 GLN B C 1
ATOM 2629 O O A GLN C 1 40 ? 23.696 -28.866 100.514 0.47 24.26 18 GLN B O 1
ATOM 2630 O O B GLN C 1 40 ? 23.604 -28.906 100.460 0.53 22.43 18 GLN B O 1
ATOM 2641 N N A LYS C 1 41 ? 24.653 -27.212 101.694 0.47 24.34 19 LYS B N 1
ATOM 2642 N N B LYS C 1 41 ? 24.664 -27.316 101.635 0.53 20.03 19 LYS B N 1
ATOM 2643 C CA A LYS C 1 41 ? 24.942 -26.392 100.528 0.47 26.11 19 LYS B CA 1
ATOM 2644 C CA B LYS C 1 41 ? 24.871 -26.474 100.466 0.53 21.18 19 LYS B CA 1
ATOM 2645 C C A LYS C 1 41 ? 25.886 -27.109 99.577 0.47 23.19 19 LYS B C 1
ATOM 2646 C C B LYS C 1 41 ? 25.892 -27.121 99.547 0.53 21.01 19 LYS B C 1
ATOM 2647 O O A LYS C 1 41 ? 25.652 -27.152 98.372 0.47 23.89 19 LYS B O 1
ATOM 2648 O O B LYS C 1 41 ? 25.724 -27.123 98.330 0.53 21.61 19 LYS B O 1
ATOM 2659 N N . ALA C 1 42 ? 26.958 -27.667 100.123 1.00 21.05 20 ALA B N 1
ATOM 2660 C CA . ALA C 1 42 ? 27.956 -28.349 99.316 1.00 22.49 20 ALA B CA 1
ATOM 2661 C C . ALA C 1 42 ? 27.318 -29.563 98.616 1.00 22.77 20 ALA B C 1
ATOM 2662 O O . ALA C 1 42 ? 27.554 -29.799 97.438 1.00 23.40 20 ALA B O 1
ATOM 2664 N N . ASP C 1 43 ? 26.504 -30.324 99.342 1.00 21.51 21 ASP B N 1
ATOM 2665 C CA . ASP C 1 43 ? 25.780 -31.451 98.739 1.00 24.04 21 ASP B CA 1
ATOM 2666 C C . ASP C 1 43 ? 24.909 -31.004 97.572 1.00 23.93 21 ASP B C 1
ATOM 2667 O O . ASP C 1 43 ? 24.799 -31.688 96.541 1.00 24.17 21 ASP B O 1
ATOM 2672 N N . GLN C 1 44 ? 24.246 -29.872 97.744 1.00 22.16 22 GLN B N 1
ATOM 2673 C CA . GLN C 1 44 ? 23.386 -29.367 96.696 1.00 23.65 22 GLN B CA 1
ATOM 2674 C C . GLN C 1 44 ? 24.207 -28.998 95.470 1.00 23.84 22 GLN B C 1
ATOM 2675 O O . GLN C 1 44 ? 23.806 -29.276 94.327 1.00 24.96 22 GLN B O 1
ATOM 2681 N N . LYS C 1 45 ? 25.349 -28.361 95.688 1.00 24.82 23 LYS B N 1
ATOM 2682 C CA . LYS C 1 45 ? 26.135 -27.898 94.555 1.00 23.31 23 LYS B CA 1
ATOM 2683 C C . LYS C 1 45 ? 26.793 -29.067 93.847 1.00 20.75 23 LYS B C 1
ATOM 2684 O O . LYS C 1 45 ? 27.106 -28.986 92.667 1.00 25.93 23 LYS B O 1
ATOM 2690 N N . LEU C 1 46 ? 26.954 -30.172 94.571 1.00 21.86 24 LEU B N 1
ATOM 2691 C CA . LEU C 1 46 ? 27.568 -31.368 94.027 1.00 21.71 24 LEU B CA 1
ATOM 2692 C C . LEU C 1 46 ? 26.625 -32.074 93.057 1.00 20.59 24 LEU B C 1
ATOM 2693 O O . LEU C 1 46 ? 27.062 -32.821 92.169 1.00 22.00 24 LEU B O 1
ATOM 2698 N N . GLU C 1 47 ? 25.330 -31.831 93.206 1.00 21.00 25 GLU B N 1
ATOM 2699 C CA . GLU C 1 47 ? 24.341 -32.536 92.389 1.00 20.34 25 GLU B CA 1
ATOM 2700 C C . GLU C 1 47 ? 24.525 -32.296 90.904 1.00 18.61 25 GLU B C 1
ATOM 2701 O O . GLU C 1 47 ? 24.282 -33.197 90.094 1.00 20.65 25 GLU B O 1
ATOM 2707 N N . GLN C 1 48 ? 24.988 -31.106 90.531 1.00 19.31 26 GLN B N 1
ATOM 2708 C CA . GLN C 1 48 ? 25.174 -30.812 89.123 1.00 20.42 26 GLN B CA 1
ATOM 2709 C C . GLN C 1 48 ? 26.249 -31.705 88.528 1.00 17.32 26 GLN B C 1
ATOM 2710 O O . GLN C 1 48 ? 26.348 -31.830 87.297 1.00 20.29 26 GLN B O 1
ATOM 2716 N N . PHE C 1 49 ? 27.062 -32.329 89.401 1.00 15.92 27 PHE B N 1
ATOM 2717 C CA . PHE C 1 49 ? 28.192 -33.151 88.947 1.00 14.65 27 PHE B CA 1
ATOM 2718 C C . PHE C 1 49 ? 27.876 -34.642 89.054 1.00 13.91 27 PHE B C 1
ATOM 2719 O O . PHE C 1 49 ? 28.712 -35.458 88.685 1.00 16.81 27 PHE B O 1
ATOM 2727 N N . ASP C 1 50 ? 26.694 -34.966 89.563 1.00 16.06 28 ASP B N 1
ATOM 2728 C CA . ASP C 1 50 ? 26.222 -36.356 89.650 1.00 16.60 28 ASP B CA 1
ATOM 2729 C C . ASP C 1 50 ? 27.187 -37.263 90.411 1.00 15.34 28 ASP B C 1
ATOM 2730 O O . ASP C 1 50 ? 27.345 -38.425 90.050 1.00 17.67 28 ASP B O 1
ATOM 2735 N N . ILE C 1 51 ? 27.825 -36.756 91.469 1.00 15.45 29 ILE B N 1
ATOM 2736 C CA . ILE C 1 51 ? 28.720 -37.586 92.291 1.00 16.37 29 ILE B CA 1
ATOM 2737 C C . ILE C 1 51 ? 28.386 -37.484 93.770 1.00 17.64 29 ILE B C 1
ATOM 2738 O O . ILE C 1 51 ? 27.835 -36.482 94.238 1.00 19.04 29 ILE B O 1
ATOM 2743 N N . THR C 1 52 ? 28.715 -38.534 94.512 1.00 17.92 30 THR B N 1
ATOM 2744 C CA . THR C 1 52 ? 28.581 -38.526 95.963 1.00 19.55 30 THR B CA 1
ATOM 2745 C C . THR C 1 52 ? 29.794 -37.853 96.600 1.00 18.98 30 THR B C 1
ATOM 2746 O O . THR C 1 52 ? 30.822 -37.618 95.942 1.00 18.40 30 THR B O 1
ATOM 2750 N N A ASN C 1 53 ? 29.679 -37.551 97.889 0.52 21.97 31 ASN B N 1
ATOM 2751 N N B ASN C 1 53 ? 29.698 -37.558 97.888 0.48 22.71 31 ASN B N 1
ATOM 2752 C CA A ASN C 1 53 ? 30.801 -36.958 98.604 0.52 21.46 31 ASN B CA 1
ATOM 2753 C CA B ASN C 1 53 ? 30.833 -36.951 98.568 0.48 22.62 31 ASN B CA 1
ATOM 2754 C C A ASN C 1 53 ? 31.994 -37.909 98.653 0.52 20.61 31 ASN B C 1
ATOM 2755 C C B ASN C 1 53 ? 32.086 -37.822 98.526 0.48 23.60 31 ASN B C 1
ATOM 2756 O O A ASN C 1 53 ? 33.140 -37.470 98.567 0.52 22.03 31 ASN B O 1
ATOM 2757 O O B ASN C 1 53 ? 33.170 -37.333 98.223 0.48 22.09 31 ASN B O 1
ATOM 2766 N N A GLU C 1 54 ? 31.733 -39.210 98.764 0.52 21.62 32 GLU B N 1
ATOM 2767 N N B GLU C 1 54 ? 31.935 -39.115 98.796 0.48 24.70 32 GLU B N 1
ATOM 2768 C CA A GLU C 1 54 ? 32.827 -40.175 98.753 0.52 18.85 32 GLU B CA 1
ATOM 2769 C CA B GLU C 1 54 ? 33.082 -40.014 98.750 0.48 26.02 32 GLU B CA 1
ATOM 2770 C C A GLU C 1 54 ? 33.560 -40.185 97.404 0.52 17.79 32 GLU B C 1
ATOM 2771 C C B GLU C 1 54 ? 33.646 -40.176 97.339 0.48 19.56 32 GLU B C 1
ATOM 2772 O O A GLU C 1 54 ? 34.785 -40.281 97.353 0.52 18.91 32 GLU B O 1
ATOM 2773 O O B GLU C 1 54 ? 34.848 -40.378 97.171 0.48 20.56 32 GLU B O 1
ATOM 2784 N N . GLN C 1 55 ? 32.793 -40.091 96.319 1.00 18.74 33 GLN B N 1
ATOM 2785 C CA . GLN C 1 55 ? 33.323 -40.064 94.957 1.00 18.71 33 GLN B CA 1
ATOM 2786 C C . GLN C 1 55 ? 34.117 -38.785 94.734 1.00 17.49 33 GLN B C 1
ATOM 2787 O O . GLN C 1 55 ? 35.183 -38.820 94.136 1.00 17.12 33 GLN B O 1
ATOM 2793 N N . LYS C 1 56 ? 33.599 -37.663 95.245 1.00 17.17 34 LYS B N 1
ATOM 2794 C CA . LYS C 1 56 ? 34.320 -36.396 95.145 1.00 16.74 34 LYS B CA 1
ATOM 2795 C C . LYS C 1 56 ? 35.686 -36.516 95.823 1.00 18.03 34 LYS B C 1
ATOM 2796 O O . LYS C 1 56 ? 36.704 -36.109 95.268 1.00 18.13 34 LYS B O 1
ATOM 2802 N N . HIS C 1 57 ? 35.713 -37.086 97.023 1.00 18.65 35 HIS B N 1
ATOM 2803 C CA . HIS C 1 57 ? 36.968 -37.262 97.747 1.00 19.18 35 HIS B CA 1
ATOM 2804 C C . HIS C 1 57 ? 37.943 -38.170 97.007 1.00 17.41 35 HIS B C 1
ATOM 2805 O O . HIS C 1 57 ? 39.138 -37.893 96.942 1.00 18.46 35 HIS B O 1
ATOM 2812 N N . THR C 1 58 ? 37.415 -39.248 96.431 1.00 17.22 36 THR B N 1
ATOM 2813 C CA . THR C 1 58 ? 38.244 -40.162 95.670 1.00 16.80 36 THR B CA 1
ATOM 2814 C C . THR C 1 58 ? 38.870 -39.462 94.467 1.00 14.68 36 THR B C 1
ATOM 2815 O O . THR C 1 58 ? 40.070 -39.607 94.221 1.00 15.87 36 THR B O 1
ATOM 2819 N N . LEU C 1 59 ? 38.039 -38.768 93.672 1.00 15.24 37 LEU B N 1
ATOM 2820 C CA . LEU C 1 59 ? 38.538 -38.071 92.501 1.00 15.31 37 LEU B CA 1
ATOM 2821 C C . LEU C 1 59 ? 39.616 -37.045 92.880 1.00 15.05 37 LEU B C 1
ATOM 2822 O O . LEU C 1 59 ? 40.652 -36.932 92.217 1.00 15.44 37 LEU B O 1
ATOM 2827 N N . GLY C 1 60 ? 39.369 -36.286 93.945 1.00 16.68 38 GLY B N 1
ATOM 2828 C CA . GLY C 1 60 ? 40.339 -35.283 94.342 1.00 17.44 38 GLY B CA 1
ATOM 2829 C C . GLY C 1 60 ? 41.648 -35.885 94.839 1.00 17.26 38 GLY B C 1
ATOM 2830 O O . GLY C 1 60 ? 42.734 -35.331 94.610 1.00 17.95 38 GLY B O 1
ATOM 2831 N N . TYR C 1 61 ? 41.553 -37.025 95.525 1.00 17.83 39 TYR B N 1
ATOM 2832 C CA . TYR C 1 61 ? 42.739 -37.728 95.981 1.00 17.48 39 TYR B CA 1
ATOM 2833 C C . TYR C 1 61 ? 43.581 -38.233 94.802 1.00 17.38 39 TYR B C 1
ATOM 2834 O O . TYR C 1 61 ? 44.804 -38.096 94.787 1.00 18.06 39 TYR B O 1
ATOM 2843 N N . LEU C 1 62 ? 42.919 -38.789 93.787 1.00 16.58 40 LEU B N 1
ATOM 2844 C CA . LEU C 1 62 ? 43.609 -39.207 92.570 1.00 16.90 40 LEU B CA 1
ATOM 2845 C C . LEU C 1 62 ? 44.267 -38.012 91.885 1.00 18.10 40 LEU B C 1
ATOM 2846 O O . LEU C 1 62 ? 45.389 -38.107 91.388 1.00 17.64 40 LEU B O 1
ATOM 2851 N N . TYR C 1 63 ? 43.555 -36.889 91.840 1.00 16.05 41 TYR B N 1
ATOM 2852 C CA . TYR C 1 63 ? 44.105 -35.704 91.180 1.00 16.05 41 TYR B CA 1
ATOM 2853 C C . TYR C 1 63 ? 45.411 -35.291 91.845 1.00 17.38 41 TYR B C 1
ATOM 2854 O O . TYR C 1 63 ? 46.378 -34.915 91.171 1.00 20.21 41 TYR B O 1
ATOM 2863 N N . ALA C 1 64 ? 45.442 -35.362 93.170 1.00 18.34 42 ALA B N 1
ATOM 2864 C CA . ALA C 1 64 ? 46.595 -34.889 93.903 1.00 18.22 42 ALA B CA 1
ATOM 2865 C C . ALA C 1 64 ? 47.741 -35.901 93.944 1.00 19.14 42 ALA B C 1
ATOM 2866 O O . ALA C 1 64 ? 48.895 -35.505 94.102 1.00 21.99 42 ALA B O 1
ATOM 2868 N N . HIS C 1 65 ? 47.432 -37.196 93.808 1.00 17.95 43 HIS B N 1
ATOM 2869 C CA . HIS C 1 65 ? 48.438 -38.217 94.120 1.00 18.90 43 HIS B CA 1
ATOM 2870 C C . HIS C 1 65 ? 48.601 -39.369 93.120 1.00 16.58 43 HIS B C 1
ATOM 2871 O O . HIS C 1 65 ? 49.388 -40.277 93.353 1.00 18.46 43 HIS B O 1
ATOM 2878 N N . GLN C 1 66 ? 47.910 -39.337 91.994 1.00 17.63 44 GLN B N 1
ATOM 2879 C CA . GLN C 1 66 ? 47.964 -40.493 91.072 1.00 17.30 44 GLN B CA 1
ATOM 2880 C C . GLN C 1 66 ? 49.385 -40.793 90.610 1.00 17.58 44 GLN B C 1
ATOM 2881 O O . GLN C 1 66 ? 49.696 -41.945 90.257 1.00 19.21 44 GLN B O 1
ATOM 2887 N N . GLN C 1 67 ? 50.245 -39.769 90.570 1.00 18.70 45 GLN B N 1
ATOM 2888 C CA . GLN C 1 67 ? 51.625 -39.939 90.129 1.00 19.98 45 GLN B CA 1
ATOM 2889 C C . GLN C 1 67 ? 52.400 -40.904 91.026 1.00 17.02 45 GLN B C 1
ATOM 2890 O O . GLN C 1 67 ? 53.434 -41.442 90.624 1.00 17.98 45 GLN B O 1
ATOM 2896 N N . ASP C 1 68 ? 51.876 -41.134 92.222 1.00 18.34 46 ASP B N 1
ATOM 2897 C CA . ASP C 1 68 ? 52.527 -42.010 93.186 1.00 20.79 46 ASP B CA 1
ATOM 2898 C C . ASP C 1 68 ? 52.242 -43.489 92.952 1.00 20.91 46 ASP B C 1
ATOM 2899 O O . ASP C 1 68 ? 52.904 -44.352 93.546 1.00 23.70 46 ASP B O 1
ATOM 2904 N N . GLY C 1 69 ? 51.243 -43.785 92.128 1.00 18.26 47 GLY B N 1
ATOM 2905 C CA . GLY C 1 69 ? 50.889 -45.169 91.824 1.00 19.75 47 GLY B CA 1
ATOM 2906 C C . GLY C 1 69 ? 49.976 -45.691 92.919 1.00 19.15 47 GLY B C 1
ATOM 2907 O O . GLY C 1 69 ? 50.433 -46.317 93.902 1.00 23.21 47 GLY B O 1
ATOM 2908 N N . LEU C 1 70 ? 48.687 -45.400 92.770 1.00 19.32 48 LEU B N 1
ATOM 2909 C CA . LEU C 1 70 ? 47.710 -45.652 93.823 1.00 18.27 48 LEU B CA 1
ATOM 2910 C C . LEU C 1 70 ? 46.876 -46.883 93.534 1.00 17.71 48 LEU B C 1
ATOM 2911 O O . LEU C 1 70 ? 46.305 -47.001 92.452 1.00 18.33 48 LEU B O 1
ATOM 2916 N N . THR C 1 71 ? 46.761 -47.770 94.525 1.00 20.47 49 THR B N 1
ATOM 2917 C CA . THR C 1 71 ? 45.872 -48.914 94.395 1.00 18.86 49 THR B CA 1
ATOM 2918 C C . THR C 1 71 ? 44.552 -48.677 95.110 1.00 19.93 49 THR B C 1
ATOM 2919 O O . THR C 1 71 ? 44.399 -47.702 95.851 1.00 19.59 49 THR B O 1
ATOM 2923 N N . GLN C 1 72 ? 43.591 -49.577 94.901 1.00 19.17 50 GLN B N 1
ATOM 2924 C CA . GLN C 1 72 ? 42.364 -49.563 95.685 1.00 21.38 50 GLN B CA 1
ATOM 2925 C C . GLN C 1 72 ? 42.636 -49.493 97.192 1.00 22.01 50 GLN B C 1
ATOM 2926 O O . GLN C 1 72 ? 41.966 -48.764 97.924 1.00 21.58 50 GLN B O 1
ATOM 2932 N N . ASN C 1 73 ? 43.599 -50.272 97.669 1.00 23.68 51 ASN B N 1
ATOM 2933 C CA . ASN C 1 73 ? 43.887 -50.250 99.097 1.00 25.95 51 ASN B CA 1
ATOM 2934 C C . ASN C 1 73 ? 44.407 -48.895 99.579 1.00 27.01 51 ASN B C 1
ATOM 2935 O O . ASN C 1 73 ? 44.052 -48.445 100.686 1.00 27.21 51 ASN B O 1
ATOM 2940 N N . ASP C 1 74 ? 45.238 -48.245 98.758 1.00 24.53 52 ASP B N 1
ATOM 2941 C CA . ASP C 1 74 ? 45.773 -46.934 99.120 1.00 25.91 52 ASP B CA 1
ATOM 2942 C C . ASP C 1 74 ? 44.612 -45.957 99.265 1.00 24.31 52 ASP B C 1
ATOM 2943 O O . ASP C 1 74 ? 44.589 -45.126 100.173 1.00 28.24 52 ASP B O 1
ATOM 2948 N N . ILE C 1 75 ? 43.671 -46.032 98.331 1.00 22.08 53 ILE B N 1
ATOM 2949 C CA . ILE C 1 75 ? 42.489 -45.172 98.363 1.00 22.93 53 ILE B CA 1
ATOM 2950 C C . ILE C 1 75 ? 41.608 -45.457 99.587 1.00 22.71 53 ILE B C 1
ATOM 2951 O O . ILE C 1 75 ? 41.180 -44.540 100.284 1.00 24.29 53 ILE B O 1
ATOM 2956 N N . ALA C 1 76 ? 41.353 -46.728 99.879 1.00 21.06 54 ALA B N 1
ATOM 2957 C CA . ALA C 1 76 ? 40.536 -47.061 101.037 1.00 23.07 54 ALA B CA 1
ATOM 2958 C C . ALA C 1 76 ? 41.178 -46.533 102.326 1.00 23.79 54 ALA B C 1
ATOM 2959 O O . ALA C 1 76 ? 40.480 -46.046 103.211 1.00 25.98 54 ALA B O 1
ATOM 2961 N N . LYS C 1 77 ? 42.503 -46.618 102.434 1.00 25.53 55 LYS B N 1
ATOM 2962 C CA . LYS C 1 77 ? 43.175 -46.139 103.637 1.00 28.30 55 LYS B CA 1
ATOM 2963 C C . LYS C 1 77 ? 43.094 -44.622 103.741 1.00 32.33 55 LYS B C 1
ATOM 2964 O O . LYS C 1 77 ? 42.867 -44.080 104.831 1.00 32.45 55 LYS B O 1
ATOM 2970 N N . ALA C 1 78 ? 43.288 -43.938 102.610 1.00 30.15 56 ALA B N 1
ATOM 2971 C CA . ALA C 1 78 ? 43.235 -42.483 102.596 1.00 32.57 56 ALA B CA 1
ATOM 2972 C C . ALA C 1 78 ? 41.846 -41.975 102.983 1.00 31.46 56 ALA B C 1
ATOM 2973 O O . ALA C 1 78 ? 41.722 -41.005 103.735 1.00 38.21 56 ALA B O 1
ATOM 2975 N N . LEU C 1 79 ? 40.814 -42.633 102.458 1.00 31.12 57 LEU B N 1
ATOM 2976 C CA . LEU C 1 79 ? 39.413 -42.286 102.695 1.00 29.68 57 LEU B CA 1
ATOM 2977 C C . LEU C 1 79 ? 38.905 -42.767 104.051 1.00 30.38 57 LEU B C 1
ATOM 2978 O O . LEU C 1 79 ? 37.883 -42.295 104.535 1.00 32.23 57 LEU B O 1
ATOM 2983 N N . GLN C 1 80 ? 39.601 -43.732 104.642 1.00 28.37 58 GLN B N 1
ATOM 2984 C CA . GLN C 1 80 ? 39.116 -44.407 105.842 1.00 30.17 58 GLN B CA 1
ATOM 2985 C C . GLN C 1 80 ? 37.722 -44.999 105.619 1.00 28.94 58 GLN B C 1
ATOM 2986 O O . GLN C 1 80 ? 36.798 -44.786 106.418 1.00 32.06 58 GLN B O 1
ATOM 2992 N N . ARG C 1 81 ? 37.592 -45.752 104.526 1.00 25.55 59 ARG B N 1
ATOM 2993 C CA . ARG C 1 81 ? 36.370 -46.479 104.191 1.00 26.72 59 ARG B CA 1
ATOM 2994 C C . ARG C 1 81 ? 36.742 -47.936 103.904 1.00 27.91 59 ARG B C 1
ATOM 2995 O O . ARG C 1 81 ? 37.902 -48.240 103.627 1.00 28.67 59 ARG B O 1
ATOM 3003 N N . THR C 1 82 ? 35.758 -48.833 103.957 1.00 29.76 60 THR B N 1
ATOM 3004 C CA . THR C 1 82 ? 36.040 -50.253 103.812 1.00 29.92 60 THR B CA 1
ATOM 3005 C C . THR C 1 82 ? 36.336 -50.630 102.366 1.00 27.06 60 THR B C 1
ATOM 3006 O O . THR C 1 82 ? 35.918 -49.941 101.423 1.00 26.16 60 THR B O 1
ATOM 3010 N N . GLY C 1 83 ? 37.049 -51.741 102.202 1.00 27.85 61 GLY B N 1
ATOM 3011 C CA . GLY C 1 83 ? 37.392 -52.265 100.895 1.00 27.27 61 GLY B CA 1
ATOM 3012 C C . GLY C 1 83 ? 36.224 -52.374 99.945 1.00 22.66 61 GLY B C 1
ATOM 3013 O O . GLY C 1 83 ? 36.275 -51.829 98.840 1.00 25.27 61 GLY B O 1
ATOM 3014 N N . PRO C 1 84 ? 35.161 -53.092 100.350 1.00 24.11 62 PRO B N 1
ATOM 3015 C CA . PRO C 1 84 ? 34.054 -53.298 99.407 1.00 22.20 62 PRO B CA 1
ATOM 3016 C C . PRO C 1 84 ? 33.393 -51.993 98.965 1.00 22.36 62 PRO B C 1
ATOM 3017 O O . PRO C 1 84 ? 32.968 -51.863 97.809 1.00 21.98 62 PRO B O 1
ATOM 3021 N N . THR C 1 85 ? 33.285 -51.041 99.880 1.00 23.69 63 THR B N 1
ATOM 3022 C CA . THR C 1 85 ? 32.716 -49.744 99.539 1.00 24.35 63 THR B CA 1
ATOM 3023 C C . THR C 1 85 ? 33.558 -49.039 98.486 1.00 22.19 63 THR B C 1
ATOM 3024 O O . THR C 1 85 ? 33.029 -48.486 97.503 1.00 23.62 63 THR B O 1
ATOM 3028 N N . VAL C 1 86 ? 34.872 -49.073 98.669 1.00 20.83 64 VAL B N 1
ATOM 3029 C CA . VAL C 1 86 ? 35.781 -48.421 97.722 1.00 22.23 64 VAL B CA 1
ATOM 3030 C C . VAL C 1 86 ? 35.809 -49.128 96.366 1.00 19.95 64 VAL B C 1
ATOM 3031 O O . VAL C 1 86 ? 35.801 -48.491 95.325 1.00 20.41 64 VAL B O 1
ATOM 3035 N N A SER C 1 87 ? 35.825 -50.451 96.402 0.46 18.82 65 SER B N 1
ATOM 3036 N N B SER C 1 87 ? 35.835 -50.459 96.371 0.54 18.02 65 SER B N 1
ATOM 3037 C CA A SER C 1 87 ? 35.783 -51.247 95.189 0.46 20.29 65 SER B CA 1
ATOM 3038 C CA B SER C 1 87 ? 35.782 -51.218 95.115 0.54 18.77 65 SER B CA 1
ATOM 3039 C C A SER C 1 87 ? 34.547 -50.886 94.355 0.46 18.80 65 SER B C 1
ATOM 3040 C C B SER C 1 87 ? 34.529 -50.848 94.324 0.54 17.63 65 SER B C 1
ATOM 3041 O O A SER C 1 87 ? 34.631 -50.690 93.138 0.46 19.42 65 SER B O 1
ATOM 3042 O O B SER C 1 87 ? 34.574 -50.632 93.104 0.54 17.55 65 SER B O 1
ATOM 3047 N N . ASN C 1 88 ? 33.401 -50.784 95.020 1.00 16.86 66 ASN B N 1
ATOM 3048 C CA . ASN C 1 88 ? 32.157 -50.461 94.355 1.00 16.32 66 ASN B CA 1
ATOM 3049 C C . ASN C 1 88 ? 32.165 -49.048 93.782 1.00 17.67 66 ASN B C 1
ATOM 3050 O O . ASN C 1 88 ? 31.726 -48.823 92.652 1.00 17.44 66 ASN B O 1
ATOM 3055 N N . LEU C 1 89 ? 32.679 -48.106 94.569 1.00 17.79 67 LEU B N 1
ATOM 3056 C CA . LEU C 1 89 ? 32.779 -46.726 94.120 1.00 17.74 67 LEU B CA 1
ATOM 3057 C C . LEU C 1 89 ? 33.673 -46.602 92.884 1.00 16.21 67 LEU B C 1
ATOM 3058 O O . LEU C 1 89 ? 33.349 -45.880 91.940 1.00 17.59 67 LEU B O 1
ATOM 3063 N N . LEU C 1 90 ? 34.780 -47.337 92.867 1.00 17.82 68 LEU B N 1
ATOM 3064 C CA . LEU C 1 90 ? 35.695 -47.292 91.727 1.00 17.44 68 LEU B CA 1
ATOM 3065 C C . LEU C 1 90 ? 35.040 -47.884 90.481 1.00 16.87 68 LEU B C 1
ATOM 3066 O O . LEU C 1 90 ? 35.219 -47.362 89.390 1.00 16.80 68 LEU B O 1
ATOM 3071 N N . ARG C 1 91 ? 34.268 -48.968 90.630 1.00 15.49 69 ARG B N 1
ATOM 3072 C CA . ARG C 1 91 ? 33.535 -49.493 89.462 1.00 15.23 69 ARG B CA 1
ATOM 3073 C C . ARG C 1 91 ? 32.575 -48.453 88.895 1.00 15.28 69 ARG B C 1
ATOM 3074 O O . ARG C 1 91 ? 32.397 -48.356 87.678 1.00 16.19 69 ARG B O 1
ATOM 3082 N N . ASN C 1 92 ? 31.910 -47.719 89.787 1.00 15.39 70 ASN B N 1
ATOM 3083 C CA . ASN C 1 92 ? 30.964 -46.671 89.368 1.00 15.55 70 ASN B CA 1
ATOM 3084 C C . ASN C 1 92 ? 31.671 -45.587 88.564 1.00 14.92 70 ASN B C 1
ATOM 3085 O O . ASN C 1 92 ? 31.241 -45.231 87.451 1.00 15.43 70 ASN B O 1
ATOM 3090 N N . LEU C 1 93 ? 32.787 -45.093 89.093 1.00 13.91 71 LEU B N 1
ATOM 3091 C CA . LEU C 1 93 ? 33.572 -44.087 88.359 1.00 13.47 71 LEU B CA 1
ATOM 3092 C C . LEU C 1 93 ? 34.154 -44.593 87.051 1.00 13.76 71 LEU B C 1
ATOM 3093 O O . LEU C 1 93 ? 34.281 -43.834 86.076 1.00 14.96 71 LEU B O 1
ATOM 3098 N N . GLU C 1 94 ? 34.504 -45.875 87.016 1.00 14.39 72 GLU B N 1
ATOM 3099 C CA . GLU C 1 94 ? 35.052 -46.475 85.810 1.00 15.02 72 GLU B CA 1
ATOM 3100 C C . GLU C 1 94 ? 33.969 -46.653 84.724 1.00 14.78 72 GLU B C 1
ATOM 3101 O O . GLU C 1 94 ? 34.249 -46.460 83.529 1.00 16.36 72 GLU B O 1
ATOM 3107 N N . ARG C 1 95 ? 32.727 -46.956 85.116 1.00 15.41 73 ARG B N 1
ATOM 3108 C CA . ARG C 1 95 ? 31.663 -47.051 84.100 1.00 14.14 73 ARG B CA 1
ATOM 3109 C C . ARG C 1 95 ? 31.461 -45.693 83.430 1.00 13.10 73 ARG B C 1
ATOM 3110 O O . ARG C 1 95 ? 31.090 -45.627 82.262 1.00 15.72 73 ARG B O 1
ATOM 3118 N N . LYS C 1 96 ? 31.658 -44.618 84.205 1.00 14.45 74 LYS B N 1
ATOM 3119 C CA . LYS C 1 96 ? 31.555 -43.257 83.650 1.00 14.86 74 LYS B CA 1
ATOM 3120 C C . LYS C 1 96 ? 32.805 -42.841 82.880 1.00 14.36 74 LYS B C 1
ATOM 3121 O O . LYS C 1 96 ? 32.837 -41.764 82.285 1.00 17.06 74 LYS B O 1
ATOM 3127 N N . LYS C 1 97 ? 33.849 -43.665 82.903 1.00 13.64 75 LYS B N 1
ATOM 3128 C CA . LYS C 1 97 ? 35.095 -43.350 82.204 1.00 13.13 75 LYS B CA 1
ATOM 3129 C C . LYS C 1 97 ? 35.752 -42.101 82.780 1.00 12.71 75 LYS B C 1
ATOM 3130 O O . LYS C 1 97 ? 36.458 -41.389 82.064 1.00 14.58 75 LYS B O 1
ATOM 3136 N N . LEU C 1 98 ? 35.606 -41.916 84.093 1.00 13.13 76 LEU B N 1
ATOM 3137 C CA . LEU C 1 98 ? 36.356 -40.860 84.820 1.00 12.77 76 LEU B CA 1
ATOM 3138 C C . LEU C 1 98 ? 37.716 -41.332 85.329 1.00 12.24 76 LEU B C 1
ATOM 3139 O O . LEU C 1 98 ? 38.598 -40.523 85.625 1.00 13.27 76 LEU B O 1
ATOM 3144 N N . ILE C 1 99 ? 37.854 -42.650 85.493 1.00 13.35 77 ILE B N 1
ATOM 3145 C CA . ILE C 1 99 ? 39.099 -43.269 85.884 1.00 13.59 77 ILE B CA 1
ATOM 3146 C C . ILE C 1 99 ? 39.375 -44.492 85.020 1.00 14.49 77 ILE B C 1
ATOM 3147 O O . ILE C 1 99 ? 38.471 -45.009 84.343 1.00 15.02 77 ILE B O 1
ATOM 3152 N N . TYR C 1 100 ? 40.619 -44.958 85.080 1.00 14.97 78 TYR B N 1
ATOM 3153 C CA . TYR C 1 100 ? 41.018 -46.201 84.432 1.00 16.35 78 TYR B CA 1
ATOM 3154 C C . TYR C 1 100 ? 42.057 -46.871 85.309 1.00 14.54 78 TYR B C 1
ATOM 3155 O O . TYR C 1 100 ? 42.580 -46.271 86.264 1.00 15.72 78 TYR B O 1
ATOM 3164 N N A ARG C 1 101 ? 42.375 -48.127 84.995 0.36 17.02 79 ARG B N 1
ATOM 3165 N N B ARG C 1 101 ? 42.370 -48.127 84.999 0.12 16.96 79 ARG B N 1
ATOM 3166 N N C ARG C 1 101 ? 42.387 -48.117 84.980 0.52 16.91 79 ARG B N 1
ATOM 3167 C CA A ARG C 1 101 ? 43.314 -48.892 85.807 0.36 17.19 79 ARG B CA 1
ATOM 3168 C CA B ARG C 1 101 ? 43.334 -48.878 85.792 0.12 18.14 79 ARG B CA 1
ATOM 3169 C CA C ARG C 1 101 ? 43.364 -48.844 85.770 0.52 15.62 79 ARG B CA 1
ATOM 3170 C C A ARG C 1 101 ? 44.376 -49.551 84.929 0.36 16.78 79 ARG B C 1
ATOM 3171 C C B ARG C 1 101 ? 44.398 -49.516 84.907 0.12 17.87 79 ARG B C 1
ATOM 3172 C C C ARG C 1 101 ? 44.445 -49.394 84.869 0.52 16.68 79 ARG B C 1
ATOM 3173 O O A ARG C 1 101 ? 44.088 -49.918 83.784 0.36 19.36 79 ARG B O 1
ATOM 3174 O O B ARG C 1 101 ? 44.141 -49.830 83.744 0.12 19.58 79 ARG B O 1
ATOM 3175 O O C ARG C 1 101 ? 44.242 -49.543 83.659 0.52 21.10 79 ARG B O 1
ATOM 3197 N N . TYR C 1 102 ? 45.591 -49.706 85.465 1.00 16.78 80 TYR B N 1
ATOM 3198 C CA . TYR C 1 102 ? 46.694 -50.325 84.727 1.00 16.45 80 TYR B CA 1
ATOM 3199 C C . TYR C 1 102 ? 47.522 -51.179 85.675 1.00 17.16 80 TYR B C 1
ATOM 3200 O O . TYR C 1 102 ? 47.819 -50.767 86.786 1.00 18.71 80 TYR B O 1
ATOM 3209 N N . VAL C 1 103 ? 47.871 -52.386 85.247 1.00 17.99 81 VAL B N 1
ATOM 3210 C CA . VAL C 1 103 ? 48.663 -53.269 86.099 1.00 19.41 81 VAL B CA 1
ATOM 3211 C C . VAL C 1 103 ? 50.062 -52.689 86.268 1.00 18.94 81 VAL B C 1
ATOM 3212 O O . VAL C 1 103 ? 50.640 -52.162 85.314 1.00 23.90 81 VAL B O 1
ATOM 3216 N N . ASP C 1 104 ? 50.604 -52.786 87.480 1.00 18.57 82 ASP B N 1
ATOM 3217 C CA . ASP C 1 104 ? 51.922 -52.261 87.791 1.00 19.74 82 ASP B CA 1
ATOM 3218 C C . ASP C 1 104 ? 52.939 -53.335 87.377 1.00 18.30 82 ASP B C 1
ATOM 3219 O O . ASP C 1 104 ? 52.974 -54.398 87.982 1.00 21.65 82 ASP B O 1
ATOM 3224 N N . ALA C 1 105 ? 53.744 -53.078 86.351 1.00 19.10 83 ALA B N 1
ATOM 3225 C CA . ALA C 1 105 ? 54.667 -54.101 85.835 1.00 22.48 83 ALA B CA 1
ATOM 3226 C C . ALA C 1 105 ? 55.710 -54.535 86.858 1.00 23.22 83 ALA B C 1
ATOM 3227 O O . ALA C 1 105 ? 56.259 -55.656 86.769 1.00 26.32 83 ALA B O 1
ATOM 3229 N N . GLN C 1 106 ? 56.003 -53.658 87.822 1.00 22.85 84 GLN B N 1
ATOM 3230 C CA . GLN C 1 106 ? 56.986 -53.957 88.874 1.00 23.77 84 GLN B CA 1
ATOM 3231 C C . GLN C 1 106 ? 56.350 -54.762 90.011 1.00 23.45 84 GLN B C 1
ATOM 3232 O O . GLN C 1 106 ? 57.063 -55.343 90.866 1.00 26.69 84 GLN B O 1
ATOM 3238 N N . ASP C 1 107 ? 55.018 -54.814 90.035 1.00 22.88 85 ASP B N 1
ATOM 3239 C CA . ASP C 1 107 ? 54.314 -55.624 91.042 1.00 23.26 85 ASP B CA 1
ATOM 3240 C C . ASP C 1 107 ? 52.923 -55.933 90.534 1.00 22.19 85 ASP B C 1
ATOM 3241 O O . ASP C 1 107 ? 51.983 -55.163 90.759 1.00 23.44 85 ASP B O 1
ATOM 3246 N N . THR C 1 108 ? 52.786 -57.049 89.825 1.00 26.06 86 THR B N 1
ATOM 3247 C CA . THR C 1 108 ? 51.556 -57.297 89.084 1.00 27.26 86 THR B CA 1
ATOM 3248 C C . THR C 1 108 ? 50.351 -57.621 89.964 1.00 30.19 86 THR B C 1
ATOM 3249 O O . THR C 1 108 ? 49.229 -57.725 89.474 1.00 32.96 86 THR B O 1
ATOM 3253 N N . ARG C 1 109 ? 50.582 -57.770 91.263 1.00 31.15 87 ARG B N 1
ATOM 3254 C CA . ARG C 1 109 ? 49.485 -57.926 92.210 1.00 31.52 87 ARG B CA 1
ATOM 3255 C C . ARG C 1 109 ? 48.757 -56.598 92.387 1.00 34.08 87 ARG B C 1
ATOM 3256 O O . ARG C 1 109 ? 47.635 -56.571 92.891 1.00 37.27 87 ARG B O 1
ATOM 3258 N N . ARG C 1 110 ? 49.405 -55.504 91.972 1.00 32.86 88 ARG B N 1
ATOM 3259 C CA . ARG C 1 110 ? 48.853 -54.151 92.121 1.00 30.25 88 ARG B CA 1
ATOM 3260 C C . ARG C 1 110 ? 48.307 -53.619 90.793 1.00 25.24 88 ARG B C 1
ATOM 3261 O O . ARG C 1 110 ? 48.989 -53.684 89.761 1.00 25.47 88 ARG B O 1
ATOM 3269 N N . LYS C 1 111 ? 47.086 -53.101 90.819 1.00 22.79 89 LYS B N 1
ATOM 3270 C CA . LYS C 1 111 ? 46.599 -52.275 89.716 1.00 20.31 89 LYS B CA 1
ATOM 3271 C C . LYS C 1 111 ? 46.589 -50.828 90.175 1.00 18.47 89 LYS B C 1
ATOM 3272 O O . LYS C 1 111 ? 46.000 -50.489 91.208 1.00 26.05 89 LYS B O 1
ATOM 3278 N N . ASN C 1 112 ? 47.257 -49.979 89.415 1.00 16.23 90 ASN B N 1
ATOM 3279 C CA . ASN C 1 112 ? 47.241 -48.557 89.722 1.00 15.97 90 ASN B CA 1
ATOM 3280 C C . ASN C 1 112 ? 46.017 -47.893 89.100 1.00 16.29 90 ASN B C 1
ATOM 3281 O O . ASN C 1 112 ? 45.491 -48.340 88.070 1.00 17.49 90 ASN B O 1
ATOM 3286 N N A ILE C 1 113 ? 45.568 -46.818 89.740 0.51 16.43 91 ILE B N 1
ATOM 3287 N N B ILE C 1 113 ? 45.548 -46.817 89.727 0.49 16.60 91 ILE B N 1
ATOM 3288 C CA A ILE C 1 113 ? 44.387 -46.083 89.300 0.51 16.96 91 ILE B CA 1
ATOM 3289 C CA B ILE C 1 113 ? 44.362 -46.115 89.235 0.49 17.15 91 ILE B CA 1
ATOM 3290 C C A ILE C 1 113 ? 44.807 -44.716 88.763 0.51 15.15 91 ILE B C 1
ATOM 3291 C C B ILE C 1 113 ? 44.697 -44.692 88.824 0.49 15.96 91 ILE B C 1
ATOM 3292 O O A ILE C 1 113 ? 45.669 -44.056 89.352 0.51 18.20 91 ILE B O 1
ATOM 3293 O O B ILE C 1 113 ? 45.366 -43.968 89.568 0.49 17.02 91 ILE B O 1
ATOM 3302 N N . GLY C 1 114 ? 44.208 -44.294 87.653 1.00 15.97 92 GLY B N 1
ATOM 3303 C CA . GLY C 1 114 ? 44.481 -42.958 87.122 1.00 16.56 92 GLY B CA 1
ATOM 3304 C C . GLY C 1 114 ? 43.186 -42.262 86.717 1.00 15.56 92 GLY B C 1
ATOM 3305 O O . GLY C 1 114 ? 42.173 -42.902 86.468 1.00 15.67 92 GLY B O 1
ATOM 3306 N N . LEU C 1 115 ? 43.208 -40.931 86.676 1.00 14.11 93 LEU B N 1
ATOM 3307 C CA . LEU C 1 115 ? 42.110 -40.167 86.106 1.00 14.11 93 LEU B CA 1
ATOM 3308 C C . LEU C 1 115 ? 42.223 -40.104 84.595 1.00 13.12 93 LEU B C 1
ATOM 3309 O O . LEU C 1 115 ? 43.308 -39.882 84.053 1.00 14.24 93 LEU B O 1
ATOM 3314 N N . THR C 1 116 ? 41.087 -40.256 83.913 1.00 14.25 94 THR B N 1
ATOM 3315 C CA . THR C 1 116 ? 41.041 -39.959 82.489 1.00 13.40 94 THR B CA 1
ATOM 3316 C C . THR C 1 116 ? 41.028 -38.438 82.308 1.00 12.98 94 THR B C 1
ATOM 3317 O O . THR C 1 116 ? 40.918 -37.676 83.275 1.00 13.69 94 THR B O 1
ATOM 3321 N N . THR C 1 117 ? 41.059 -37.990 81.068 1.00 12.80 95 THR B N 1
ATOM 3322 C CA . THR C 1 117 ? 40.999 -36.546 80.829 1.00 13.50 95 THR B CA 1
ATOM 3323 C C . THR C 1 117 ? 39.678 -35.966 81.346 1.00 13.38 95 THR B C 1
ATOM 3324 O O . THR C 1 117 ? 39.662 -34.857 81.910 1.00 13.47 95 THR B O 1
ATOM 3328 N N . SER C 1 118 ? 38.562 -36.678 81.196 1.00 12.63 96 SER B N 1
ATOM 3329 C CA . SER C 1 118 ? 37.287 -36.210 81.750 1.00 12.52 96 SER B CA 1
ATOM 3330 C C . SER C 1 118 ? 37.334 -36.172 83.271 1.00 12.95 96 SER B C 1
ATOM 3331 O O . SER C 1 118 ? 36.775 -35.263 83.867 1.00 13.24 96 SER B O 1
ATOM 3334 N N . GLY C 1 119 ? 38.010 -37.136 83.913 1.00 12.36 97 GLY B N 1
ATOM 3335 C CA . GLY C 1 119 ? 38.195 -37.083 85.359 1.00 13.37 97 GLY B CA 1
ATOM 3336 C C . GLY C 1 119 ? 38.933 -35.832 85.823 1.00 12.88 97 GLY B C 1
ATOM 3337 O O . GLY C 1 119 ? 38.525 -35.210 86.807 1.00 13.97 97 GLY B O 1
ATOM 3338 N N A ILE C 1 120 ? 40.031 -35.500 85.142 0.52 12.17 98 ILE B N 1
ATOM 3339 N N B ILE C 1 120 ? 40.005 -35.464 85.134 0.48 12.87 98 ILE B N 1
ATOM 3340 C CA A ILE C 1 120 ? 40.772 -34.257 85.384 0.52 13.36 98 ILE B CA 1
ATOM 3341 C CA B ILE C 1 120 ? 40.730 -34.245 85.485 0.48 13.87 98 ILE B CA 1
ATOM 3342 C C A ILE C 1 120 ? 39.810 -33.067 85.276 0.52 12.36 98 ILE B C 1
ATOM 3343 C C B ILE C 1 120 ? 39.857 -33.008 85.253 0.48 13.43 98 ILE B C 1
ATOM 3344 O O A ILE C 1 120 ? 39.707 -32.239 86.193 0.52 14.22 98 ILE B O 1
ATOM 3345 O O B ILE C 1 120 ? 39.863 -32.085 86.075 0.48 13.64 98 ILE B O 1
ATOM 3354 N N . LYS C 1 121 ? 39.110 -32.982 84.151 1.00 12.95 99 LYS B N 1
ATOM 3355 C CA . LYS C 1 121 ? 38.214 -31.843 83.890 1.00 12.57 99 LYS B CA 1
ATOM 3356 C C . LYS C 1 121 ? 37.131 -31.746 84.932 1.00 12.36 99 LYS B C 1
ATOM 3357 O O . LYS C 1 121 ? 36.785 -30.646 85.407 1.00 14.13 99 LYS B O 1
ATOM 3363 N N . LEU C 1 122 ? 36.604 -32.882 85.362 1.00 13.27 100 LEU B N 1
ATOM 3364 C CA . LEU C 1 122 ? 35.541 -32.856 86.362 1.00 13.78 100 LEU B CA 1
ATOM 3365 C C . LEU C 1 122 ? 36.061 -32.320 87.708 1.00 13.07 100 LEU B C 1
ATOM 3366 O O . LEU C 1 122 ? 35.391 -31.508 88.369 1.00 13.22 100 LEU B O 1
ATOM 3371 N N . VAL C 1 123 ? 37.240 -32.786 88.128 1.00 12.28 101 VAL B N 1
ATOM 3372 C CA . VAL C 1 123 ? 37.858 -32.288 89.368 1.00 13.17 101 VAL B CA 1
ATOM 3373 C C . VAL C 1 123 ? 38.059 -30.782 89.294 1.00 14.75 101 VAL B C 1
ATOM 3374 O O . VAL C 1 123 ? 37.718 -30.042 90.236 1.00 15.16 101 VAL B O 1
ATOM 3378 N N . GLU C 1 124 ? 38.597 -30.309 88.172 1.00 14.05 102 GLU B N 1
ATOM 3379 C CA . GLU C 1 124 ? 38.786 -28.862 88.024 1.00 14.71 102 GLU B CA 1
ATOM 3380 C C . GLU C 1 124 ? 37.456 -28.122 88.072 1.00 14.19 102 GLU B C 1
ATOM 3381 O O . GLU C 1 124 ? 37.364 -27.045 88.696 1.00 16.49 102 GLU B O 1
ATOM 3387 N N . ALA C 1 125 ? 36.416 -28.676 87.454 1.00 14.66 103 ALA B N 1
ATOM 3388 C CA . ALA C 1 125 ? 35.104 -28.052 87.483 1.00 14.75 103 ALA B CA 1
ATOM 3389 C C . ALA C 1 125 ? 34.519 -27.966 88.901 1.00 15.00 103 ALA B C 1
ATOM 3390 O O . ALA C 1 125 ? 34.034 -26.906 89.337 1.00 16.01 103 ALA B O 1
ATOM 3392 N N . PHE C 1 126 ? 34.527 -29.059 89.650 1.00 15.14 104 PHE B N 1
ATOM 3393 C CA . PHE C 1 126 ? 33.940 -28.968 90.979 1.00 15.20 104 PHE B CA 1
ATOM 3394 C C . PHE C 1 126 ? 34.811 -28.159 91.931 1.00 15.58 104 PHE B C 1
ATOM 3395 O O . PHE C 1 126 ? 34.279 -27.502 92.826 1.00 16.46 104 PHE B O 1
ATOM 3403 N N . THR C 1 127 ? 36.122 -28.160 91.708 1.00 16.64 105 THR B N 1
ATOM 3404 C CA . THR C 1 127 ? 37.012 -27.325 92.517 1.00 16.68 105 THR B CA 1
ATOM 3405 C C . THR C 1 127 ? 36.639 -25.856 92.340 1.00 17.91 105 THR B C 1
ATOM 3406 O O . THR C 1 127 ? 36.598 -25.099 93.322 1.00 18.55 105 THR B O 1
ATOM 3410 N N A SER C 1 128 ? 36.353 -25.450 91.109 0.33 18.27 106 SER B N 1
ATOM 3411 N N B SER C 1 128 ? 36.333 -25.453 91.112 0.30 18.17 106 SER B N 1
ATOM 3412 N N C SER C 1 128 ? 36.353 -25.454 91.109 0.37 17.51 106 SER B N 1
ATOM 3413 C CA A SER C 1 128 ? 35.958 -24.062 90.857 0.33 19.24 106 SER B CA 1
ATOM 3414 C CA B SER C 1 128 ? 35.959 -24.059 90.856 0.30 19.26 106 SER B CA 1
ATOM 3415 C CA C SER C 1 128 ? 35.950 -24.072 90.854 0.37 17.88 106 SER B CA 1
ATOM 3416 C C A SER C 1 128 ? 34.665 -23.699 91.580 0.33 18.54 106 SER B C 1
ATOM 3417 C C B SER C 1 128 ? 34.646 -23.679 91.534 0.30 18.23 106 SER B C 1
ATOM 3418 C C C SER C 1 128 ? 34.682 -23.720 91.620 0.37 17.76 106 SER B C 1
ATOM 3419 O O A SER C 1 128 ? 34.541 -22.606 92.133 0.33 19.30 106 SER B O 1
ATOM 3420 O O B SER C 1 128 ? 34.489 -22.554 92.009 0.30 18.99 106 SER B O 1
ATOM 3421 O O C SER C 1 128 ? 34.590 -22.662 92.243 0.37 17.85 106 SER B O 1
ATOM 3428 N N . ILE C 1 129 ? 33.699 -24.611 91.579 1.00 16.08 107 ILE B N 1
ATOM 3429 C CA . ILE C 1 129 ? 32.425 -24.370 92.256 1.00 16.28 107 ILE B CA 1
ATOM 3430 C C . ILE C 1 129 ? 32.620 -24.251 93.766 1.00 15.36 107 ILE B C 1
ATOM 3431 O O . ILE C 1 129 ? 32.062 -23.358 94.408 1.00 16.84 107 ILE B O 1
ATOM 3436 N N . PHE C 1 130 ? 33.416 -25.133 94.357 1.00 16.25 108 PHE B N 1
ATOM 3437 C CA . PHE C 1 130 ? 33.649 -25.038 95.794 1.00 17.68 108 PHE B CA 1
ATOM 3438 C C . PHE C 1 130 ? 34.508 -23.841 96.193 1.00 18.10 108 PHE B C 1
ATOM 3439 O O . PHE C 1 130 ? 34.302 -23.254 97.261 1.00 17.75 108 PHE B O 1
ATOM 3447 N N . ASP C 1 131 ? 35.425 -23.441 95.318 1.00 16.79 109 ASP B N 1
ATOM 3448 C CA . ASP C 1 131 ? 36.174 -22.201 95.545 1.00 17.41 109 ASP B CA 1
ATOM 3449 C C . ASP C 1 131 ? 35.224 -21.009 95.517 1.00 16.26 109 ASP B C 1
ATOM 3450 O O . ASP C 1 131 ? 35.344 -20.083 96.348 1.00 17.45 109 ASP B O 1
ATOM 3455 N N . GLU C 1 132 ? 34.275 -21.021 94.585 1.00 16.41 110 GLU B N 1
ATOM 3456 C CA . GLU C 1 132 ? 33.276 -19.943 94.512 1.00 17.53 110 GLU B CA 1
ATOM 3457 C C . GLU C 1 132 ? 32.423 -19.892 95.777 1.00 17.04 110 GLU B C 1
ATOM 3458 O O . GLU C 1 132 ? 32.111 -18.823 96.292 1.00 19.86 110 GLU B O 1
ATOM 3464 N N A MET C 1 133 ? 32.051 -21.059 96.299 0.61 17.17 111 MET B N 1
ATOM 3465 N N B MET C 1 133 ? 32.069 -21.063 96.294 0.39 16.77 111 MET B N 1
ATOM 3466 C CA A MET C 1 133 ? 31.281 -21.133 97.537 0.61 19.08 111 MET B CA 1
ATOM 3467 C CA B MET C 1 133 ? 31.303 -21.163 97.527 0.39 18.54 111 MET B CA 1
ATOM 3468 C C A MET C 1 133 ? 32.052 -20.486 98.696 0.61 16.60 111 MET B C 1
ATOM 3469 C C B MET C 1 133 ? 32.044 -20.514 98.698 0.39 17.15 111 MET B C 1
ATOM 3470 O O A MET C 1 133 ? 31.489 -19.743 99.500 0.61 17.46 111 MET B O 1
ATOM 3471 O O B MET C 1 133 ? 31.445 -19.810 99.515 0.39 19.89 111 MET B O 1
ATOM 3480 N N . GLU C 1 134 ? 33.352 -20.745 98.774 1.00 15.68 112 GLU B N 1
ATOM 3481 C CA . GLU C 1 134 ? 34.180 -20.133 99.818 1.00 15.96 112 GLU B CA 1
ATOM 3482 C C . GLU C 1 134 ? 34.217 -18.610 99.658 1.00 15.94 112 GLU B C 1
ATOM 3483 O O . GLU C 1 134 ? 34.086 -17.860 100.652 1.00 15.88 112 GLU B O 1
ATOM 3489 N N . GLN C 1 135 ? 34.382 -18.148 98.425 1.00 17.08 113 GLN B N 1
ATOM 3490 C CA . GLN C 1 135 ? 34.436 -16.695 98.206 1.00 17.20 113 GLN B CA 1
ATOM 3491 C C . GLN C 1 135 ? 33.086 -16.035 98.533 1.00 16.87 113 GLN B C 1
ATOM 3492 O O . GLN C 1 135 ? 33.030 -14.924 99.062 1.00 18.79 113 GLN B O 1
ATOM 3498 N N . THR C 1 136 ? 31.997 -16.729 98.268 1.00 17.40 114 THR B N 1
ATOM 3499 C CA . THR C 1 136 ? 30.675 -16.205 98.610 1.00 18.72 114 THR B CA 1
ATOM 3500 C C . THR C 1 136 ? 30.529 -16.032 100.125 1.00 18.70 114 THR B C 1
ATOM 3501 O O . THR C 1 136 ? 29.938 -15.058 100.621 1.00 19.09 114 THR B O 1
ATOM 3505 N N . LEU C 1 137 ? 31.082 -16.964 100.887 1.00 16.76 115 LEU B N 1
ATOM 3506 C CA . LEU C 1 137 ? 31.055 -16.842 102.333 1.00 16.53 115 LEU B CA 1
ATOM 3507 C C . LEU C 1 137 ? 31.910 -15.647 102.800 1.00 16.89 115 LEU B C 1
ATOM 3508 O O . LEU C 1 137 ? 31.470 -14.816 103.611 1.00 18.27 115 LEU B O 1
ATOM 3513 N N . VAL C 1 138 ? 33.104 -15.512 102.236 1.00 15.54 116 VAL B N 1
ATOM 3514 C CA . VAL C 1 138 ? 33.965 -14.362 102.551 1.00 15.90 116 VAL B CA 1
ATOM 3515 C C . VAL C 1 138 ? 33.224 -13.050 102.267 1.00 16.52 116 VAL B C 1
ATOM 3516 O O . VAL C 1 138 ? 33.338 -12.073 103.020 1.00 18.02 116 VAL B O 1
ATOM 3520 N N . SER C 1 139 ? 32.450 -13.024 101.195 1.00 17.16 117 SER B N 1
ATOM 3521 C CA . SER C 1 139 ? 31.753 -11.795 100.784 1.00 18.37 117 SER B CA 1
ATOM 3522 C C . SER C 1 139 ? 30.681 -11.320 101.784 1.00 18.72 117 SER B C 1
ATOM 3523 O O . SER C 1 139 ? 30.192 -10.178 101.681 1.00 23.54 117 SER B O 1
ATOM 3526 N N . GLN C 1 140 ? 30.319 -12.157 102.763 1.00 18.72 118 GLN B N 1
ATOM 3527 C CA . GLN C 1 140 ? 29.304 -11.801 103.769 1.00 18.98 118 GLN B CA 1
ATOM 3528 C C . GLN C 1 140 ? 29.830 -10.833 104.823 1.00 21.37 118 GLN B C 1
ATOM 3529 O O . GLN C 1 140 ? 29.041 -10.198 105.544 1.00 24.52 118 GLN B O 1
ATOM 3535 N N . LEU C 1 141 ? 31.156 -10.728 104.927 1.00 20.22 119 LEU B N 1
ATOM 3536 C CA . LEU C 1 141 ? 31.770 -9.882 105.969 1.00 20.42 119 LEU B CA 1
ATOM 3537 C C . LEU C 1 141 ? 32.730 -8.881 105.342 1.00 22.23 119 LEU B C 1
ATOM 3538 O O . LEU C 1 141 ? 33.226 -9.106 104.250 1.00 21.59 119 LEU B O 1
ATOM 3543 N N . SER C 1 142 ? 33.002 -7.771 106.035 1.00 21.44 120 SER B N 1
ATOM 3544 C CA . SER C 1 142 ? 33.982 -6.821 105.524 1.00 22.22 120 SER B CA 1
ATOM 3545 C C . SER C 1 142 ? 35.418 -7.356 105.627 1.00 22.71 120 SER B C 1
ATOM 3546 O O . SER C 1 142 ? 35.675 -8.393 106.263 1.00 21.75 120 SER B O 1
ATOM 3549 N N . GLU C 1 143 ? 36.367 -6.633 105.047 1.00 23.36 121 GLU B N 1
ATOM 3550 C CA . GLU C 1 143 ? 37.760 -7.061 105.130 1.00 24.71 121 GLU B CA 1
ATOM 3551 C C . GLU C 1 143 ? 38.205 -7.183 106.587 1.00 21.99 121 GLU B C 1
ATOM 3552 O O . GLU C 1 143 ? 38.761 -8.199 106.987 1.00 22.31 121 GLU B O 1
ATOM 3558 N N . GLU C 1 144 ? 37.975 -6.139 107.380 1.00 25.22 122 GLU B N 1
ATOM 3559 C CA . GLU C 1 144 ? 38.329 -6.178 108.800 1.00 26.95 122 GLU B CA 1
ATOM 3560 C C . GLU C 1 144 ? 37.603 -7.301 109.556 1.00 24.42 122 GLU B C 1
ATOM 3561 O O . GLU C 1 144 ? 38.203 -7.979 110.408 1.00 24.41 122 GLU B O 1
ATOM 3563 N N . GLU C 1 145 ? 36.316 -7.495 109.256 1.00 21.13 123 GLU B N 1
ATOM 3564 C CA . GLU C 1 145 ? 35.555 -8.548 109.931 1.00 21.59 123 GLU B CA 1
ATOM 3565 C C . GLU C 1 145 ? 36.097 -9.930 109.601 1.00 23.34 123 GLU B C 1
ATOM 3566 O O . GLU C 1 145 ? 36.133 -10.810 110.473 1.00 20.90 123 GLU B O 1
ATOM 3572 N N . ASN C 1 146 ? 36.509 -10.124 108.351 1.00 21.12 124 ASN B N 1
ATOM 3573 C CA . ASN C 1 146 ? 37.084 -11.405 107.942 1.00 18.96 124 ASN B CA 1
ATOM 3574 C C . ASN C 1 146 ? 38.414 -11.645 108.648 1.00 20.84 124 ASN B C 1
ATOM 3575 O O . ASN C 1 146 ? 38.706 -12.749 109.093 1.00 20.22 124 ASN B O 1
ATOM 3580 N N . GLU C 1 147 ? 39.247 -10.615 108.723 1.00 19.30 125 GLU B N 1
ATOM 3581 C CA . GLU C 1 147 ? 40.529 -10.760 109.393 1.00 20.98 125 GLU B CA 1
ATOM 3582 C C . GLU C 1 147 ? 40.329 -11.187 110.846 1.00 19.49 125 GLU B C 1
ATOM 3583 O O . GLU C 1 147 ? 41.020 -12.076 111.339 1.00 22.83 125 GLU B O 1
ATOM 3589 N N A GLN C 1 148 ? 39.379 -10.544 111.521 0.32 20.00 126 GLN B N 1
ATOM 3590 N N B GLN C 1 148 ? 39.382 -10.549 111.526 0.30 20.11 126 GLN B N 1
ATOM 3591 N N C GLN C 1 148 ? 39.387 -10.540 111.533 0.38 19.73 126 GLN B N 1
ATOM 3592 C CA A GLN C 1 148 ? 39.095 -10.838 112.921 0.32 21.67 126 GLN B CA 1
ATOM 3593 C CA B GLN C 1 148 ? 39.122 -10.854 112.927 0.30 21.91 126 GLN B CA 1
ATOM 3594 C CA C GLN C 1 148 ? 39.131 -10.861 112.935 0.38 23.39 126 GLN B CA 1
ATOM 3595 C C A GLN C 1 148 ? 38.537 -12.244 113.060 0.32 19.94 126 GLN B C 1
ATOM 3596 C C B GLN C 1 148 ? 38.522 -12.245 113.076 0.30 19.99 126 GLN B C 1
ATOM 3597 C C C GLN C 1 148 ? 38.527 -12.253 113.075 0.38 20.09 126 GLN B C 1
ATOM 3598 O O A GLN C 1 148 ? 38.941 -13.003 113.947 0.32 21.86 126 GLN B O 1
ATOM 3599 O O B GLN C 1 148 ? 38.882 -12.996 113.989 0.30 21.80 126 GLN B O 1
ATOM 3600 O O C GLN C 1 148 ? 38.899 -13.016 113.975 0.38 21.96 126 GLN B O 1
ATOM 3616 N N . MET C 1 149 ? 37.616 -12.591 112.171 1.00 18.94 127 MET B N 1
ATOM 3617 C CA . MET C 1 149 ? 36.948 -13.889 112.232 1.00 20.16 127 MET B CA 1
ATOM 3618 C C . MET C 1 149 ? 37.962 -15.018 112.044 1.00 20.62 127 MET B C 1
ATOM 3619 O O . MET C 1 149 ? 37.961 -15.973 112.821 1.00 20.90 127 MET B O 1
ATOM 3624 N N . LYS C 1 150 ? 38.827 -14.912 111.029 1.00 19.82 128 LYS B N 1
ATOM 3625 C CA . LYS C 1 150 ? 39.819 -15.965 110.812 1.00 20.83 128 LYS B CA 1
ATOM 3626 C C . LYS C 1 150 ? 40.767 -16.066 111.998 1.00 21.10 128 LYS B C 1
ATOM 3627 O O . LYS C 1 150 ? 41.137 -17.166 112.422 1.00 22.62 128 LYS B O 1
ATOM 3633 N N . ALA C 1 151 ? 41.180 -14.919 112.531 1.00 20.58 129 ALA B N 1
ATOM 3634 C CA . ALA C 1 151 ? 42.081 -14.929 113.678 1.00 24.04 129 ALA B CA 1
ATOM 3635 C C . ALA C 1 151 ? 41.438 -15.616 114.885 1.00 23.30 129 ALA B C 1
ATOM 3636 O O . ALA C 1 151 ? 42.073 -16.425 115.581 1.00 26.36 129 ALA B O 1
ATOM 3638 N N . ASN C 1 152 ? 40.189 -15.263 115.154 1.00 22.18 130 ASN B N 1
ATOM 3639 C CA . ASN C 1 152 ? 39.477 -15.827 116.300 1.00 22.54 130 ASN B CA 1
ATOM 3640 C C . ASN C 1 152 ? 39.211 -17.318 116.129 1.00 23.05 130 ASN B C 1
ATOM 3641 O O . ASN C 1 152 ? 39.323 -18.089 117.097 1.00 24.01 130 ASN B O 1
ATOM 3646 N N . LEU C 1 153 ? 38.826 -17.724 114.920 1.00 20.31 131 LEU B N 1
ATOM 3647 C CA . LEU C 1 153 ? 38.553 -19.140 114.693 1.00 20.80 131 LEU B CA 1
ATOM 3648 C C . LEU C 1 153 ? 39.844 -19.933 114.844 1.00 22.53 131 LEU B C 1
ATOM 3649 O O . LEU C 1 153 ? 39.849 -21.055 115.351 1.00 23.65 131 LEU B O 1
ATOM 3654 N N . THR C 1 154 ? 40.944 -19.351 114.397 1.00 22.68 132 THR B N 1
ATOM 3655 C CA . THR C 1 154 ? 42.240 -20.000 114.493 1.00 25.47 132 THR B CA 1
ATOM 3656 C C . THR C 1 154 ? 42.624 -20.181 115.963 1.00 27.18 132 THR B C 1
ATOM 3657 O O . THR C 1 154 ? 43.131 -21.241 116.365 1.00 28.69 132 THR B O 1
ATOM 3661 N N . LYS C 1 155 ? 42.370 -19.158 116.778 1.00 27.87 133 LYS B N 1
ATOM 3662 C CA . LYS C 1 155 ? 42.674 -19.238 118.205 1.00 31.20 133 LYS B CA 1
ATOM 3663 C C . LYS C 1 155 ? 41.801 -20.289 118.887 1.00 28.41 133 LYS B C 1
ATOM 3664 O O . LYS C 1 155 ? 42.273 -21.090 119.708 1.00 30.13 133 LYS B O 1
ATOM 3670 N N . MET C 1 156 ? 40.520 -20.298 118.542 1.00 26.65 134 MET B N 1
ATOM 3671 C CA . MET C 1 156 ? 39.624 -21.269 119.154 1.00 25.04 134 MET B CA 1
ATOM 3672 C C . MET C 1 156 ? 39.969 -22.692 118.750 1.00 27.42 134 MET B C 1
ATOM 3673 O O . MET C 1 156 ? 39.926 -23.609 119.578 1.00 28.05 134 MET B O 1
ATOM 3678 N N . LEU C 1 157 ? 40.298 -22.891 117.480 1.00 27.65 135 LEU B N 1
ATOM 3679 C CA . LEU C 1 157 ? 40.726 -24.216 117.051 1.00 28.76 135 LEU B CA 1
ATOM 3680 C C . LEU C 1 157 ? 41.938 -24.624 117.902 1.00 29.79 135 LEU B C 1
ATOM 3681 O O . LEU C 1 157 ? 42.017 -25.757 118.397 1.00 32.31 135 LEU B O 1
ATOM 3686 N N . SER C 1 158 ? 42.862 -23.691 118.115 1.00 32.09 136 SER B N 1
ATOM 3687 C CA . SER C 1 158 ? 44.031 -23.972 118.950 1.00 38.24 136 SER B CA 1
ATOM 3688 C C . SER C 1 158 ? 43.665 -24.348 120.381 1.00 40.07 136 SER B C 1
ATOM 3689 O O . SER C 1 158 ? 44.253 -25.267 120.965 1.00 43.10 136 SER B O 1
ATOM 3692 N N . SER C 1 159 ? 42.692 -23.641 120.947 1.00 37.29 137 SER B N 1
ATOM 3693 C CA . SER C 1 159 ? 42.282 -23.887 122.324 1.00 36.46 137 SER B CA 1
ATOM 3694 C C . SER C 1 159 ? 41.723 -25.299 122.500 1.00 38.27 137 SER B C 1
ATOM 3695 O O . SER C 1 159 ? 41.768 -25.861 123.591 1.00 43.18 137 SER B O 1
ATOM 3698 N N . LEU C 1 160 ? 41.204 -25.870 121.420 1.00 38.05 138 LEU B N 1
ATOM 3699 C CA . LEU C 1 160 ? 40.583 -27.193 121.472 1.00 35.89 138 LEU B CA 1
ATOM 3700 C C . LEU C 1 160 ? 41.613 -28.303 121.265 1.00 44.72 138 LEU B C 1
ATOM 3701 O O . LEU C 1 160 ? 41.294 -29.490 121.405 1.00 44.20 138 LEU B O 1
ATOM 3706 N N . GLN C 1 161 ? 42.845 -27.903 120.959 1.00 52.92 139 GLN B N 1
ATOM 3707 C CA . GLN C 1 161 ? 43.901 -28.811 120.507 1.00 60.99 139 GLN B CA 1
ATOM 3708 C C . GLN C 1 161 ? 43.375 -29.784 119.458 1.00 66.06 139 GLN B C 1
ATOM 3709 O O . GLN C 1 161 ? 42.907 -29.369 118.395 1.00 70.07 139 GLN B O 1
ATOM 3715 N N . GLU D 1 24 ? 29.748 -19.729 168.909 1.00 67.50 2 GLU C N 1
ATOM 3716 C CA . GLU D 1 24 ? 28.445 -20.089 168.368 1.00 61.71 2 GLU C CA 1
ATOM 3717 C C . GLU D 1 24 ? 27.430 -18.994 168.699 1.00 58.22 2 GLU C C 1
ATOM 3718 O O . GLU D 1 24 ? 26.937 -18.912 169.829 1.00 61.05 2 GLU C O 1
ATOM 3724 N N . PHE D 1 25 ? 27.135 -18.154 167.708 1.00 43.90 3 PHE C N 1
ATOM 3725 C CA . PHE D 1 25 ? 26.203 -17.042 167.862 1.00 37.49 3 PHE C CA 1
ATOM 3726 C C . PHE D 1 25 ? 24.858 -17.513 168.396 1.00 30.58 3 PHE C C 1
ATOM 3727 O O . PHE D 1 25 ? 24.459 -18.654 168.181 1.00 31.47 3 PHE C O 1
ATOM 3735 N N . THR D 1 26 ? 24.132 -16.617 169.056 1.00 25.04 4 THR C N 1
ATOM 3736 C CA . THR D 1 26 ? 22.786 -16.937 169.480 1.00 21.98 4 THR C CA 1
ATOM 3737 C C . THR D 1 26 ? 21.821 -16.741 168.304 1.00 20.64 4 THR C C 1
ATOM 3738 O O . THR D 1 26 ? 22.129 -16.029 167.329 1.00 19.47 4 THR C O 1
ATOM 3742 N N . TYR D 1 27 ? 20.642 -17.338 168.401 1.00 18.07 5 TYR C N 1
ATOM 3743 C CA . TYR D 1 27 ? 19.573 -17.037 167.439 1.00 16.45 5 TYR C CA 1
ATOM 3744 C C . TYR D 1 27 ? 19.179 -15.558 167.506 1.00 18.90 5 TYR C C 1
ATOM 3745 O O . TYR D 1 27 ? 18.929 -14.940 166.476 1.00 19.00 5 TYR C O 1
ATOM 3754 N N A SER D 1 28 ? 19.132 -14.987 168.707 0.53 18.83 6 SER C N 1
ATOM 3755 N N B SER D 1 28 ? 19.132 -14.983 168.704 0.47 19.33 6 SER C N 1
ATOM 3756 C CA A SER D 1 28 ? 18.791 -13.574 168.822 0.53 20.11 6 SER C CA 1
ATOM 3757 C CA B SER D 1 28 ? 18.774 -13.572 168.806 0.47 21.03 6 SER C CA 1
ATOM 3758 C C A SER D 1 28 ? 19.731 -12.767 167.937 0.53 20.45 6 SER C C 1
ATOM 3759 C C B SER D 1 28 ? 19.733 -12.736 167.964 0.47 20.86 6 SER C C 1
ATOM 3760 O O A SER D 1 28 ? 19.291 -11.936 167.124 0.53 22.83 6 SER C O 1
ATOM 3761 O O B SER D 1 28 ? 19.305 -11.857 167.201 0.47 22.94 6 SER C O 1
ATOM 3766 N N . TYR D 1 29 ? 21.029 -13.012 168.085 1.00 21.05 7 TYR C N 1
ATOM 3767 C CA . TYR D 1 29 ? 22.033 -12.303 167.282 1.00 21.93 7 TYR C CA 1
ATOM 3768 C C . TYR D 1 29 ? 21.871 -12.576 165.788 1.00 20.98 7 TYR C C 1
ATOM 3769 O O . TYR D 1 29 ? 21.881 -11.651 164.958 1.00 23.39 7 TYR C O 1
ATOM 3778 N N . LEU D 1 30 ? 21.728 -13.850 165.432 1.00 20.25 8 LEU C N 1
ATOM 3779 C CA . LEU D 1 30 ? 21.619 -14.231 164.028 1.00 20.64 8 LEU C CA 1
ATOM 3780 C C . LEU D 1 30 ? 20.408 -13.600 163.357 1.00 21.11 8 LEU C C 1
ATOM 3781 O O . LEU D 1 30 ? 20.525 -13.016 162.293 1.00 22.46 8 LEU C O 1
ATOM 3786 N N . PHE D 1 31 ? 19.244 -13.670 163.985 1.00 18.96 9 PHE C N 1
ATOM 3787 C CA . PHE D 1 31 ? 18.071 -13.075 163.344 1.00 20.61 9 PHE C CA 1
ATOM 3788 C C . PHE D 1 31 ? 18.126 -11.544 163.299 1.00 23.01 9 PHE C C 1
ATOM 3789 O O . PHE D 1 31 ? 17.644 -10.927 162.343 1.00 23.74 9 PHE C O 1
ATOM 3797 N N . ARG D 1 32 ? 18.722 -10.931 164.318 1.00 24.16 10 ARG C N 1
ATOM 3798 C CA . ARG D 1 32 ? 18.849 -9.470 164.309 1.00 24.08 10 ARG C CA 1
ATOM 3799 C C . ARG D 1 32 ? 19.798 -9.009 163.197 1.00 25.11 10 ARG C C 1
ATOM 3800 O O . ARG D 1 32 ? 19.507 -8.055 162.469 1.00 25.90 10 ARG C O 1
ATOM 3808 N N . MET D 1 33 ? 20.938 -9.672 163.065 1.00 26.27 11 MET C N 1
ATOM 3809 C CA . MET D 1 33 ? 21.893 -9.331 162.014 1.00 27.46 11 MET C CA 1
ATOM 3810 C C . MET D 1 33 ? 21.316 -9.620 160.626 1.00 24.26 11 MET C C 1
ATOM 3811 O O . MET D 1 33 ? 21.513 -8.834 159.707 1.00 26.19 11 MET C O 1
ATOM 3816 N N . ILE D 1 34 ? 20.612 -10.737 160.468 1.00 23.24 12 ILE C N 1
ATOM 3817 C CA . ILE D 1 34 ? 19.988 -11.059 159.183 1.00 21.44 12 ILE C CA 1
ATOM 3818 C C . ILE D 1 34 ? 18.955 -10.006 158.818 1.00 23.95 12 ILE C C 1
ATOM 3819 O O . ILE D 1 34 ? 18.917 -9.548 157.674 1.00 23.82 12 ILE C O 1
ATOM 3824 N N . SER D 1 35 ? 18.137 -9.597 159.786 1.00 25.81 13 SER C N 1
ATOM 3825 C CA . SER D 1 35 ? 17.176 -8.513 159.540 1.00 27.76 13 SER C CA 1
ATOM 3826 C C . SER D 1 35 ? 17.882 -7.266 159.030 1.00 26.68 13 SER C C 1
ATOM 3827 O O . SER D 1 35 ? 17.471 -6.646 158.037 1.00 27.69 13 SER C O 1
ATOM 3830 N N . HIS D 1 36 ? 18.945 -6.888 159.722 1.00 28.13 14 HIS C N 1
ATOM 3831 C CA . HIS D 1 36 ? 19.701 -5.700 159.354 1.00 27.76 14 HIS C CA 1
ATOM 3832 C C . HIS D 1 36 ? 20.305 -5.825 157.961 1.00 24.10 14 HIS C C 1
ATOM 3833 O O . HIS D 1 36 ? 20.220 -4.894 157.156 1.00 27.21 14 HIS C O 1
ATOM 3840 N N . GLU D 1 37 ? 20.919 -6.973 157.681 1.00 25.21 15 GLU C N 1
ATOM 3841 C CA . GLU D 1 37 ? 21.615 -7.193 156.414 1.00 27.02 15 GLU C CA 1
ATOM 3842 C C . GLU D 1 37 ? 20.673 -7.376 155.224 1.00 22.72 15 GLU C C 1
ATOM 3843 O O . GLU D 1 37 ? 21.000 -6.969 154.118 1.00 25.36 15 GLU C O 1
ATOM 3849 N N A MET D 1 38 ? 19.499 -7.965 155.447 0.47 22.79 16 MET C N 1
ATOM 3850 N N B MET D 1 38 ? 19.513 -7.982 155.449 0.53 21.81 16 MET C N 1
ATOM 3851 C CA A MET D 1 38 ? 18.496 -8.045 154.381 0.47 22.41 16 MET C CA 1
ATOM 3852 C CA B MET D 1 38 ? 18.499 -8.040 154.402 0.53 20.37 16 MET C CA 1
ATOM 3853 C C A MET D 1 38 ? 18.013 -6.655 153.968 0.47 21.67 16 MET C C 1
ATOM 3854 C C B MET D 1 38 ? 18.133 -6.626 153.963 0.53 21.16 16 MET C C 1
ATOM 3855 O O A MET D 1 38 ? 17.750 -6.407 152.794 0.47 23.51 16 MET C O 1
ATOM 3856 O O B MET D 1 38 ? 18.090 -6.328 152.766 0.53 23.39 16 MET C O 1
ATOM 3865 N N . LYS D 1 39 ? 17.882 -5.759 154.942 1.00 21.02 17 LYS C N 1
ATOM 3866 C CA . LYS D 1 39 ? 17.502 -4.369 154.663 1.00 22.23 17 LYS C CA 1
ATOM 3867 C C . LYS D 1 39 ? 18.613 -3.655 153.906 1.00 21.50 17 LYS C C 1
ATOM 3868 O O . LYS D 1 39 ? 18.361 -2.957 152.909 1.00 24.38 17 LYS C O 1
ATOM 3874 N N . GLN D 1 40 ? 19.847 -3.847 154.351 1.00 21.34 18 GLN C N 1
ATOM 3875 C CA . GLN D 1 40 ? 20.996 -3.224 153.688 1.00 24.61 18 GLN C CA 1
ATOM 3876 C C . GLN D 1 40 ? 21.148 -3.704 152.254 1.00 22.22 18 GLN C C 1
ATOM 3877 O O . GLN D 1 40 ? 21.408 -2.902 151.342 1.00 26.59 18 GLN C O 1
ATOM 3883 N N . LYS D 1 41 ? 20.966 -5.010 152.043 1.00 20.73 19 LYS C N 1
ATOM 3884 C CA . LYS D 1 41 ? 21.098 -5.597 150.712 1.00 21.39 19 LYS C CA 1
ATOM 3885 C C . LYS D 1 41 ? 19.994 -5.102 149.780 1.00 18.62 19 LYS C C 1
ATOM 3886 O O . LYS D 1 41 ? 20.265 -4.723 148.627 1.00 20.94 19 LYS C O 1
ATOM 3892 N N . ALA D 1 42 ? 18.755 -5.064 150.277 1.00 18.70 20 ALA C N 1
ATOM 3893 C CA . ALA D 1 42 ? 17.651 -4.534 149.466 1.00 17.87 20 ALA C CA 1
ATOM 3894 C C . ALA D 1 42 ? 17.935 -3.079 149.073 1.00 20.02 20 ALA C C 1
ATOM 3895 O O . ALA D 1 42 ? 17.639 -2.668 147.954 1.00 20.59 20 ALA C O 1
ATOM 3897 N N . ASP D 1 43 ? 18.496 -2.299 150.000 1.00 19.95 21 ASP C N 1
ATOM 3898 C CA . ASP D 1 43 ? 18.800 -0.902 149.696 1.00 21.16 21 ASP C CA 1
ATOM 3899 C C . ASP D 1 43 ? 19.902 -0.773 148.652 1.00 19.24 21 ASP C C 1
ATOM 3900 O O . ASP D 1 43 ? 19.863 0.104 147.774 1.00 20.84 21 ASP C O 1
ATOM 3905 N N . GLN D 1 44 ? 20.897 -1.645 148.747 1.00 20.74 22 GLN C N 1
ATOM 3906 C CA . GLN D 1 44 ? 21.985 -1.681 147.774 1.00 21.69 22 GLN C CA 1
ATOM 3907 C C . GLN D 1 44 ? 21.443 -2.038 146.382 1.00 19.88 22 GLN C C 1
ATOM 3908 O O . GLN D 1 44 ? 21.817 -1.419 145.374 1.00 20.46 22 GLN C O 1
ATOM 3914 N N . LYS D 1 45 ? 20.553 -3.023 146.316 1.00 17.38 23 LYS C N 1
ATOM 3915 C CA . LYS D 1 45 ? 19.958 -3.404 145.039 1.00 17.30 23 LYS C CA 1
ATOM 3916 C C . LYS D 1 45 ? 19.072 -2.294 144.486 1.00 16.29 23 LYS C C 1
ATOM 3917 O O . LYS D 1 45 ? 19.029 -2.058 143.276 1.00 20.00 23 LYS C O 1
ATOM 3923 N N . LEU D 1 46 ? 18.378 -1.594 145.374 1.00 16.66 24 LEU C N 1
ATOM 3924 C CA . LEU D 1 46 ? 17.540 -0.466 144.942 1.00 16.81 24 LEU C CA 1
ATOM 3925 C C . LEU D 1 46 ? 18.426 0.658 144.385 1.00 16.13 24 LEU C C 1
ATOM 3926 O O . LEU D 1 46 ? 18.075 1.320 143.369 1.00 16.70 24 LEU C O 1
ATOM 3931 N N . GLU D 1 47 ? 19.569 0.880 145.034 1.00 17.42 25 GLU C N 1
ATOM 3932 C CA . GLU D 1 47 ? 20.490 1.919 144.570 1.00 18.90 25 GLU C CA 1
ATOM 3933 C C . GLU D 1 47 ? 21.072 1.594 143.175 1.00 17.87 25 GLU C C 1
ATOM 3934 O O . GLU D 1 47 ? 21.557 2.481 142.469 1.00 19.15 25 GLU C O 1
ATOM 3940 N N . GLN D 1 48 ? 21.016 0.327 142.749 1.00 18.7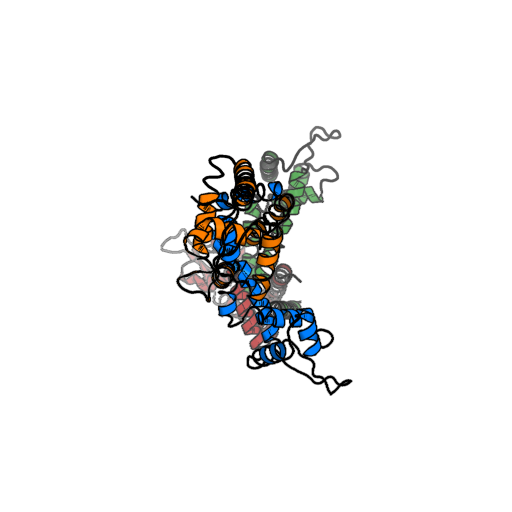2 26 GLN C N 1
ATOM 3941 C CA . GLN D 1 48 ? 21.440 0.002 141.380 1.00 19.24 26 GLN C CA 1
ATOM 3942 C C . GLN D 1 48 ? 20.497 0.609 140.326 1.00 19.88 26 GLN C C 1
ATOM 3943 O O . GLN D 1 48 ? 20.894 0.813 139.166 1.00 22.46 26 GLN C O 1
ATOM 3949 N N . PHE D 1 49 ? 19.268 0.913 140.734 1.00 16.30 27 PHE C N 1
ATOM 3950 C CA . PHE D 1 49 ? 18.314 1.614 139.872 1.00 15.79 27 PHE C CA 1
ATOM 3951 C C . PHE D 1 49 ? 18.437 3.118 140.094 1.00 16.80 27 PHE C C 1
ATOM 3952 O O . PHE D 1 49 ? 17.596 3.869 139.594 1.00 17.60 27 PHE C O 1
ATOM 3960 N N . ASP D 1 50 ? 19.435 3.541 140.881 1.00 16.23 28 ASP C N 1
ATOM 3961 C CA . ASP D 1 50 ? 19.634 4.979 141.215 1.00 15.07 28 ASP C CA 1
ATOM 3962 C C . ASP D 1 50 ? 18.442 5.575 141.966 1.00 15.02 28 ASP C C 1
ATOM 3963 O O . ASP D 1 50 ? 18.035 6.730 141.719 1.00 17.18 28 ASP C O 1
ATOM 3968 N N . ILE D 1 51 ? 17.868 4.790 142.876 1.00 15.69 29 ILE C N 1
ATOM 3969 C CA . ILE D 1 51 ? 16.695 5.180 143.641 1.00 14.59 29 ILE C CA 1
ATOM 3970 C C . ILE D 1 51 ? 17.015 5.003 145.125 1.00 14.82 29 ILE C C 1
ATOM 3971 O O . ILE D 1 51 ? 17.596 3.985 145.525 1.00 16.53 29 ILE C O 1
ATOM 3976 N N . THR D 1 52 ? 16.651 5.993 145.935 1.00 16.34 30 THR C N 1
ATOM 3977 C CA . THR D 1 52 ? 16.750 5.876 147.383 1.00 17.15 30 THR C CA 1
ATOM 3978 C C . THR D 1 52 ? 15.468 5.296 147.980 1.00 17.29 30 THR C C 1
ATOM 3979 O O . THR D 1 52 ? 14.420 5.259 147.337 1.00 16.12 30 THR C O 1
ATOM 3983 N N A ASN D 1 53 ? 15.558 4.852 149.224 0.50 18.95 31 ASN C N 1
ATOM 3984 N N B ASN D 1 53 ? 15.534 4.862 149.231 0.50 18.82 31 ASN C N 1
ATOM 3985 C CA A ASN D 1 53 ? 14.410 4.243 149.864 0.50 19.46 31 ASN C CA 1
ATOM 3986 C CA B ASN D 1 53 ? 14.326 4.378 149.881 0.50 19.37 31 ASN C CA 1
ATOM 3987 C C A ASN D 1 53 ? 13.215 5.200 149.955 0.50 19.35 31 ASN C C 1
ATOM 3988 C C B ASN D 1 53 ? 13.197 5.409 149.835 0.50 16.17 31 ASN C C 1
ATOM 3989 O O A ASN D 1 53 ? 12.058 4.777 149.864 0.50 18.11 31 ASN C O 1
ATOM 3990 O O B ASN D 1 53 ? 12.068 5.091 149.450 0.50 15.03 31 ASN C O 1
ATOM 3999 N N A GLU D 1 54 ? 13.483 6.491 150.137 0.50 20.05 32 GLU C N 1
ATOM 4000 N N B GLU D 1 54 ? 13.497 6.638 150.256 0.50 17.69 32 GLU C N 1
ATOM 4001 C CA A GLU D 1 54 ? 12.382 7.444 150.216 0.50 17.53 32 GLU C CA 1
ATOM 4002 C CA B GLU D 1 54 ? 12.501 7.704 150.237 0.50 18.42 32 GLU C CA 1
ATOM 4003 C C A GLU D 1 54 ? 11.834 7.783 148.832 0.50 18.24 32 GLU C C 1
ATOM 4004 C C B GLU D 1 54 ? 11.871 7.852 148.858 0.50 18.51 32 GLU C C 1
ATOM 4005 O O A GLU D 1 54 ? 10.634 8.024 148.675 0.50 17.89 32 GLU C O 1
ATOM 4006 O O B GLU D 1 54 ? 10.654 8.016 148.733 0.50 19.07 32 GLU C O 1
ATOM 4017 N N . GLN D 1 55 ? 12.701 7.793 147.823 1.00 16.65 33 GLN C N 1
ATOM 4018 C CA . GLN D 1 55 ? 12.213 7.949 146.460 1.00 15.75 33 GLN C CA 1
ATOM 4019 C C . GLN D 1 55 ? 11.323 6.772 146.077 1.00 17.10 33 GLN C C 1
ATOM 4020 O O . GLN D 1 55 ? 10.307 6.953 145.408 1.00 16.29 33 GLN C O 1
ATOM 4026 N N . LYS D 1 56 ? 11.705 5.564 146.506 1.00 14.29 34 LYS C N 1
ATOM 4027 C CA . LYS D 1 56 ? 10.892 4.384 146.200 1.00 15.72 34 LYS C CA 1
ATOM 4028 C C . LYS D 1 56 ? 9.510 4.517 146.841 1.00 17.05 34 LYS C C 1
ATOM 4029 O O . LYS D 1 56 ? 8.483 4.208 146.223 1.00 17.64 34 LYS C O 1
ATOM 4035 N N . HIS D 1 57 ? 9.475 4.995 148.084 1.00 16.71 35 HIS C N 1
ATOM 4036 C CA . HIS D 1 57 ? 8.198 5.161 148.781 1.00 17.65 35 HIS C CA 1
ATOM 4037 C C . HIS D 1 57 ? 7.331 6.212 148.087 1.00 17.08 35 HIS C C 1
ATOM 4038 O O . HIS D 1 57 ? 6.111 6.073 148.009 1.00 19.04 35 HIS C O 1
ATOM 4045 N N . THR D 1 58 ? 7.977 7.261 147.573 1.00 17.05 36 THR C N 1
ATOM 4046 C CA . THR D 1 58 ? 7.246 8.298 146.841 1.00 15.83 36 THR C CA 1
ATOM 4047 C C . THR D 1 58 ? 6.659 7.736 145.547 1.00 16.61 36 THR C C 1
ATOM 4048 O O . THR D 1 58 ? 5.470 7.911 145.272 1.00 16.59 36 THR C O 1
ATOM 4052 N N . LEU D 1 59 ? 7.498 7.088 144.741 1.00 15.03 37 LEU C N 1
ATOM 4053 C CA . LEU D 1 59 ? 6.995 6.462 143.515 1.00 14.89 37 LEU C CA 1
ATOM 4054 C C . LEU D 1 59 ? 5.859 5.465 143.799 1.00 15.40 37 LEU C C 1
ATOM 4055 O O . LEU D 1 59 ? 4.852 5.439 143.095 1.00 15.82 37 LEU C O 1
ATOM 4060 N N . GLY D 1 60 ? 6.048 4.649 144.833 1.00 15.90 38 GLY C N 1
ATOM 4061 C CA . GLY D 1 60 ? 5.054 3.655 145.214 1.00 16.47 38 GLY C CA 1
ATOM 4062 C C . GLY D 1 60 ? 3.737 4.257 145.661 1.00 17.15 38 GLY C C 1
ATOM 4063 O O . GLY D 1 60 ? 2.656 3.721 145.367 1.00 17.64 38 GLY C O 1
ATOM 4064 N N . TYR D 1 61 ? 3.821 5.365 146.398 1.00 16.50 39 TYR C N 1
ATOM 4065 C CA . TYR D 1 61 ? 2.615 6.064 146.811 1.00 16.21 39 TYR C CA 1
ATOM 4066 C C . TYR D 1 61 ? 1.832 6.551 145.590 1.00 16.98 39 TYR C C 1
ATOM 4067 O O . TYR D 1 61 ? 0.615 6.352 145.494 1.00 17.20 39 TYR C O 1
ATOM 4076 N N . LEU D 1 62 ? 2.520 7.198 144.654 1.00 16.13 40 LEU C N 1
ATOM 4077 C CA . LEU D 1 62 ? 1.856 7.643 143.421 1.00 15.35 40 LEU C CA 1
ATOM 4078 C C . LEU D 1 62 ? 1.266 6.462 142.654 1.00 17.79 40 LEU C C 1
ATOM 4079 O O . LEU D 1 62 ? 0.138 6.534 142.148 1.00 17.83 40 LEU C O 1
ATOM 4084 N N . TYR D 1 63 ? 2.039 5.386 142.528 1.00 15.29 41 TYR C N 1
ATOM 4085 C CA . TYR D 1 63 ? 1.530 4.216 141.780 1.00 16.87 41 TYR C CA 1
ATOM 4086 C C . TYR D 1 63 ? 0.178 3.732 142.340 1.00 18.72 41 TYR C C 1
ATOM 4087 O O . TYR D 1 63 ? -0.753 3.375 141.574 1.00 20.20 41 TYR C O 1
ATOM 4096 N N . ALA D 1 64 ? 0.077 3.703 143.670 1.00 16.30 42 ALA C N 1
ATOM 4097 C CA . ALA D 1 64 ? -1.111 3.188 144.333 1.00 17.41 42 ALA C CA 1
ATOM 4098 C C . ALA D 1 64 ? -2.250 4.200 144.442 1.00 17.79 42 ALA C C 1
ATOM 4099 O O . ALA D 1 64 ? -3.404 3.809 144.527 1.00 21.37 42 ALA C O 1
ATOM 4101 N N . HIS D 1 65 ? -1.930 5.497 144.457 1.00 16.71 43 HIS C N 1
ATOM 4102 C CA . HIS D 1 65 ? -2.922 6.460 144.918 1.00 17.96 43 HIS C CA 1
ATOM 4103 C C . HIS D 1 65 ? -3.180 7.632 143.986 1.00 19.42 43 HIS C C 1
ATOM 4104 O O . HIS D 1 65 ? -3.874 8.575 144.384 1.00 19.87 43 HIS C O 1
ATOM 4111 N N . GLN D 1 66 ? -2.666 7.579 142.757 1.00 16.67 44 GLN C N 1
ATOM 4112 C CA . GLN D 1 66 ? -2.783 8.755 141.872 1.00 17.26 44 GLN C CA 1
ATOM 4113 C C . GLN D 1 66 ? -4.119 8.887 141.112 1.00 17.07 44 GLN C C 1
ATOM 4114 O O . GLN D 1 66 ? -4.286 9.849 140.383 1.00 19.89 44 GLN C O 1
ATOM 4120 N N A GLN D 1 67 ? -5.067 7.981 141.328 0.53 16.10 45 GLN C N 1
ATOM 4121 N N B GLN D 1 67 ? -5.063 7.952 141.285 0.47 17.72 45 GLN C N 1
ATOM 4122 C CA A GLN D 1 67 ? -6.233 7.878 140.445 0.53 14.79 45 GLN C CA 1
ATOM 4123 C CA B GLN D 1 67 ? -6.250 7.910 140.404 0.47 17.89 45 GLN C CA 1
ATOM 4124 C C A GLN D 1 67 ? -7.232 9.048 140.497 0.53 15.21 45 GLN C C 1
ATOM 4125 C C B GLN D 1 67 ? -7.080 9.177 140.389 0.47 16.01 45 GLN C C 1
ATOM 4126 O O A GLN D 1 67 ? -8.101 9.185 139.618 0.53 16.30 45 GLN C O 1
ATOM 4127 O O B GLN D 1 67 ? -7.726 9.469 139.374 0.47 14.20 45 GLN C O 1
ATOM 4138 N N . ASP D 1 68 ? -7.113 9.899 141.509 1.00 16.63 46 ASP C N 1
ATOM 4139 C CA . ASP D 1 68 ? -7.950 11.093 141.583 1.00 18.11 46 ASP C CA 1
ATOM 4140 C C . ASP D 1 68 ? -7.212 12.413 141.421 1.00 20.84 46 ASP C C 1
ATOM 4141 O O . ASP D 1 68 ? -7.857 13.462 141.316 1.00 23.28 46 ASP C O 1
ATOM 4146 N N . GLY D 1 69 ? -5.888 12.371 141.381 1.00 22.05 47 GLY C N 1
ATOM 4147 C CA . GLY D 1 69 ? -5.111 13.599 141.310 1.00 21.22 47 GLY C CA 1
ATOM 4148 C C . GLY D 1 69 ? -4.573 13.992 142.686 1.00 21.20 47 GLY C C 1
ATOM 4149 O O . GLY D 1 69 ? -5.345 14.304 143.605 1.00 27.80 47 GLY C O 1
ATOM 4150 N N . LEU D 1 70 ? -3.254 13.968 142.833 1.00 18.28 48 LEU C N 1
ATOM 4151 C CA . LEU D 1 70 ? -2.574 14.220 144.100 1.00 18.11 48 LEU C CA 1
ATOM 4152 C C . LEU D 1 70 ? -1.737 15.473 143.981 1.00 17.47 48 LEU C C 1
ATOM 4153 O O . LEU D 1 70 ? -0.984 15.621 143.028 1.00 18.09 48 LEU C O 1
ATOM 4158 N N . THR D 1 71 ? -1.841 16.356 144.974 1.00 20.23 49 THR C N 1
ATOM 4159 C CA . THR D 1 71 ? -0.947 17.495 145.036 1.00 18.64 49 THR C CA 1
ATOM 4160 C C . THR D 1 71 ? 0.286 17.178 145.877 1.00 17.25 49 THR C C 1
ATOM 4161 O O . THR D 1 71 ? 0.333 16.159 146.566 1.00 20.36 49 THR C O 1
ATOM 4165 N N . GLN D 1 72 ? 1.273 18.074 145.861 1.00 18.32 50 GLN C N 1
ATOM 4166 C CA . GLN D 1 72 ? 2.447 17.891 146.697 1.00 19.90 50 GLN C CA 1
ATOM 4167 C C . GLN D 1 72 ? 2.054 17.821 148.166 1.00 19.29 50 GLN C C 1
ATOM 4168 O O . GLN D 1 72 ? 2.648 17.072 148.953 1.00 20.20 50 GLN C O 1
ATOM 4174 N N . ASN D 1 73 ? 1.096 18.652 148.551 1.00 22.38 51 ASN C N 1
ATOM 4175 C CA . ASN D 1 73 ? 0.623 18.650 149.923 1.00 23.24 51 ASN C CA 1
ATOM 4176 C C . ASN D 1 73 ? -0.023 17.314 150.284 1.00 23.51 51 ASN C C 1
ATOM 4177 O O . ASN D 1 73 ? 0.167 16.821 151.394 1.00 25.34 51 ASN C O 1
ATOM 4182 N N . ASP D 1 74 ? -0.780 16.715 149.358 1.00 23.08 52 ASP C N 1
ATOM 4183 C CA . ASP D 1 74 ? -1.369 15.398 149.643 1.00 22.31 52 ASP C CA 1
ATOM 4184 C C . ASP D 1 74 ? -0.263 14.381 149.920 1.00 20.97 52 ASP C C 1
ATOM 4185 O O . ASP D 1 74 ? -0.370 13.562 150.841 1.00 25.26 52 ASP C O 1
ATOM 4190 N N . ILE D 1 75 ? 0.772 14.417 149.078 1.00 20.39 53 ILE C N 1
ATOM 4191 C CA . ILE D 1 75 ? 1.903 13.494 149.173 1.00 19.42 53 ILE C CA 1
ATOM 4192 C C . ILE D 1 75 ? 2.673 13.691 150.494 1.00 20.98 53 ILE C C 1
ATOM 4193 O O . ILE D 1 75 ? 2.958 12.727 151.201 1.00 22.75 53 ILE C O 1
ATOM 4198 N N . ALA D 1 76 ? 2.989 14.943 150.838 1.00 19.83 54 ALA C N 1
ATOM 4199 C CA . ALA D 1 76 ? 3.662 15.233 152.104 1.00 21.44 54 ALA C CA 1
ATOM 4200 C C . ALA D 1 76 ? 2.863 14.712 153.301 1.00 23.17 54 ALA C C 1
ATOM 4201 O O . ALA D 1 76 ? 3.426 14.127 154.239 1.00 25.57 54 ALA C O 1
ATOM 4203 N N . LYS D 1 77 ? 1.549 14.921 153.283 1.00 24.42 55 LYS C N 1
ATOM 4204 C CA . LYS D 1 77 ? 0.716 14.475 154.394 1.00 28.84 55 LYS C CA 1
ATOM 4205 C C . LYS D 1 77 ? 0.697 12.960 154.511 1.00 30.05 55 LYS C C 1
ATOM 4206 O O . LYS D 1 77 ? 0.739 12.424 155.624 1.00 33.56 55 LYS C O 1
ATOM 4212 N N . ALA D 1 78 ? 0.639 12.279 153.365 1.00 30.02 56 ALA C N 1
ATOM 4213 C CA . ALA D 1 78 ? 0.579 10.815 153.344 1.00 29.08 56 ALA C CA 1
ATOM 4214 C C . ALA D 1 78 ? 1.901 10.160 153.762 1.00 30.01 56 ALA C C 1
ATOM 4215 O O . ALA D 1 78 ? 1.910 9.141 154.470 1.00 31.91 56 ALA C O 1
ATOM 4217 N N . LEU D 1 79 ? 3.008 10.749 153.327 1.00 28.20 57 LEU C N 1
ATOM 4218 C CA . LEU D 1 79 ? 4.352 10.252 153.624 1.00 25.93 57 LEU C CA 1
ATOM 4219 C C . LEU D 1 79 ? 4.879 10.754 154.959 1.00 26.17 57 LEU C C 1
ATOM 4220 O O . LEU D 1 79 ? 5.921 10.287 155.426 1.00 28.27 57 LEU C O 1
ATOM 4225 N N . GLN D 1 80 ? 4.168 11.710 155.561 1.00 25.71 58 GLN C N 1
ATOM 4226 C CA . GLN D 1 80 ? 4.598 12.358 156.804 1.00 27.73 58 GLN C CA 1
ATOM 4227 C C . GLN D 1 80 ? 5.990 12.966 156.672 1.00 24.94 58 GLN C C 1
ATOM 4228 O O . GLN D 1 80 ? 6.885 12.691 157.472 1.00 29.03 58 GLN C O 1
ATOM 4234 N N . ARG D 1 81 ? 6.154 13.800 155.645 1.00 23.38 59 ARG C N 1
ATOM 4235 C CA . ARG D 1 81 ? 7.418 14.461 155.355 1.00 21.94 59 ARG C CA 1
ATOM 4236 C C . ARG D 1 81 ? 7.108 15.933 155.164 1.00 23.41 59 ARG C C 1
ATOM 4237 O O . ARG D 1 81 ? 5.952 16.299 154.933 1.00 24.29 59 ARG C O 1
ATOM 4245 N N . THR D 1 82 ? 8.130 16.778 155.235 1.00 21.12 60 THR C N 1
ATOM 4246 C CA . THR D 1 82 ? 7.899 18.209 155.083 1.00 21.59 60 THR C CA 1
ATOM 4247 C C . THR D 1 82 ? 7.706 18.572 153.621 1.00 18.47 60 THR C C 1
ATOM 4248 O O . THR D 1 82 ? 8.052 17.794 152.708 1.00 20.08 60 THR C O 1
ATOM 4252 N N . GLY D 1 83 ? 7.167 19.766 153.386 1.00 19.48 61 GLY C N 1
ATOM 4253 C CA . GLY D 1 83 ? 7.047 20.286 152.035 1.00 18.90 61 GLY C CA 1
ATOM 4254 C C . GLY D 1 83 ? 8.361 20.329 151.271 1.00 19.05 61 GLY C C 1
ATOM 4255 O O . GLY D 1 83 ? 8.431 19.857 150.139 1.00 20.52 61 GLY C O 1
ATOM 4256 N N . PRO D 1 84 ? 9.418 20.872 151.893 1.00 20.38 62 PRO C N 1
ATOM 4257 C CA . PRO D 1 84 ? 10.725 20.896 151.224 1.00 21.48 62 PRO C CA 1
ATOM 4258 C C . PRO D 1 84 ? 11.246 19.499 150.865 1.00 20.55 62 PRO C C 1
ATOM 4259 O O . PRO D 1 84 ? 11.786 19.307 149.776 1.00 19.69 62 PRO C O 1
ATOM 4263 N N . THR D 1 85 ? 11.066 18.531 151.752 1.00 20.89 63 THR C N 1
ATOM 4264 C CA . THR D 1 85 ? 11.475 17.177 151.407 1.00 19.23 63 THR C CA 1
ATOM 4265 C C . THR D 1 85 ? 10.757 16.672 150.169 1.00 17.85 63 THR C C 1
ATOM 4266 O O . THR D 1 85 ? 11.401 16.143 149.244 1.00 18.42 63 THR C O 1
ATOM 4270 N N . VAL D 1 86 ? 9.432 16.814 150.154 1.00 17.06 64 VAL C N 1
ATOM 4271 C CA . VAL D 1 86 ? 8.655 16.343 149.019 1.00 16.29 64 VAL C CA 1
ATOM 4272 C C . VAL D 1 86 ? 9.036 17.118 147.745 1.00 16.69 64 VAL C C 1
ATOM 4273 O O . VAL D 1 86 ? 9.204 16.541 146.682 1.00 16.54 64 VAL C O 1
ATOM 4277 N N . SER D 1 87 ? 9.177 18.431 147.849 1.00 16.98 65 SER C N 1
ATOM 4278 C CA . SER D 1 87 ? 9.548 19.221 146.678 1.00 16.02 65 SER C CA 1
ATOM 4279 C C . SER D 1 87 ? 10.859 18.740 146.045 1.00 16.04 65 SER C C 1
ATOM 4280 O O . SER D 1 87 ? 10.980 18.572 144.824 1.00 17.77 65 SER C O 1
ATOM 4283 N N . ASN D 1 88 ? 11.839 18.478 146.898 1.00 16.66 66 ASN C N 1
ATOM 4284 C CA . ASN D 1 88 ? 13.153 18.030 146.445 1.00 18.86 66 ASN C CA 1
ATOM 4285 C C . ASN D 1 88 ? 13.071 16.635 145.820 1.00 18.09 66 ASN C C 1
ATOM 4286 O O . ASN D 1 88 ? 13.671 16.383 144.784 1.00 19.60 66 ASN C O 1
ATOM 4291 N N . LEU D 1 89 ? 12.304 15.750 146.447 1.00 15.99 67 LEU C N 1
ATOM 4292 C CA . LEU D 1 89 ? 12.108 14.392 145.922 1.00 18.13 67 LEU C CA 1
ATOM 4293 C C . LEU D 1 89 ? 11.516 14.459 144.530 1.00 16.54 67 LEU C C 1
ATOM 4294 O O . LEU D 1 89 ? 11.995 13.785 143.596 1.00 16.24 67 LEU C O 1
ATOM 4299 N N . LEU D 1 90 ? 10.462 15.247 144.370 1.00 14.93 68 LEU C N 1
ATOM 4300 C CA . LEU D 1 90 ? 9.759 15.295 143.090 1.00 14.71 68 LEU C CA 1
ATOM 4301 C C . LEU D 1 90 ? 10.598 15.944 141.993 1.00 14.75 68 LEU C C 1
ATOM 4302 O O . LEU D 1 90 ? 10.553 15.532 140.822 1.00 16.27 68 LEU C O 1
ATOM 4307 N N A ARG D 1 91 ? 11.362 16.966 142.368 0.42 15.67 69 ARG C N 1
ATOM 4308 N N B ARG D 1 91 ? 11.349 16.982 142.350 0.58 14.58 69 ARG C N 1
ATOM 4309 C CA A ARG D 1 91 ? 12.244 17.643 141.419 0.42 16.96 69 ARG C CA 1
ATOM 4310 C CA B ARG D 1 91 ? 12.227 17.605 141.362 0.58 15.31 69 ARG C CA 1
ATOM 4311 C C A ARG D 1 91 ? 13.300 16.678 140.873 0.42 18.31 69 ARG C C 1
ATOM 4312 C C B ARG D 1 91 ? 13.212 16.577 140.835 0.58 15.67 69 ARG C C 1
ATOM 4313 O O A ARG D 1 91 ? 13.637 16.700 139.690 0.42 19.26 69 ARG C O 1
ATOM 4314 O O B ARG D 1 91 ? 13.409 16.455 139.630 0.58 14.09 69 ARG C O 1
ATOM 4329 N N . ASN D 1 92 ? 13.813 15.828 141.751 1.00 15.52 70 ASN C N 1
ATOM 4330 C CA . ASN D 1 92 ? 14.792 14.812 141.381 1.00 14.88 70 ASN C CA 1
ATOM 4331 C C . ASN D 1 92 ? 14.179 13.777 140.446 1.00 15.02 70 ASN C C 1
ATOM 4332 O O . ASN D 1 92 ? 14.740 13.475 139.396 1.00 16.79 70 ASN C O 1
ATOM 4337 N N . LEU D 1 93 ? 13.025 13.254 140.822 1.00 14.27 71 LEU C N 1
ATOM 4338 C CA . LEU D 1 93 ? 12.365 12.222 140.024 1.00 13.82 71 LEU C CA 1
ATOM 4339 C C . LEU D 1 93 ? 11.890 12.744 138.669 1.00 14.41 71 LEU C C 1
ATOM 4340 O O . LEU D 1 93 ? 11.910 12.023 137.666 1.00 15.52 71 LEU C O 1
ATOM 4345 N N . GLU D 1 94 ? 11.450 14.000 138.634 1.00 14.01 72 GLU C N 1
ATOM 4346 C CA . GLU D 1 94 ? 10.971 14.611 137.401 1.00 13.82 72 GLU C CA 1
ATOM 4347 C C . GLU D 1 94 ? 12.100 14.804 136.366 1.00 12.72 72 GLU C C 1
ATOM 4348 O O . GLU D 1 94 ? 11.879 14.678 135.144 1.00 15.87 72 GLU C O 1
ATOM 4354 N N . ARG D 1 95 ? 13.325 15.077 136.833 1.00 13.85 73 ARG C N 1
ATOM 4355 C CA . ARG D 1 95 ? 14.469 15.222 135.916 1.00 15.19 73 ARG C CA 1
ATOM 4356 C C . ARG D 1 95 ? 14.694 13.929 135.131 1.00 14.59 73 ARG C C 1
ATOM 4357 O O . ARG D 1 95 ? 15.170 13.967 133.982 1.00 17.71 73 ARG C O 1
ATOM 4365 N N . LYS D 1 96 ? 14.351 12.803 135.785 1.00 13.74 74 LYS C N 1
ATOM 4366 C CA . LYS D 1 96 ? 14.480 11.480 135.171 1.00 13.80 74 LYS C CA 1
ATOM 4367 C C . LYS D 1 96 ? 13.215 11.044 134.431 1.00 14.61 74 LYS C C 1
ATOM 4368 O O . LYS D 1 96 ? 13.153 9.910 133.925 1.00 15.79 74 LYS C O 1
ATOM 4374 N N A LYS D 1 97 ? 12.237 11.947 134.326 0.56 13.47 75 LYS C N 1
ATOM 4375 N N B LYS D 1 97 ? 12.228 11.938 134.366 0.44 15.28 75 LYS C N 1
ATOM 4376 C CA A LYS D 1 97 ? 10.944 11.669 133.670 0.56 12.91 75 LYS C CA 1
ATOM 4377 C CA B LYS D 1 97 ? 10.954 11.679 133.684 0.44 15.64 75 LYS C CA 1
ATOM 4378 C C A LYS D 1 97 ? 10.185 10.497 134.291 0.56 12.86 75 LYS C C 1
ATOM 4379 C C B LYS D 1 97 ? 10.169 10.521 134.297 0.44 13.45 75 LYS C C 1
ATOM 4380 O O A LYS D 1 97 ? 9.446 9.782 133.603 0.56 14.89 75 LYS C O 1
ATOM 4381 O O B LYS D 1 97 ? 9.408 9.832 133.608 0.44 13.73 75 LYS C O 1
ATOM 4392 N N . LEU D 1 98 ? 10.324 10.343 135.604 1.00 12.79 76 LEU C N 1
ATOM 4393 C CA . LEU D 1 98 ? 9.586 9.297 136.321 1.00 12.42 76 LEU C CA 1
ATOM 4394 C C . LEU D 1 98 ? 8.260 9.784 136.879 1.00 13.10 76 LEU C C 1
ATOM 4395 O O . LEU D 1 98 ? 7.392 8.984 137.225 1.00 14.66 76 LEU C O 1
ATOM 4400 N N A ILE D 1 99 ? 8.126 11.113 136.996 0.56 13.39 77 ILE C N 1
ATOM 4401 N N B ILE D 1 99 ? 8.097 11.100 136.974 0.44 14.01 77 ILE C N 1
ATOM 4402 C CA A ILE D 1 99 ? 6.903 11.775 137.442 0.56 13.26 77 ILE C CA 1
ATOM 4403 C CA B ILE D 1 99 ? 6.814 11.673 137.324 0.44 15.10 77 ILE C CA 1
ATOM 4404 C C A ILE D 1 99 ? 6.611 12.932 136.484 0.56 13.76 77 ILE C C 1
ATOM 4405 C C B ILE D 1 99 ? 6.578 12.860 136.409 0.44 13.91 77 ILE C C 1
ATOM 4406 O O A ILE D 1 99 ? 7.531 13.437 135.823 0.56 13.15 77 ILE C O 1
ATOM 4407 O O B ILE D 1 99 ? 7.498 13.330 135.729 0.44 16.30 77 ILE C O 1
ATOM 4416 N N . TYR D 1 100 ? 5.339 13.334 136.404 1.00 13.87 78 TYR C N 1
ATOM 4417 C CA . TYR D 1 100 ? 4.955 14.497 135.609 1.00 13.01 78 TYR C CA 1
ATOM 4418 C C . TYR D 1 100 ? 3.926 15.296 136.401 1.00 13.61 78 TYR C C 1
ATOM 4419 O O . TYR D 1 100 ? 3.411 14.833 137.405 1.00 14.40 78 TYR C O 1
ATOM 4428 N N . ARG D 1 101 ? 3.609 16.505 135.942 1.00 14.59 79 ARG C N 1
ATOM 4429 C CA . ARG D 1 101 ? 2.655 17.335 136.652 1.00 15.31 79 ARG C CA 1
ATOM 4430 C C . ARG D 1 101 ? 1.657 17.907 135.656 1.00 16.26 79 ARG C C 1
ATOM 4431 O O . ARG D 1 101 ? 1.994 18.099 134.471 1.00 19.75 79 ARG C O 1
ATOM 4439 N N . TYR D 1 102 ? 0.457 18.208 136.138 1.00 16.26 80 TYR C N 1
ATOM 4440 C CA . TYR D 1 102 ? -0.596 18.794 135.286 1.00 17.84 80 TYR C CA 1
ATOM 4441 C C . TYR D 1 102 ? -1.489 19.691 136.164 1.00 22.33 80 TYR C C 1
ATOM 4442 O O . TYR D 1 102 ? -1.784 19.351 137.310 1.00 22.66 80 TYR C O 1
ATOM 4451 N N A VAL D 1 103 ? -1.895 20.840 135.631 0.50 23.82 81 VAL C N 1
ATOM 4452 N N B VAL D 1 103 ? -1.924 20.830 135.630 0.50 23.41 81 VAL C N 1
ATOM 4453 C CA A VAL D 1 103 ? -2.642 21.802 136.432 0.50 27.75 81 VAL C CA 1
ATOM 4454 C CA B VAL D 1 103 ? -2.619 21.821 136.457 0.50 28.24 81 VAL C CA 1
ATOM 4455 C C A VAL D 1 103 ? -4.036 21.273 136.710 0.50 30.30 81 VAL C C 1
ATOM 4456 C C B VAL D 1 103 ? -4.092 21.488 136.658 0.50 32.44 81 VAL C C 1
ATOM 4457 O O A VAL D 1 103 ? -4.643 20.606 135.866 0.50 30.36 81 VAL C O 1
ATOM 4458 O O B VAL D 1 103 ? -4.811 21.187 135.704 0.50 34.03 81 VAL C O 1
ATOM 4465 N N . ASP D 1 104 ? -4.533 21.545 137.911 1.00 35.34 82 ASP C N 1
ATOM 4466 C CA . ASP D 1 104 ? -5.893 21.161 138.272 1.00 43.50 82 ASP C CA 1
ATOM 4467 C C . ASP D 1 104 ? -6.897 22.222 137.820 1.00 49.83 82 ASP C C 1
ATOM 4468 O O . ASP D 1 104 ? -6.993 23.281 138.420 1.00 54.78 82 ASP C O 1
ATOM 4473 N N . ALA D 1 105 ? -7.640 21.927 136.758 1.00 48.13 83 ALA C N 1
ATOM 4474 C CA . ALA D 1 105 ? -8.583 22.883 136.179 1.00 51.70 83 ALA C CA 1
ATOM 4475 C C . ALA D 1 105 ? -9.659 23.341 137.168 1.00 53.32 83 ALA C C 1
ATOM 4476 O O . ALA D 1 105 ? -10.301 24.371 136.956 1.00 54.49 83 ALA C O 1
ATOM 4478 N N . GLN D 1 106 ? -9.850 22.577 138.242 1.00 55.58 84 GLN C N 1
ATOM 4479 C CA . GLN D 1 106 ? -10.831 22.920 139.272 1.00 55.21 84 GLN C CA 1
ATOM 4480 C C . GLN D 1 106 ? -10.207 23.802 140.348 1.00 58.19 84 GLN C C 1
ATOM 4481 O O . GLN D 1 106 ? -10.914 24.405 141.157 1.00 61.82 84 GLN C O 1
ATOM 4483 N N . ASP D 1 107 ? -8.880 23.869 140.353 1.00 57.78 85 ASP C N 1
ATOM 4484 C CA . ASP D 1 107 ? -8.153 24.752 141.258 1.00 61.89 85 ASP C CA 1
ATOM 4485 C C . ASP D 1 107 ? -6.772 25.025 140.668 1.00 57.64 85 ASP C C 1
ATOM 4486 O O . ASP D 1 107 ? -5.816 24.304 140.946 1.00 55.43 85 ASP C O 1
ATOM 4491 N N . THR D 1 108 ? -6.684 26.064 139.840 1.00 56.27 86 THR C N 1
ATOM 4492 C CA . THR D 1 108 ? -5.484 26.329 139.049 1.00 50.32 86 THR C CA 1
ATOM 4493 C C . THR D 1 108 ? -4.283 26.726 139.896 1.00 53.35 86 THR C C 1
ATOM 4494 O O . THR D 1 108 ? -3.171 26.882 139.385 1.00 53.72 86 THR C O 1
ATOM 4496 N N . ARG D 1 109 ? -4.508 26.895 141.191 1.00 51.87 87 ARG C N 1
ATOM 4497 C CA . ARG D 1 109 ? -3.416 27.203 142.095 1.00 51.56 87 ARG C CA 1
ATOM 4498 C C . ARG D 1 109 ? -2.697 25.919 142.480 1.00 49.22 87 ARG C C 1
ATOM 4499 O O . ARG D 1 109 ? -1.731 25.945 143.239 1.00 52.38 87 ARG C O 1
ATOM 4501 N N . ARG D 1 110 ? -3.160 24.790 141.948 1.00 41.83 88 ARG C N 1
ATOM 4502 C CA . ARG D 1 110 ? -2.594 23.507 142.355 1.00 41.90 88 ARG C CA 1
ATOM 4503 C C . ARG D 1 110 ? -2.211 22.649 141.171 1.00 35.44 88 ARG C C 1
ATOM 4504 O O . ARG D 1 110 ? -2.906 22.625 140.164 1.00 39.09 88 ARG C O 1
ATOM 4506 N N . LYS D 1 111 ? -1.090 21.956 141.298 1.00 30.18 89 LYS C N 1
ATOM 4507 C CA . LYS D 1 111 ? -0.710 20.984 140.296 1.00 25.04 89 LYS C CA 1
ATOM 4508 C C . LYS D 1 111 ? -0.888 19.592 140.841 1.00 19.08 89 LYS C C 1
ATOM 4509 O O . LYS D 1 111 ? -0.546 19.305 141.980 1.00 23.33 89 LYS C O 1
ATOM 4515 N N . ASN D 1 112 ? -1.409 18.730 139.982 1.00 18.46 90 ASN C N 1
ATOM 4516 C CA . ASN D 1 112 ? -1.464 17.315 140.244 1.00 18.80 90 ASN C CA 1
ATOM 4517 C C . ASN D 1 112 ? -0.145 16.669 139.843 1.00 18.08 90 ASN C C 1
ATOM 4518 O O . ASN D 1 112 ? 0.510 17.084 138.878 1.00 17.37 90 ASN C O 1
ATOM 4523 N N A ILE D 1 113 ? 0.221 15.642 140.589 0.40 17.61 91 ILE C N 1
ATOM 4524 N N B ILE D 1 113 ? 0.255 15.641 140.592 0.60 15.88 91 ILE C N 1
ATOM 4525 C CA A ILE D 1 113 ? 1.448 14.923 140.348 0.40 18.58 91 ILE C CA 1
ATOM 4526 C CA B ILE D 1 113 ? 1.529 14.948 140.389 0.60 16.65 91 ILE C CA 1
ATOM 4527 C C A ILE D 1 113 ? 1.090 13.518 139.920 0.40 16.18 91 ILE C C 1
ATOM 4528 C C B ILE D 1 113 ? 1.278 13.487 140.032 0.60 14.10 91 ILE C C 1
ATOM 4529 O O A ILE D 1 113 ? 0.248 12.858 140.544 0.40 18.56 91 ILE C O 1
ATOM 4530 O O B ILE D 1 113 ? 0.715 12.742 140.853 0.60 16.74 91 ILE C O 1
ATOM 4539 N N . GLY D 1 114 ? 1.714 13.059 138.847 1.00 15.23 92 GLY C N 1
ATOM 4540 C CA . GLY D 1 114 ? 1.487 11.693 138.426 1.00 14.90 92 GLY C CA 1
ATOM 4541 C C . GLY D 1 114 ? 2.759 10.918 138.192 1.00 13.62 92 GLY C C 1
ATOM 4542 O O . GLY D 1 114 ? 3.852 11.467 138.051 1.00 15.78 92 GLY C O 1
ATOM 4543 N N . LEU D 1 115 ? 2.609 9.600 138.171 1.00 15.47 93 LEU C N 1
ATOM 4544 C CA . LEU D 1 115 ? 3.699 8.718 137.850 1.00 14.19 93 LEU C CA 1
ATOM 4545 C C . LEU D 1 115 ? 3.639 8.445 136.340 1.00 12.41 93 LEU C C 1
ATOM 4546 O O . LEU D 1 115 ? 2.554 8.171 135.794 1.00 15.08 93 LEU C O 1
ATOM 4551 N N . THR D 1 116 ? 4.768 8.577 135.641 1.00 13.21 94 THR C N 1
ATOM 4552 C CA . THR D 1 116 ? 4.803 8.346 134.185 1.00 14.09 94 THR C CA 1
ATOM 4553 C C . THR D 1 116 ? 4.791 6.861 133.804 1.00 13.67 94 THR C C 1
ATOM 4554 O O . THR D 1 116 ? 4.918 5.978 134.651 1.00 13.34 94 THR C O 1
ATOM 4558 N N . THR D 1 117 ? 4.636 6.588 132.517 1.00 14.28 95 THR C N 1
ATOM 4559 C CA . THR D 1 117 ? 4.697 5.209 132.034 1.00 14.33 95 THR C CA 1
ATOM 4560 C C . THR D 1 117 ? 6.019 4.564 132.435 1.00 13.55 95 THR C C 1
ATOM 4561 O O . THR D 1 117 ? 6.051 3.414 132.928 1.00 14.28 95 THR C O 1
ATOM 4565 N N . SER D 1 118 ? 7.123 5.285 132.269 1.00 12.24 96 SER C N 1
ATOM 4566 C CA . SER D 1 118 ? 8.452 4.769 132.659 1.00 12.57 96 SER C CA 1
ATOM 4567 C C . SER D 1 118 ? 8.563 4.650 134.181 1.00 13.29 96 SER C C 1
ATOM 4568 O O . SER D 1 118 ? 9.145 3.706 134.692 1.00 13.22 96 SER C O 1
ATOM 4571 N N . GLY D 1 119 ? 7.966 5.571 134.925 1.00 13.43 97 GLY C N 1
ATOM 4572 C CA . GLY D 1 119 ? 7.952 5.467 136.379 1.00 13.55 97 GLY C CA 1
ATOM 4573 C C . GLY D 1 119 ? 7.220 4.213 136.857 1.00 12.10 97 GLY C C 1
ATOM 4574 O O . GLY D 1 119 ? 7.676 3.527 137.791 1.00 12.59 97 GLY C O 1
ATOM 4575 N N . ILE D 1 120 ? 6.105 3.902 136.211 1.00 11.77 98 ILE C N 1
ATOM 4576 C CA . ILE D 1 120 ? 5.367 2.666 136.519 1.00 13.15 98 ILE C CA 1
ATOM 4577 C C . ILE D 1 120 ? 6.222 1.435 136.230 1.00 13.20 98 ILE C C 1
ATOM 4578 O O . ILE D 1 120 ? 6.279 0.498 137.051 1.00 13.88 98 ILE C O 1
ATOM 4583 N N . LYS D 1 121 ? 6.888 1.429 135.095 1.00 11.88 99 LYS C N 1
ATOM 4584 C CA . LYS D 1 121 ? 7.727 0.279 134.746 1.00 13.31 99 LYS C CA 1
ATOM 4585 C C . LYS D 1 121 ? 8.853 0.141 135.750 1.00 12.09 99 LYS C C 1
ATOM 4586 O O . LYS D 1 121 ? 9.230 -0.969 136.163 1.00 14.52 99 LYS C O 1
ATOM 4592 N N . LEU D 1 122 ? 9.407 1.256 136.187 1.00 12.11 100 LEU C N 1
ATOM 4593 C CA . LEU D 1 122 ? 10.465 1.175 137.186 1.00 13.08 100 LEU C CA 1
ATOM 4594 C C . LEU D 1 122 ? 9.960 0.624 138.518 1.00 14.57 100 LEU C C 1
ATOM 4595 O O . LEU D 1 122 ? 10.625 -0.204 139.157 1.00 14.27 100 LEU C O 1
ATOM 4600 N N . VAL D 1 123 ? 8.801 1.099 138.969 1.00 14.65 101 VAL C N 1
ATOM 4601 C CA . VAL D 1 123 ? 8.205 0.563 140.184 1.00 13.51 101 VAL C CA 1
ATOM 4602 C C . VAL D 1 123 ? 7.964 -0.939 140.042 1.00 14.44 101 VAL C C 1
ATOM 4603 O O . VAL D 1 123 ? 8.243 -1.723 140.983 1.00 16.70 101 VAL C O 1
ATOM 4607 N N . GLU D 1 124 ? 7.455 -1.352 138.887 1.00 14.65 102 GLU C N 1
ATOM 4608 C CA . GLU D 1 124 ? 7.251 -2.798 138.679 1.00 15.57 102 GLU C CA 1
ATOM 4609 C C . GLU D 1 124 ? 8.587 -3.540 138.771 1.00 15.06 102 GLU C C 1
ATOM 4610 O O . GLU D 1 124 ? 8.649 -4.654 139.296 1.00 18.73 102 GLU C O 1
ATOM 4616 N N . ALA D 1 125 ? 9.658 -2.948 138.253 1.00 13.95 103 ALA C N 1
ATOM 4617 C CA . ALA D 1 125 ? 10.972 -3.578 138.257 1.00 15.10 103 ALA C CA 1
ATOM 4618 C C . ALA D 1 125 ? 11.529 -3.768 139.675 1.00 17.18 103 ALA C C 1
ATOM 4619 O O . ALA D 1 125 ? 12.325 -4.688 139.907 1.00 18.82 103 ALA C O 1
ATOM 4621 N N . PHE D 1 126 ? 11.117 -2.928 140.629 1.00 18.47 104 PHE C N 1
ATOM 4622 C CA . PHE D 1 126 ? 11.585 -3.077 142.024 1.00 20.47 104 PHE C CA 1
ATOM 4623 C C . PHE D 1 126 ? 11.258 -4.458 142.610 1.00 21.52 104 PHE C C 1
ATOM 4624 O O . PHE D 1 126 ? 11.901 -4.901 143.546 1.00 21.68 104 PHE C O 1
ATOM 4632 N N . THR D 1 127 ? 10.240 -5.125 142.084 1.00 24.59 105 THR C N 1
ATOM 4633 C CA . THR D 1 127 ? 9.931 -6.476 142.539 1.00 27.26 105 THR C CA 1
ATOM 4634 C C . THR D 1 127 ? 11.096 -7.451 142.346 1.00 28.26 105 THR C C 1
ATOM 4635 O O . THR D 1 127 ? 11.225 -8.419 143.101 1.00 32.50 105 THR C O 1
ATOM 4639 N N . SER D 1 128 ? 11.947 -7.200 141.360 1.00 28.91 106 SER C N 1
ATOM 4640 C CA . SER D 1 128 ? 13.111 -8.058 141.126 1.00 30.94 106 SER C CA 1
ATOM 4641 C C . SER D 1 128 ? 14.015 -8.113 142.347 1.00 29.74 106 SER C C 1
ATOM 4642 O O . SER D 1 128 ? 14.763 -9.070 142.540 1.00 32.01 106 SER C O 1
ATOM 4645 N N . ILE D 1 129 ? 13.962 -7.090 143.189 1.00 24.02 107 ILE C N 1
ATOM 4646 C CA . ILE D 1 129 ? 14.902 -7.047 144.279 1.00 24.93 107 ILE C CA 1
ATOM 4647 C C . ILE D 1 129 ? 14.589 -8.165 145.237 1.00 24.49 107 ILE C C 1
ATOM 4648 O O . ILE D 1 129 ? 15.474 -8.922 145.624 1.00 26.12 107 ILE C O 1
ATOM 4653 N N . PHE D 1 130 ? 13.321 -8.283 145.609 1.00 25.32 108 PHE C N 1
ATOM 4654 C CA A PHE D 1 130 ? 12.958 -9.294 146.582 0.50 24.80 108 PHE C CA 1
ATOM 4655 C CA B PHE D 1 130 ? 12.881 -9.301 146.564 0.50 24.15 108 PHE C CA 1
ATOM 4656 C C . PHE D 1 130 ? 13.076 -10.683 145.969 1.00 22.46 108 PHE C C 1
ATOM 4657 O O . PHE D 1 130 ? 13.532 -11.630 146.650 1.00 23.50 108 PHE C O 1
ATOM 4672 N N . ASP D 1 131 ? 12.713 -10.810 144.697 1.00 26.98 109 ASP C N 1
ATOM 4673 C CA . ASP D 1 131 ? 12.831 -12.095 144.008 1.00 27.17 109 ASP C CA 1
ATOM 4674 C C . ASP D 1 131 ? 14.274 -12.570 143.914 1.00 27.97 109 ASP C C 1
ATOM 4675 O O . ASP D 1 131 ? 14.574 -13.742 144.172 1.00 27.15 109 ASP C O 1
ATOM 4680 N N . GLU D 1 132 ? 15.164 -11.679 143.499 1.00 26.54 110 GLU C N 1
ATOM 4681 C CA . GLU D 1 132 ? 16.573 -12.017 143.384 1.00 26.35 110 GLU C CA 1
ATOM 4682 C C . GLU D 1 132 ? 17.190 -12.350 144.738 1.00 24.69 110 GLU C C 1
ATOM 4683 O O . GLU D 1 132 ? 18.012 -13.257 144.836 1.00 25.80 110 GLU C O 1
ATOM 4689 N N . MET D 1 133 ? 16.826 -11.610 145.780 1.00 23.46 111 MET C N 1
ATOM 4690 C CA . MET D 1 133 ? 17.347 -11.919 147.107 1.00 22.75 111 MET C CA 1
ATOM 4691 C C . MET D 1 133 ? 16.913 -13.302 147.564 1.00 23.06 111 MET C C 1
ATOM 4692 O O . MET D 1 133 ? 17.725 -14.050 148.120 1.00 22.37 111 MET C O 1
ATOM 4697 N N . GLU D 1 134 ? 15.649 -13.645 147.341 1.00 21.51 112 GLU C N 1
ATOM 4698 C CA . GLU D 1 134 ? 15.162 -14.966 147.742 1.00 23.24 112 GLU C CA 1
ATOM 4699 C C . GLU D 1 134 ? 15.906 -16.036 146.968 1.00 23.41 112 GLU C C 1
ATOM 4700 O O . GLU D 1 134 ? 16.335 -17.026 147.552 1.00 24.08 112 GLU C O 1
ATOM 4706 N N . GLN D 1 135 ? 16.068 -15.841 145.657 1.00 23.75 113 GLN C N 1
ATOM 4707 C CA . GLN D 1 135 ? 16.760 -16.832 144.825 1.00 25.77 113 GLN C CA 1
ATOM 4708 C C . GLN D 1 135 ? 18.213 -17.016 145.262 1.00 28.27 113 GLN C C 1
ATOM 4709 O O . GLN D 1 135 ? 18.728 -18.136 145.297 1.00 26.41 113 GLN C O 1
ATOM 4711 N N . THR D 1 136 ? 18.867 -15.920 145.629 1.00 24.93 114 THR C N 1
ATOM 4712 C CA . THR D 1 136 ? 20.235 -15.974 146.103 1.00 28.74 114 THR C CA 1
ATOM 4713 C C . THR D 1 136 ? 20.364 -16.766 147.416 1.00 23.62 114 THR C C 1
ATOM 4714 O O . THR D 1 136 ? 21.319 -17.528 147.572 1.00 28.85 114 THR C O 1
ATOM 4718 N N . LEU D 1 137 ? 19.410 -16.602 148.346 1.00 22.93 115 LEU C N 1
ATOM 4719 C CA . LEU D 1 137 ? 19.408 -17.379 149.594 1.00 21.87 115 LEU C CA 1
ATOM 4720 C C . LEU D 1 137 ? 19.141 -18.834 149.291 1.00 20.62 115 LEU C C 1
ATOM 4721 O O . LEU D 1 137 ? 19.866 -19.700 149.769 1.00 22.97 115 LEU C O 1
ATOM 4726 N N . VAL D 1 138 ? 18.110 -19.097 148.489 1.00 19.49 116 VAL C N 1
ATOM 4727 C CA . VAL D 1 138 ? 17.761 -20.493 148.157 1.00 20.13 116 VAL C CA 1
ATOM 4728 C C . VAL D 1 138 ? 18.937 -21.215 147.492 1.00 20.56 116 VAL C C 1
ATOM 4729 O O . VAL D 1 138 ? 19.167 -22.405 147.731 1.00 22.23 116 VAL C O 1
ATOM 4733 N N . SER D 1 139 ? 19.711 -20.497 146.692 1.00 24.13 117 SER C N 1
ATOM 4734 C CA . SER D 1 139 ? 20.803 -21.119 145.951 1.00 23.97 117 SER C CA 1
ATOM 4735 C C . SER D 1 139 ? 21.958 -21.542 146.847 1.00 26.16 117 SER C C 1
ATOM 4736 O O . SER D 1 139 ? 22.860 -22.232 146.388 1.00 27.23 117 SER C O 1
ATOM 4739 N N . GLN D 1 140 ? 21.934 -21.129 148.116 1.00 24.00 118 GLN C N 1
ATOM 4740 C CA . GLN D 1 140 ? 23.005 -21.467 149.056 1.00 27.27 118 GLN C CA 1
ATOM 4741 C C . GLN D 1 140 ? 22.899 -22.900 149.555 1.00 22.66 118 GLN C C 1
ATOM 4742 O O . GLN D 1 140 ? 23.861 -23.430 150.137 1.00 25.10 118 GLN C O 1
ATOM 4748 N N . LEU D 1 141 ? 21.736 -23.513 149.332 1.00 21.13 119 LEU C N 1
ATOM 4749 C CA . LEU D 1 141 ? 21.403 -24.811 149.935 1.00 21.08 119 LEU C CA 1
ATOM 4750 C C . LEU D 1 141 ? 20.818 -25.756 148.898 1.00 21.42 119 LEU C C 1
ATOM 4751 O O . LEU D 1 141 ? 20.284 -25.317 147.886 1.00 21.57 119 LEU C O 1
ATOM 4756 N N . SER D 1 142 ? 20.927 -27.056 149.143 1.00 18.75 120 SER C N 1
ATOM 4757 C CA . SER D 1 142 ? 20.242 -28.023 148.283 1.00 20.72 120 SER C CA 1
ATOM 4758 C C . SER D 1 142 ? 18.735 -27.920 148.484 1.00 19.46 120 SER C C 1
ATOM 4759 O O . SER D 1 142 ? 18.255 -27.315 149.446 1.00 19.34 120 SER C O 1
ATOM 4762 N N . GLU D 1 143 ? 17.963 -28.503 147.581 1.00 19.02 121 GLU C N 1
ATOM 4763 C CA . GLU D 1 143 ? 16.514 -28.513 147.761 1.00 18.80 121 GLU C CA 1
ATOM 4764 C C . GLU D 1 143 ? 16.102 -29.142 149.099 1.00 19.72 121 GLU C C 1
ATOM 4765 O O . GLU D 1 143 ? 15.255 -28.597 149.804 1.00 21.08 121 GLU C O 1
ATOM 4771 N N . GLU D 1 144 ? 16.705 -30.272 149.470 1.00 21.19 122 GLU C N 1
ATOM 4772 C CA . GLU D 1 144 ? 16.347 -30.877 150.741 1.00 21.85 122 GLU C CA 1
ATOM 4773 C C . GLU D 1 144 ? 16.714 -29.972 151.916 1.00 21.87 122 GLU C C 1
ATOM 4774 O O . GLU D 1 144 ? 15.943 -29.831 152.874 1.00 23.11 122 GLU C O 1
ATOM 4780 N N . GLU D 1 145 ? 17.892 -29.370 151.855 1.00 19.77 123 GLU C N 1
ATOM 4781 C CA . GLU D 1 145 ? 18.345 -28.485 152.948 1.00 18.28 123 GLU C CA 1
ATOM 4782 C C . GLU D 1 145 ? 17.424 -27.260 153.064 1.00 19.69 123 GLU C C 1
ATOM 4783 O O . GLU D 1 145 ? 17.140 -26.794 154.169 1.00 20.87 123 GLU C O 1
ATOM 4789 N N . ASN D 1 146 ? 16.974 -26.733 151.928 1.00 18.38 124 ASN C N 1
ATOM 4790 C CA . ASN D 1 146 ? 16.022 -25.613 151.968 1.00 18.79 124 ASN C CA 1
ATOM 4791 C C . ASN D 1 146 ? 14.710 -26.038 152.606 1.00 19.64 124 ASN C C 1
ATOM 4792 O O . ASN D 1 146 ? 14.133 -25.307 153.385 1.00 21.86 124 ASN C O 1
ATOM 4797 N N . GLU D 1 147 ? 14.214 -27.220 152.252 1.00 19.62 125 GLU C N 1
ATOM 4798 C CA . GLU D 1 147 ? 12.956 -27.682 152.826 1.00 20.29 125 GLU C CA 1
ATOM 4799 C C . GLU D 1 147 ? 13.110 -27.919 154.327 1.00 20.86 125 GLU C C 1
ATOM 4800 O O . GLU D 1 147 ? 12.212 -27.573 155.105 1.00 21.86 125 GLU C O 1
ATOM 4806 N N . GLN D 1 148 ? 14.259 -28.457 154.738 1.00 19.56 126 GLN C N 1
ATOM 4807 C CA . GLN D 1 148 ? 14.536 -28.671 156.162 1.00 21.23 126 GLN C CA 1
ATOM 4808 C C . GLN D 1 148 ? 14.604 -27.334 156.891 1.00 21.59 126 GLN C C 1
ATOM 4809 O O . GLN D 1 148 ? 14.030 -27.163 157.967 1.00 22.74 126 GLN C O 1
ATOM 4815 N N A MET D 1 149 ? 15.289 -26.379 156.284 0.51 19.24 127 MET C N 1
ATOM 4816 N N B MET D 1 149 ? 15.326 -26.388 156.295 0.49 20.99 127 MET C N 1
ATOM 4817 C CA A MET D 1 149 ? 15.448 -25.101 156.938 0.51 19.00 127 MET C CA 1
ATOM 4818 C CA B MET D 1 149 ? 15.469 -25.063 156.883 0.49 22.55 127 MET C CA 1
ATOM 4819 C C A MET D 1 149 ? 14.131 -24.343 157.060 0.51 21.25 127 MET C C 1
ATOM 4820 C C B MET D 1 149 ? 14.108 -24.411 157.077 0.49 22.71 127 MET C C 1
ATOM 4821 O O A MET D 1 149 ? 13.869 -23.715 158.086 0.51 21.70 127 MET C O 1
ATOM 4822 O O B MET D 1 149 ? 13.786 -23.942 158.171 0.49 24.00 127 MET C O 1
ATOM 4831 N N . LYS D 1 150 ? 13.313 -24.369 156.011 1.00 21.39 128 LYS C N 1
ATOM 4832 C CA . LYS D 1 150 ? 12.022 -23.692 156.072 1.00 21.18 128 LYS C CA 1
ATOM 4833 C C . LYS D 1 150 ? 11.068 -24.381 157.045 1.00 21.89 128 LYS C C 1
ATOM 4834 O O . LYS D 1 150 ? 10.330 -23.710 157.746 1.00 23.50 128 LYS C O 1
ATOM 4840 N N . ALA D 1 151 ? 11.113 -25.709 157.111 1.00 22.71 129 ALA C N 1
ATOM 4841 C CA . ALA D 1 151 ? 10.286 -26.451 158.069 1.00 23.17 129 ALA C CA 1
ATOM 4842 C C . ALA D 1 151 ? 10.693 -26.109 159.503 1.00 21.76 129 ALA C C 1
ATOM 4843 O O . ALA D 1 151 ? 9.850 -25.885 160.368 1.00 22.93 129 ALA C O 1
ATOM 4845 N N . ASN D 1 152 ? 11.996 -26.045 159.754 1.00 22.46 130 ASN C N 1
ATOM 4846 C CA . ASN D 1 152 ? 12.476 -25.740 161.095 1.00 21.03 130 ASN C CA 1
ATOM 4847 C C . ASN D 1 152 ? 12.296 -24.273 161.472 1.00 21.71 130 ASN C C 1
ATOM 4848 O O . ASN D 1 152 ? 11.981 -23.973 162.629 1.00 20.99 130 ASN C O 1
ATOM 4853 N N . LEU D 1 153 ? 12.435 -23.363 160.496 1.00 19.20 131 LEU C N 1
ATOM 4854 C CA . LEU D 1 153 ? 12.108 -21.950 160.765 1.00 19.53 131 LEU C CA 1
ATOM 4855 C C . LEU D 1 153 ? 10.627 -21.810 161.095 1.00 21.24 131 LEU C C 1
ATOM 4856 O O . LEU D 1 153 ? 10.249 -20.995 161.938 1.00 20.83 131 LEU C O 1
ATOM 4861 N N . THR D 1 154 ? 9.779 -22.587 160.420 1.00 21.12 132 THR C N 1
ATOM 4862 C CA . THR D 1 154 ? 8.341 -22.524 160.682 1.00 23.29 132 THR C CA 1
ATOM 4863 C C . THR D 1 154 ? 8.028 -22.979 162.119 1.00 23.79 132 THR C C 1
ATOM 4864 O O . THR D 1 154 ? 7.209 -22.368 162.825 1.00 26.19 132 THR C O 1
ATOM 4868 N N . LYS D 1 155 ? 8.706 -24.034 162.562 1.00 22.87 133 LYS C N 1
ATOM 4869 C CA . LYS D 1 155 ? 8.605 -24.481 163.960 1.00 23.97 133 LYS C CA 1
ATOM 4870 C C . LYS D 1 155 ? 9.019 -23.380 164.942 1.00 20.87 133 LYS C C 1
ATOM 4871 O O . LYS D 1 155 ? 8.352 -23.132 165.962 1.00 23.16 133 LYS C O 1
ATOM 4877 N N . MET D 1 156 ? 10.137 -22.729 164.648 1.00 19.23 134 MET C N 1
ATOM 4878 C CA . MET D 1 156 ? 10.630 -21.659 165.514 1.00 19.84 134 MET C CA 1
ATOM 4879 C C . MET D 1 156 ? 9.615 -20.526 165.556 1.00 20.00 134 MET C C 1
ATOM 4880 O O . MET D 1 156 ? 9.295 -20.010 166.624 1.00 20.81 134 MET C O 1
ATOM 4885 N N . LEU D 1 157 ? 9.088 -20.152 164.391 1.00 20.62 135 LEU C N 1
ATOM 4886 C CA . LEU D 1 157 ? 8.100 -19.075 164.321 1.00 20.51 135 LEU C CA 1
ATOM 4887 C C . LEU D 1 157 ? 6.840 -19.414 165.131 1.00 22.97 135 LEU C C 1
ATOM 4888 O O . LEU D 1 157 ? 6.303 -18.588 165.890 1.00 23.85 135 LEU C O 1
ATOM 4893 N N . SER D 1 158 ? 6.368 -20.645 164.982 1.00 24.62 136 SER C N 1
ATOM 4894 C CA . SER D 1 158 ? 5.197 -21.096 165.715 1.00 25.98 136 SER C CA 1
ATOM 4895 C C . SER D 1 158 ? 5.387 -20.949 167.229 1.00 25.39 136 SER C C 1
ATOM 4896 O O . SER D 1 158 ? 4.457 -20.552 167.949 1.00 28.15 136 SER C O 1
ATOM 4899 N N . SER D 1 159 ? 6.595 -21.257 167.704 1.00 23.95 137 SER C N 1
ATOM 4900 C CA . SER D 1 159 ? 6.875 -21.257 169.140 1.00 24.17 137 SER C CA 1
ATOM 4901 C C . SER D 1 159 ? 6.823 -19.854 169.716 1.00 25.48 137 SER C C 1
ATOM 4902 O O . SER D 1 159 ? 6.658 -19.674 170.926 1.00 28.74 137 SER C O 1
ATOM 4905 N N . LEU D 1 160 ? 6.962 -18.863 168.842 1.00 25.19 138 LEU C N 1
ATOM 4906 C CA . LEU D 1 160 ? 7.011 -17.466 169.276 1.00 27.40 138 LEU C CA 1
ATOM 4907 C C . LEU D 1 160 ? 5.654 -16.775 169.222 1.00 33.03 138 LEU C C 1
ATOM 4908 O O . LEU D 1 160 ? 5.525 -15.629 169.663 1.00 38.04 138 LEU C O 1
ATOM 4913 N N . GLN D 1 161 ? 4.644 -17.461 168.693 1.00 36.20 139 GLN C N 1
ATOM 4914 C CA . GLN D 1 161 ? 3.325 -16.853 168.506 1.00 42.19 139 GLN C CA 1
ATOM 4915 C C . GLN D 1 161 ? 2.646 -16.534 169.836 1.00 48.49 139 GLN C C 1
ATOM 4916 O O . GLN D 1 161 ? 3.031 -17.053 170.885 1.00 50.93 139 GLN C O 1
#

Foldseek 3Di:
DDDPVVVVVVVVVVLVVQLQVVLCVVVAGPVLLVLLVCQVVPQPPFDFLVNSCVVSVHDSVVSVVSLVVCVVVVQKDWDADPVCRVTITIHGDPVVNVVNVVSVVSVVVVVVVVVVVDDPVVVVVVVVVVVVVVVVVD/DDPVVVVVVVVVVVVVVLQVLCVVVVDDPLLLVLLVVQVVPLVVFDFLVNSCVVSVHDSVVSVVSVVVCVVVQQKDWAADPVHRVGIGMHGDPVSNVSNVVSVVVVVVVVVVVVVVDDPVRSVVVVVVVVVVVVVVD/DDDPVVVVVVVVVVVVVVLQVVCVVLVDDPLLLVLLVVQVVPLVVFDFLVNSCVVSVHDSVVSVVSVVVCVVVQQKDWAADPVHRVGIGMHGDPVSNVSNVVSVVVVVVVVVVVVVVDDPVVSVVVVVVVVVVVVVVD/DDDPVVVVVVVVVVLVVQLQVVLCVVVAGPVLLVLLVCQVPPCPVFDFLVNSCVVSVHDSVVSVVSLVVCVVVVQKDWDADPVHRVTIGIHGDPVVVVVNVVSVVSVVVVVVVVVVVDDPVVVVVVVVVVVVVVVVVD

Organism: Staphylococcus aureus (strain NCTC 8325 / PS 47) (NCBI:txid93061)